Protein AF-A0A814NEB7-F1 (afdb_monomer)

pLDDT: mean 72.38, std 15.75, range [23.38, 94.75]

Solvent-accessible surface area (backbone atoms only — not comparable to full-atom values): 42017 Å² total; per-residue (Å²): 136,77,73,90,67,86,59,66,56,82,58,92,58,52,71,67,56,50,54,52,50,53,34,54,47,45,23,44,44,24,40,51,39,46,48,54,34,51,52,46,50,54,48,40,43,61,70,77,38,58,89,50,37,82,67,71,66,30,71,69,51,50,52,48,51,50,52,53,43,53,52,49,16,56,55,69,36,41,59,52,67,74,49,45,85,49,48,46,75,44,90,80,67,39,62,44,72,42,78,91,44,52,69,62,54,51,48,50,48,40,67,44,45,50,51,44,51,51,52,38,51,52,50,50,51,52,47,51,52,52,50,63,64,41,71,79,73,65,89,84,86,72,84,58,64,69,60,55,52,52,52,50,51,50,51,52,49,53,49,50,47,51,51,65,43,47,45,60,58,50,50,48,60,70,68,44,80,85,54,84,86,70,53,65,67,55,53,49,48,48,63,49,38,51,59,48,48,54,46,54,54,53,52,62,74,74,51,86,83,86,84,91,76,67,81,79,60,57,55,43,54,50,49,40,53,60,68,70,40,77,90,45,58,74,63,58,73,74,50,55,65,72,57,51,50,51,49,55,62,73,38,57,41,51,65,61,50,49,48,67,44,40,27,74,40,71,68,54,26,50,53,61,65,29,90,87,33,53,40,59,35,56,68,68,63,53,71,95,45,68,76,58,68,73,26,70,66,42,49,52,38,49,52,52,56,62,69,42,63,61,80,52,54,70,69,63,53,51,60,52,46,45,65,49,53,52,51,48,56,51,50,49,41,52,49,31,39,53,52,50,51,53,50,32,53,51,25,51,55,51,37,69,75,46,52,75,68,54,48,54,49,38,26,50,52,45,53,52,51,51,58,43,51,75,70,74,58,82,50,66,63,51,51,54,46,47,37,43,37,24,68,73,61,28,18,41,69,72,81,57,84,62,97,88,49,75,42,53,47,57,47,46,46,66,57,52,46,45,64,70,68,46,95,66,89,73,71,90,65,54,66,64,58,54,44,53,33,54,51,41,49,38,56,45,26,65,67,46,62,66,46,52,39,83,77,59,101,79,78,60,68,40,47,52,63,56,41,50,49,45,49,50,48,42,63,53,41,64,39,67,72,24,61,84,55,65,75,60,48,76,65,60,54,53,54,52,49,47,50,52,50,44,50,40,32,50,54,44,57,52,72,73,56,92,68,94,56,55,65,63,52,55,59,57,52,66,66,57,68,71,79,61,97,48,65,68,60,49,48,50,44,51,51,52,51,50,54,44,55,70,76,35,68,71,86,77,54,97,65,47,68,61,54,30,52,50,53,44,54,48,53,51,48,37,54,76,69,64,44,55,72,55,53,57,56,54,70,70,37,84,59,55,62,36,52,67,48,46,58,81,42,75,64,49,54,51,52,50,54,50,60,31,60,73,44,70,70,33,45,52,48,51,50,49,38,62,76,75,39,66,50,69,55,59,39,65,60,69,61,54,52,57,48,38,60,59,70,63,45,54,72,63,49,52,54,49,41,72,79,41,60,70,56,50,74,43,58,51,99,64,43,28,32,57,64,44,37,47,66,73,74,38,79,82,89,47,57,70,52,51,47,49,43,51,74,74,62,47,72,57,79,55,52,27,78,84,65,48,24,44,66,62,52,36,72,36,83,94,23,47,73,53,44,54,48,26,44,75,67,66,68,44,82,83,86,122

Foldseek 3Di:
DQDPDQDFDLAQDDLVNLLVVQLVSLLVLQLVLLVLLLVLVLVLCVQVVVVCCVPCVDPVNSVVSNVVSNVCSNPQSCVSVVVVVQWDDDGRPGIGGHLVPLVVVVSSCVNRPVVSLVSSVVSVVVRVVSCVVCVVPDDDDDDDVVVVVVVSVVSVLVSVLSCVLCVLVVVCSVVCSPPDPVPPVSVVVSVQSRLLSVQVVVVVVPDDDDDDDDPVVSSQVSLLVCQQDPVCLVVLVSDDLVVVLVSQLPHDFLLSNLQRQQQSDLSSLCSNLPLPRCSLCLNLVDDDDVCLCVDPLSVVLSVVSSPDHHRDDPVVNLVSCLSSLLVRLVVLLVVLLVVLVVQLVQLVVLQVPDDPVLQVVLQVVLLVLVLVCVVPPPDLVSLVVNLCSQRPNSHAQDADADPSGDQLLVCCQVPVLVCLPDLDNPDPDDLLSVLSSSSSNCSRPVCSLARFHCPDDPRDTPGNLSSLVSLLCSLVVLCVSCVVPPNRPSRSVVSNVSSSSSVSSNLSSLLPDDPPPLLVLLVSLVSLLPDDPDSSSVSSSLSSVLSSLVSHQLPPDPPNVSSLVSVLVSLLSCLLVLVLVSVVSSLPDPRDQQAVSQPPDLVSVLSSLVSLVPDPSSVVSLLVCVVPPPVVSHDDLLSSQLSCLQVVVQVSNLSSCVVPVCQQCDADPQRDGSLRSLLPPHDDPSLSVNLSSVVSPRDQCDATNVRDGNVNSCPPPRNVVVVVVCCVVVSDPPPD

Structure (mmCIF, N/CA/C/O backbone):
data_AF-A0A814NEB7-F1
#
_entry.id   AF-A0A814NEB7-F1
#
loop_
_atom_site.group_PDB
_atom_site.id
_atom_site.type_symbol
_atom_site.label_atom_id
_atom_site.label_alt_id
_atom_site.label_comp_id
_atom_site.label_asym_id
_atom_site.label_entity_id
_atom_site.label_seq_id
_atom_site.pdbx_PDB_ins_code
_atom_site.Cartn_x
_atom_site.Cartn_y
_atom_site.Cartn_z
_atom_site.occupancy
_atom_site.B_iso_or_equiv
_atom_site.auth_seq_id
_atom_site.auth_comp_id
_atom_site.auth_asym_id
_atom_site.auth_atom_id
_atom_site.pdbx_PDB_model_num
ATOM 1 N N . MET A 1 1 ? 10.446 -25.444 34.396 1.00 26.03 1 MET A N 1
ATOM 2 C CA . MET A 1 1 ? 9.365 -24.440 34.391 1.00 26.03 1 MET A CA 1
ATOM 3 C C . MET A 1 1 ? 8.106 -25.189 33.999 1.00 26.03 1 MET A C 1
ATOM 5 O O . MET A 1 1 ? 7.989 -25.552 32.838 1.00 26.03 1 MET A O 1
ATOM 9 N N . VAL A 1 2 ? 7.282 -25.597 34.970 1.00 23.38 2 VAL A N 1
ATOM 10 C CA . VAL A 1 2 ? 6.068 -26.368 34.662 1.00 23.38 2 VAL A CA 1
ATOM 11 C C . VAL A 1 2 ? 4.914 -25.396 34.491 1.00 23.38 2 VAL A C 1
ATOM 13 O O . VAL A 1 2 ? 4.724 -24.482 35.289 1.00 23.38 2 VAL A O 1
ATOM 16 N N . VAL A 1 3 ? 4.254 -25.556 33.357 1.00 31.41 3 VAL A N 1
ATOM 17 C CA . VAL A 1 3 ? 3.368 -24.603 32.712 1.00 31.41 3 VAL A CA 1
ATOM 18 C C . VAL A 1 3 ? 1.957 -24.778 33.275 1.00 31.41 3 VAL A C 1
ATOM 20 O O . VAL A 1 3 ? 1.428 -25.887 33.271 1.00 31.41 3 VAL A O 1
ATOM 23 N N . PHE A 1 4 ? 1.326 -23.686 33.711 1.00 30.06 4 PHE A N 1
ATOM 24 C CA . PHE A 1 4 ? -0.135 -23.603 33.763 1.00 30.06 4 PHE A CA 1
ATOM 25 C C . PHE A 1 4 ? -0.632 -23.579 32.312 1.00 30.06 4 PHE A C 1
ATOM 27 O O . PHE A 1 4 ? -0.751 -22.522 31.701 1.00 30.06 4 PHE A O 1
ATOM 34 N N . ILE A 1 5 ? -0.836 -24.750 31.716 1.00 36.28 5 ILE A N 1
ATOM 35 C CA . ILE A 1 5 ? -1.539 -24.854 30.438 1.00 36.28 5 ILE A CA 1
ATOM 36 C C . ILE A 1 5 ? -3.029 -24.912 30.800 1.00 36.28 5 ILE A C 1
ATOM 38 O O . ILE A 1 5 ? -3.433 -25.815 31.528 1.00 36.28 5 ILE A O 1
ATOM 42 N N . PRO A 1 6 ? -3.882 -23.989 30.341 1.00 36.53 6 PRO A N 1
ATOM 43 C CA . PRO A 1 6 ? -5.310 -24.257 30.313 1.00 36.53 6 PRO A CA 1
ATOM 44 C C . PRO A 1 6 ? -5.553 -25.334 29.260 1.00 36.53 6 PRO A C 1
ATOM 46 O O . PRO A 1 6 ? -5.221 -25.186 28.085 1.00 36.53 6 PRO A O 1
ATOM 49 N N . PHE A 1 7 ? -6.050 -26.475 29.711 1.00 47.69 7 PHE A N 1
ATOM 50 C CA . PHE A 1 7 ? -5.994 -27.702 28.939 1.00 47.69 7 PHE A CA 1
ATOM 51 C C . PHE A 1 7 ? -7.250 -27.908 28.095 1.00 47.69 7 PHE A C 1
ATOM 53 O O . PHE A 1 7 ? -8.307 -28.278 28.608 1.00 47.69 7 PHE A O 1
ATOM 60 N N . TYR A 1 8 ? -7.101 -27.711 26.786 1.00 40.84 8 TYR A N 1
ATOM 61 C CA . TYR A 1 8 ? -8.041 -28.215 25.788 1.00 40.84 8 TYR A CA 1
ATOM 62 C C . TYR A 1 8 ? -7.978 -29.757 25.760 1.00 40.84 8 TYR A C 1
ATOM 64 O O . TYR A 1 8 ? -6.878 -30.318 25.891 1.00 40.84 8 TYR A O 1
ATOM 72 N N . PRO A 1 9 ? -9.118 -30.461 25.637 1.00 40.41 9 PRO A N 1
ATOM 73 C CA . PRO A 1 9 ? -9.113 -31.909 25.476 1.00 40.41 9 PRO A CA 1
ATOM 74 C C . PRO A 1 9 ? -8.435 -32.285 24.149 1.00 40.41 9 PRO A C 1
ATOM 76 O O . PRO A 1 9 ? -8.800 -31.766 23.094 1.00 40.41 9 PRO A O 1
ATOM 79 N N . ILE A 1 10 ? -7.432 -33.163 24.205 1.00 40.69 10 ILE A N 1
ATOM 80 C CA . ILE A 1 10 ? -6.763 -33.716 23.023 1.00 40.69 10 ILE A CA 1
ATOM 81 C C . ILE A 1 10 ? -7.614 -34.914 22.582 1.00 40.69 10 ILE A C 1
ATOM 83 O O . ILE A 1 10 ? -7.423 -36.042 23.019 1.00 40.69 10 ILE A O 1
ATOM 87 N N . GLY A 1 11 ? -8.629 -34.654 21.757 1.00 50.06 11 GLY A N 1
ATOM 88 C CA . GLY A 1 11 ? -9.572 -35.676 21.291 1.00 50.06 11 GLY A CA 1
ATOM 89 C C . GLY A 1 11 ? -10.715 -35.972 22.273 1.00 50.06 11 GLY A C 1
ATOM 90 O O . GLY A 1 11 ? -11.085 -35.139 23.102 1.00 50.06 11 GLY A O 1
ATOM 91 N N . LYS A 1 12 ? -11.328 -37.162 22.164 1.00 47.47 12 LYS A N 1
ATOM 92 C CA . LYS A 1 12 ? -12.357 -37.656 23.104 1.00 47.47 12 LYS A CA 1
ATOM 93 C C . LYS A 1 12 ? -11.711 -38.041 24.445 1.00 47.47 12 LYS A C 1
ATOM 95 O O . LYS A 1 12 ? -11.727 -39.206 24.831 1.00 47.47 12 LYS A O 1
ATOM 100 N N . ASP A 1 13 ? -11.117 -37.080 25.143 1.00 55.19 13 ASP A N 1
ATOM 101 C CA . ASP A 1 13 ? -10.497 -37.327 26.445 1.00 55.19 13 ASP A CA 1
ATOM 102 C C . ASP A 1 13 ? -11.546 -37.835 27.434 1.00 55.19 13 ASP A C 1
ATOM 104 O O . ASP A 1 13 ? -12.589 -37.214 27.611 1.00 55.19 13 ASP A O 1
ATOM 108 N N . SER A 1 14 ? -11.300 -38.961 28.100 1.00 68.06 14 SER A N 1
ATOM 109 C CA . SER A 1 14 ? -12.210 -39.462 29.132 1.00 68.06 14 SER A CA 1
ATOM 110 C C . SER A 1 14 ? -12.190 -38.549 30.368 1.00 68.06 14 SER A C 1
ATOM 112 O O . SER A 1 14 ? -11.188 -37.895 30.668 1.00 68.06 14 SER A O 1
ATOM 114 N N . ARG A 1 15 ? -13.288 -38.518 31.137 1.00 73.38 15 ARG A N 1
ATOM 115 C CA . ARG A 1 15 ? -13.395 -37.756 32.402 1.00 73.38 15 ARG A CA 1
ATOM 116 C C . ARG A 1 15 ? -12.201 -38.008 33.339 1.00 73.38 15 ARG A C 1
ATOM 118 O O . ARG A 1 15 ? -11.705 -37.079 33.970 1.00 73.38 15 ARG A O 1
ATOM 125 N N . THR A 1 16 ? -11.700 -39.242 33.372 1.00 79.06 16 THR A N 1
ATOM 126 C CA . THR A 1 16 ? -10.530 -39.663 34.156 1.00 79.06 16 THR A CA 1
ATOM 127 C C . THR A 1 16 ? -9.254 -38.921 33.757 1.00 79.06 16 THR A C 1
ATOM 129 O O . THR A 1 16 ? -8.494 -38.503 34.628 1.00 79.06 16 THR A O 1
ATOM 132 N N . PHE A 1 17 ? -9.034 -38.698 32.458 1.00 77.88 17 PHE A N 1
ATOM 133 C CA . PHE A 1 17 ? -7.875 -37.955 31.962 1.00 77.88 17 PHE A CA 1
ATOM 134 C C . PHE A 1 17 ? -7.924 -36.480 32.371 1.00 77.88 17 PHE A C 1
ATOM 136 O O . PHE A 1 17 ? -6.912 -35.928 32.790 1.00 77.88 17 PHE A O 1
ATOM 143 N N . CYS A 1 18 ? -9.106 -35.859 32.331 1.00 76.31 18 CYS A N 1
ATOM 144 C CA . CYS A 1 18 ? -9.317 -34.484 32.799 1.00 76.31 18 CYS A CA 1
ATOM 145 C C . CYS A 1 18 ? -8.986 -34.332 34.297 1.00 76.31 18 CYS A C 1
ATOM 147 O O . CYS A 1 18 ? -8.238 -33.427 34.671 1.00 76.31 18 CYS A O 1
ATOM 149 N N .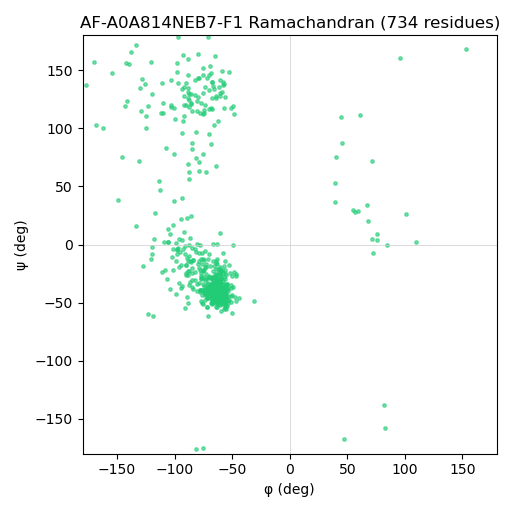 ILE A 1 19 ? -9.448 -35.261 35.141 1.00 81.50 19 ILE A N 1
ATOM 150 C CA . ILE A 1 19 ? -9.158 -35.262 36.585 1.00 81.50 19 ILE A CA 1
ATOM 151 C C . ILE A 1 19 ? -7.660 -35.466 36.852 1.00 81.50 19 ILE A C 1
ATOM 153 O O . ILE A 1 19 ? -7.052 -34.705 37.607 1.00 81.50 19 ILE A O 1
ATOM 157 N N . LEU A 1 20 ? -7.044 -36.461 36.205 1.00 81.94 20 LEU A N 1
ATOM 158 C CA . LEU A 1 20 ? -5.619 -36.753 36.365 1.00 81.94 20 LEU A CA 1
ATOM 159 C C . LEU A 1 20 ? -4.753 -35.562 35.937 1.00 81.94 20 LEU A C 1
ATOM 161 O O . LEU A 1 20 ? -3.790 -35.209 36.614 1.00 81.94 20 LEU A O 1
ATOM 165 N N . ARG A 1 21 ? -5.120 -34.908 34.835 1.00 72.50 21 ARG A N 1
ATOM 166 C CA . ARG A 1 21 ? -4.429 -33.729 34.309 1.00 72.50 21 ARG A CA 1
ATOM 167 C C . ARG A 1 21 ? -4.545 -32.532 35.251 1.00 72.50 21 ARG A C 1
ATOM 169 O O . ARG A 1 21 ? -3.536 -31.878 35.511 1.00 72.50 21 ARG A O 1
ATOM 176 N N . ALA A 1 22 ? -5.731 -32.277 35.808 1.00 77.31 22 ALA A N 1
ATOM 177 C CA . ALA A 1 22 ? -5.924 -31.243 36.825 1.00 77.31 22 ALA A CA 1
ATOM 178 C 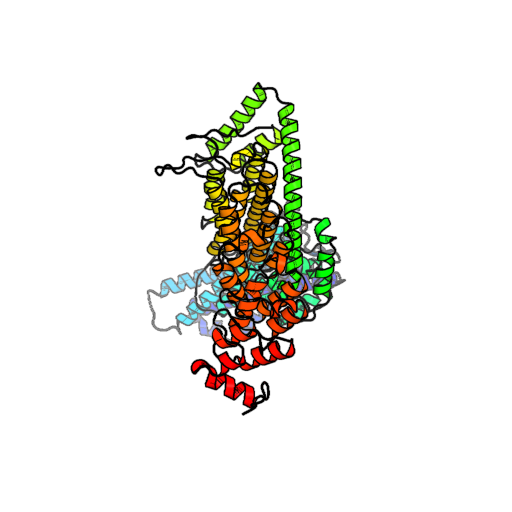C . ALA A 1 22 ? -5.042 -31.501 38.060 1.00 77.31 22 ALA A C 1
ATOM 180 O O . ALA A 1 22 ? -4.315 -30.607 38.495 1.00 77.31 22 ALA A O 1
ATOM 181 N N . TYR A 1 23 ? -5.020 -32.744 38.555 1.00 84.12 23 TYR A N 1
ATOM 182 C CA . TYR A 1 23 ? -4.170 -33.148 39.676 1.00 84.12 23 TYR A CA 1
ATOM 183 C C . TYR A 1 23 ? -2.675 -32.958 39.381 1.00 84.12 23 TYR A C 1
ATOM 185 O O . TYR A 1 23 ? -1.981 -32.285 40.138 1.00 84.12 23 TYR A O 1
ATOM 193 N N . LEU A 1 24 ? -2.169 -33.478 38.257 1.00 81.81 24 LEU A N 1
ATOM 194 C CA . LEU A 1 24 ? -0.748 -33.370 37.894 1.00 81.81 24 LEU A CA 1
ATOM 195 C C . LEU A 1 24 ? -0.284 -31.917 37.725 1.00 81.81 24 LEU A C 1
ATOM 197 O O . LEU A 1 24 ? 0.875 -31.593 37.989 1.00 81.81 24 LEU A O 1
ATOM 201 N N . THR A 1 25 ? -1.186 -31.031 37.318 1.00 76.12 25 THR A N 1
ATOM 202 C CA . THR A 1 25 ? -0.899 -29.600 37.148 1.00 76.12 25 THR A CA 1
ATOM 203 C C . THR A 1 25 ? -0.774 -28.893 38.486 1.00 76.12 25 THR A C 1
ATOM 205 O O . THR A 1 25 ? 0.164 -28.123 38.699 1.00 76.12 25 THR A O 1
ATOM 208 N N . ALA A 1 26 ? -1.678 -29.197 39.410 1.00 81.00 26 ALA A N 1
ATOM 209 C CA . ALA A 1 26 ? -1.626 -28.696 40.773 1.00 81.00 26 ALA A CA 1
ATOM 210 C C . ALA A 1 26 ? -0.398 -29.242 41.531 1.00 81.00 26 ALA A C 1
ATOM 212 O O . ALA A 1 26 ? 0.336 -28.483 42.166 1.00 81.00 26 ALA A O 1
ATOM 213 N N . VAL A 1 27 ? -0.058 -30.525 41.342 1.00 84.50 27 VAL A N 1
ATOM 214 C CA . VAL A 1 27 ? 1.203 -31.131 41.820 1.00 84.50 27 VAL A CA 1
ATOM 215 C C . VAL A 1 27 ? 2.408 -30.384 41.274 1.00 84.50 27 VAL A C 1
ATOM 217 O O . VAL A 1 27 ? 3.295 -29.988 42.027 1.00 84.50 27 VAL A O 1
ATOM 220 N N . SER A 1 28 ? 2.435 -30.137 39.970 1.00 81.38 28 SER A N 1
ATOM 221 C CA . SER A 1 28 ? 3.548 -29.441 39.334 1.00 81.38 28 SER A CA 1
ATOM 222 C C . SER A 1 28 ? 3.715 -28.010 39.839 1.00 81.38 28 SER A C 1
ATOM 224 O O . SER A 1 28 ? 4.837 -27.565 40.086 1.00 81.38 28 SER A O 1
ATOM 226 N N . THR A 1 29 ? 2.600 -27.305 40.027 1.00 79.12 29 THR A N 1
ATOM 227 C CA . THR A 1 29 ? 2.584 -25.945 40.572 1.00 79.12 29 THR A CA 1
ATOM 228 C C . THR A 1 29 ? 3.098 -25.940 42.005 1.00 79.12 29 THR A C 1
ATOM 230 O O . THR A 1 29 ? 4.007 -25.176 42.324 1.00 79.12 29 THR A O 1
ATOM 233 N N . THR A 1 30 ? 2.591 -26.845 42.840 1.00 84.31 30 THR A N 1
ATOM 234 C CA . THR A 1 30 ? 2.979 -26.970 44.248 1.00 84.31 30 THR A CA 1
ATOM 235 C C . THR A 1 30 ? 4.450 -27.351 44.397 1.00 84.31 30 THR A C 1
ATOM 237 O O . THR A 1 30 ? 5.164 -26.793 45.230 1.00 84.31 30 THR A O 1
ATOM 240 N N . LEU A 1 31 ? 4.952 -28.272 43.570 1.00 84.69 31 LEU A N 1
ATOM 241 C CA . LEU A 1 31 ? 6.368 -28.642 43.552 1.00 84.69 31 LEU A CA 1
ATOM 242 C C . LEU A 1 31 ? 7.252 -27.468 43.127 1.00 84.69 31 LEU A C 1
ATOM 244 O O . LEU A 1 31 ? 8.327 -27.276 43.700 1.00 84.69 31 LEU A O 1
ATOM 248 N N . LEU A 1 32 ? 6.811 -26.666 42.157 1.00 83.44 32 LEU A N 1
ATOM 249 C CA . LEU A 1 32 ? 7.544 -25.488 41.702 1.00 83.44 32 LEU A CA 1
ATOM 250 C C . LEU A 1 32 ? 7.601 -24.403 42.789 1.00 83.44 32 LEU A C 1
ATOM 252 O O . LEU A 1 32 ? 8.693 -23.936 43.122 1.00 83.44 32 LEU A O 1
ATOM 256 N N . THR A 1 33 ? 6.463 -24.036 43.384 1.00 83.88 33 THR A N 1
ATOM 257 C CA . THR A 1 33 ? 6.404 -23.019 44.450 1.00 83.88 33 THR A CA 1
ATOM 258 C C . THR A 1 33 ? 7.175 -23.456 45.686 1.00 83.88 33 THR A C 1
ATOM 260 O O . THR A 1 33 ? 7.962 -22.683 46.239 1.00 83.88 33 THR A O 1
ATOM 263 N N . SER A 1 34 ? 7.052 -24.727 46.064 1.00 85.50 34 SER A N 1
ATOM 264 C CA . SER A 1 34 ? 7.787 -25.294 47.193 1.00 85.50 34 SER A CA 1
ATOM 265 C C . SER A 1 34 ? 9.294 -25.395 46.919 1.00 85.50 34 SER A C 1
ATOM 267 O O . SER A 1 34 ? 10.088 -25.255 47.847 1.00 85.50 34 SER A O 1
ATOM 269 N N . SER A 1 35 ? 9.718 -25.548 45.656 1.00 87.19 35 SER A N 1
ATOM 270 C CA . SER A 1 35 ? 11.142 -25.490 45.280 1.00 87.19 35 SER A CA 1
ATOM 271 C C . SER A 1 35 ? 11.714 -24.090 45.486 1.00 87.19 35 SER A C 1
ATOM 273 O O . SER A 1 35 ? 12.821 -23.945 46.005 1.00 87.19 35 SER A O 1
ATOM 275 N N . PHE A 1 36 ? 10.967 -23.044 45.117 1.00 84.44 36 PHE A N 1
ATOM 276 C CA . PHE A 1 36 ? 11.382 -21.664 45.380 1.00 84.44 36 PHE A CA 1
ATOM 277 C C . PHE A 1 36 ? 11.432 -21.361 46.876 1.00 84.44 36 PHE A C 1
ATOM 279 O O . PHE A 1 36 ? 12.375 -20.719 47.341 1.00 84.44 36 PHE A O 1
ATOM 286 N N . LEU A 1 37 ? 10.478 -21.886 47.647 1.00 88.62 37 LEU A N 1
ATOM 287 C CA . LEU A 1 37 ? 10.496 -21.784 49.102 1.00 88.62 37 LEU A CA 1
ATOM 288 C C . LEU A 1 37 ? 11.723 -22.483 49.704 1.00 88.62 37 LEU A C 1
ATOM 290 O O . LEU A 1 37 ? 12.404 -21.906 50.551 1.00 88.62 37 LEU A O 1
ATOM 294 N N . LEU A 1 38 ? 12.064 -23.682 49.227 1.00 88.62 38 LEU A N 1
ATOM 295 C CA . LEU A 1 38 ? 13.255 -24.404 49.668 1.00 88.62 38 LEU A CA 1
ATOM 296 C C . LEU A 1 38 ? 14.546 -23.638 49.335 1.00 88.62 38 LEU A C 1
ATOM 298 O O . LEU A 1 38 ? 15.463 -23.569 50.158 1.00 88.62 38 LEU A O 1
ATOM 302 N N . GLN A 1 39 ? 14.614 -23.019 48.153 1.00 86.56 39 GLN A N 1
ATOM 303 C CA . GLN A 1 39 ? 15.730 -22.152 47.772 1.00 86.56 39 GLN A CA 1
ATOM 304 C C . GLN A 1 39 ? 15.824 -20.922 48.685 1.00 86.56 39 GLN A C 1
ATOM 306 O O . GLN A 1 39 ? 16.921 -20.589 49.141 1.00 86.56 39 GLN A O 1
ATOM 311 N N . ALA A 1 40 ? 14.698 -20.280 49.008 1.00 86.19 40 ALA A N 1
ATOM 312 C CA . ALA A 1 40 ? 14.650 -19.153 49.936 1.00 86.19 40 ALA A CA 1
ATOM 313 C C . ALA A 1 40 ? 15.105 -19.564 51.350 1.00 86.19 40 ALA A C 1
ATOM 315 O O . ALA A 1 40 ? 15.954 -18.896 51.941 1.00 86.19 40 ALA A O 1
ATOM 316 N N . LEU A 1 41 ? 14.634 -20.706 51.863 1.00 89.00 41 LEU A N 1
ATOM 317 C CA . LEU A 1 41 ? 15.043 -21.261 53.160 1.00 89.00 41 LEU A CA 1
ATOM 318 C C . LEU A 1 41 ? 16.537 -21.600 53.205 1.00 89.00 41 LEU A C 1
ATOM 320 O O . LEU A 1 41 ? 17.231 -21.236 54.152 1.00 89.00 41 LEU A O 1
ATOM 324 N N . SER A 1 42 ? 17.066 -22.231 52.155 1.00 86.19 42 SER A N 1
ATOM 325 C CA . SER A 1 42 ? 18.504 -22.499 52.037 1.00 86.19 42 SER A CA 1
ATOM 326 C C . SER A 1 42 ? 19.324 -21.203 52.125 1.00 86.19 42 SER A C 1
ATOM 328 O O . SER A 1 42 ? 20.338 -21.137 52.828 1.00 86.19 42 SER A O 1
ATOM 330 N N . ARG A 1 43 ? 18.852 -20.129 51.478 1.00 81.75 43 ARG A N 1
ATOM 331 C CA . ARG A 1 43 ? 19.485 -18.802 51.537 1.00 81.75 43 ARG A CA 1
ATOM 332 C C . ARG A 1 43 ? 19.349 -18.142 52.903 1.00 81.75 43 ARG A C 1
ATOM 334 O O . ARG A 1 43 ? 20.303 -17.502 53.348 1.00 81.75 43 ARG A O 1
ATOM 341 N N . LEU A 1 44 ? 18.225 -18.326 53.586 1.00 85.75 44 LEU A N 1
ATOM 342 C CA . LEU A 1 44 ? 18.031 -17.864 54.957 1.00 85.75 44 LEU A CA 1
ATOM 343 C C . LEU A 1 44 ? 19.048 -18.518 55.902 1.00 85.75 44 LEU A C 1
ATOM 345 O O . LEU A 1 44 ? 19.727 -17.819 56.654 1.00 85.75 44 LEU A O 1
ATOM 349 N N . PHE A 1 45 ? 19.230 -19.841 55.809 1.00 84.75 45 PHE A N 1
ATOM 350 C CA . PHE A 1 45 ? 20.224 -20.563 56.611 1.00 84.75 45 PHE A CA 1
ATOM 351 C C . PHE A 1 45 ? 21.649 -20.079 56.335 1.00 84.75 45 PHE A C 1
ATOM 353 O O . PHE A 1 45 ? 22.434 -19.908 57.267 1.00 84.75 45 PHE A O 1
ATOM 360 N N . HIS A 1 46 ? 21.973 -19.786 55.074 1.00 78.00 46 HIS A N 1
ATOM 361 C CA . HIS A 1 46 ? 23.278 -19.241 54.702 1.00 78.00 46 HIS A CA 1
ATOM 362 C C . HIS A 1 46 ? 23.535 -17.830 55.243 1.00 78.00 46 HIS A C 1
ATOM 364 O O . HIS A 1 46 ? 24.640 -17.539 55.708 1.00 78.00 46 HIS A O 1
ATOM 370 N N . THR A 1 47 ? 22.549 -16.941 55.148 1.00 76.31 47 THR A N 1
ATOM 371 C CA . THR A 1 47 ? 22.746 -15.508 55.403 1.00 76.31 47 THR A CA 1
ATOM 372 C C . THR A 1 47 ? 22.536 -15.142 56.871 1.00 76.31 47 THR A C 1
ATOM 374 O O . THR A 1 47 ? 23.386 -14.443 57.436 1.00 76.31 47 THR A O 1
ATOM 377 N N . VAL A 1 48 ? 21.466 -15.652 57.493 1.00 82.19 48 VAL A N 1
ATOM 378 C CA . VAL A 1 48 ? 21.002 -15.272 58.839 1.00 82.19 48 VAL A CA 1
ATOM 379 C C . VAL A 1 48 ? 21.555 -16.180 59.938 1.00 82.19 48 VAL A C 1
ATOM 381 O O . VAL A 1 48 ? 21.898 -15.672 61.004 1.00 82.19 48 VAL A O 1
ATOM 384 N N . PHE A 1 49 ? 21.728 -17.483 59.676 1.00 80.62 49 PHE A N 1
ATOM 385 C CA . PHE A 1 49 ? 22.157 -18.478 60.677 1.00 80.62 49 PHE A CA 1
ATOM 386 C C . PHE A 1 49 ? 23.555 -19.079 60.410 1.00 80.62 49 PHE A C 1
ATOM 388 O O . PHE A 1 49 ? 23.719 -20.302 60.393 1.00 80.62 49 PHE A O 1
ATOM 395 N N . PRO A 1 50 ? 24.618 -18.263 60.254 1.00 68.00 50 PRO A N 1
ATOM 396 C CA . PRO A 1 50 ? 25.941 -18.764 59.879 1.00 68.00 50 PRO A CA 1
ATOM 397 C C . PRO A 1 50 ? 26.565 -19.699 60.920 1.00 68.00 50 PRO A C 1
ATOM 399 O O . PRO A 1 50 ? 27.294 -20.613 60.546 1.00 68.00 50 PRO A O 1
ATOM 402 N N . MET A 1 51 ? 26.255 -19.514 62.208 1.00 70.75 51 MET A N 1
ATOM 403 C CA . MET A 1 51 ? 26.763 -20.371 63.289 1.00 70.75 51 MET A CA 1
ATOM 404 C C . MET A 1 51 ? 26.204 -21.799 63.219 1.00 70.75 51 MET A C 1
ATOM 406 O O . MET A 1 51 ? 26.873 -22.745 63.615 1.00 70.75 51 MET A O 1
ATOM 410 N N . HIS A 1 52 ? 25.001 -21.976 62.665 1.00 72.31 52 HIS A N 1
ATOM 411 C CA . HIS A 1 52 ? 24.337 -23.281 62.550 1.00 72.31 52 HIS A CA 1
ATOM 412 C C . HIS A 1 52 ? 24.568 -23.931 61.173 1.00 72.31 52 HIS A C 1
ATOM 414 O O . HIS A 1 52 ? 24.048 -25.011 60.881 1.00 72.31 52 HIS A O 1
ATOM 420 N N . ARG A 1 53 ? 25.400 -23.303 60.328 1.00 65.75 53 ARG A N 1
ATOM 421 C CA . ARG A 1 53 ? 25.716 -23.736 58.960 1.00 65.75 53 ARG A CA 1
ATOM 422 C C . ARG A 1 53 ? 26.253 -25.168 58.892 1.00 65.75 53 ARG A C 1
ATOM 424 O O . ARG A 1 53 ? 25.941 -25.874 57.942 1.00 65.75 53 ARG A O 1
ATOM 431 N N . ARG A 1 54 ? 27.028 -25.619 59.887 1.00 66.12 54 ARG A N 1
ATOM 432 C CA . ARG A 1 54 ? 27.573 -26.992 59.911 1.00 66.12 54 ARG A CA 1
ATOM 433 C C . ARG A 1 54 ? 26.495 -28.076 60.027 1.00 66.12 54 ARG A C 1
ATOM 435 O O . ARG A 1 54 ? 26.715 -29.163 59.510 1.00 66.12 54 ARG A O 1
ATOM 442 N N . CYS A 1 55 ? 25.347 -27.782 60.640 1.00 67.12 55 CYS A N 1
ATOM 443 C CA . CYS A 1 55 ? 24.265 -28.755 60.822 1.00 67.12 55 CYS A CA 1
ATOM 444 C C . CYS A 1 55 ? 23.155 -28.596 59.768 1.00 67.12 55 CYS A C 1
ATOM 446 O O . CYS A 1 55 ? 22.702 -29.588 59.198 1.00 67.12 55 CYS A O 1
ATOM 448 N N . LEU A 1 56 ? 22.761 -27.354 59.457 1.00 71.62 56 LEU A N 1
ATOM 449 C CA . LEU A 1 56 ? 21.609 -27.042 58.593 1.00 71.62 56 LEU A CA 1
ATOM 450 C C . LEU A 1 56 ? 21.911 -27.052 57.086 1.00 71.62 56 LEU A C 1
ATOM 452 O O . LEU A 1 56 ? 20.991 -27.024 56.277 1.00 71.62 56 LEU A O 1
ATOM 456 N N . LEU A 1 57 ? 23.182 -27.072 56.680 1.00 73.44 57 LEU A N 1
ATOM 457 C CA . LEU A 1 57 ? 23.595 -27.063 55.267 1.00 73.44 57 LEU A CA 1
ATOM 458 C C . LEU A 1 57 ? 24.349 -28.333 54.865 1.00 73.44 57 LEU A C 1
ATOM 460 O O . LEU A 1 57 ? 25.162 -28.333 53.942 1.00 73.44 57 LEU A O 1
ATOM 464 N N . THR A 1 58 ? 24.072 -29.436 55.559 1.00 81.88 58 THR A N 1
ATOM 465 C CA . THR A 1 58 ? 24.563 -30.752 55.149 1.00 81.88 58 THR A CA 1
ATOM 466 C C . THR A 1 58 ? 23.759 -31.270 53.956 1.00 81.88 58 THR A C 1
ATOM 468 O O . THR A 1 58 ? 22.547 -31.066 53.869 1.00 81.88 58 THR A O 1
ATOM 471 N N . TRP A 1 59 ? 24.417 -32.002 53.052 1.00 78.56 59 TRP A N 1
ATOM 472 C CA . TRP A 1 59 ? 23.745 -32.658 51.924 1.00 78.56 59 TRP A CA 1
ATOM 473 C C . TRP A 1 59 ? 22.591 -33.558 52.387 1.00 78.56 59 TRP A C 1
ATOM 475 O O . TRP A 1 59 ? 21.527 -33.546 51.778 1.00 78.56 59 TRP A O 1
ATOM 485 N N . LYS A 1 60 ? 22.764 -34.264 53.515 1.00 85.06 60 LYS A N 1
ATOM 486 C CA . LYS A 1 60 ? 21.729 -35.119 54.121 1.00 85.06 60 LYS A CA 1
ATOM 487 C C . LYS A 1 60 ? 20.469 -34.333 54.493 1.00 85.06 60 LYS A C 1
ATOM 489 O O . LYS A 1 60 ? 19.367 -34.772 54.183 1.00 85.06 60 LYS A O 1
ATOM 494 N N . PHE A 1 61 ? 20.625 -33.160 55.108 1.00 84.50 61 PHE A N 1
ATOM 495 C CA . PHE A 1 61 ? 19.494 -32.307 55.470 1.00 84.50 61 PHE A CA 1
ATOM 496 C C . PHE A 1 61 ? 18.809 -31.702 54.238 1.00 84.50 61 PHE A C 1
ATOM 498 O O . PHE A 1 61 ? 17.586 -31.618 54.194 1.00 84.50 61 PHE A O 1
ATOM 505 N N . HIS A 1 62 ? 19.572 -31.344 53.201 1.00 82.75 62 HIS A N 1
ATOM 506 C CA . HIS A 1 62 ? 18.986 -30.840 51.959 1.00 82.75 62 HIS A CA 1
ATOM 507 C C . HIS A 1 62 ? 18.165 -31.916 51.231 1.00 82.75 62 HIS A C 1
ATOM 509 O O . HIS A 1 62 ? 17.042 -31.641 50.820 1.00 82.75 62 HIS A O 1
ATOM 515 N N . TYR A 1 63 ? 18.664 -33.156 51.150 1.00 86.44 63 TYR A N 1
ATOM 516 C CA . TYR A 1 63 ? 17.892 -34.284 50.614 1.00 86.44 63 TYR A CA 1
ATOM 517 C C . TYR A 1 63 ? 16.634 -34.575 51.434 1.00 86.44 63 TYR A C 1
ATOM 519 O O . TYR A 1 63 ? 15.584 -34.838 50.854 1.00 86.44 63 TYR A O 1
ATOM 527 N N . PHE A 1 64 ? 16.717 -34.480 52.763 1.00 90.00 64 PHE A N 1
ATOM 528 C CA . PHE A 1 64 ? 15.547 -34.612 53.629 1.00 90.00 64 PHE A CA 1
ATOM 529 C C . PHE A 1 64 ? 14.491 -33.539 53.326 1.00 90.00 64 PHE A C 1
ATOM 531 O O . PHE A 1 64 ? 13.322 -33.868 53.145 1.00 90.00 64 PHE A O 1
ATOM 538 N N . LEU A 1 65 ? 14.892 -32.271 53.195 1.00 86.19 65 LEU A N 1
ATOM 539 C CA . LEU A 1 65 ? 13.966 -31.192 52.848 1.00 86.19 65 LEU A CA 1
ATOM 540 C C . LEU A 1 65 ? 13.353 -31.363 51.455 1.00 86.19 65 LEU A C 1
ATOM 542 O O . LEU A 1 65 ? 12.165 -31.105 51.293 1.00 86.19 65 LEU A O 1
ATOM 546 N N . ILE A 1 66 ? 14.128 -31.830 50.471 1.00 88.56 66 ILE A N 1
ATOM 547 C CA . ILE A 1 66 ? 13.602 -32.178 49.146 1.00 88.56 66 ILE A CA 1
ATOM 548 C C . ILE A 1 66 ? 12.563 -33.296 49.290 1.00 88.56 66 ILE A C 1
ATOM 550 O O . ILE A 1 66 ? 11.455 -33.158 48.789 1.00 88.56 66 ILE A O 1
ATOM 554 N N . ALA A 1 67 ? 12.853 -34.371 50.024 1.00 90.06 67 ALA A N 1
ATOM 555 C CA . ALA A 1 67 ? 11.895 -35.460 50.224 1.00 90.06 67 ALA A CA 1
ATOM 556 C C . ALA A 1 67 ? 10.581 -34.972 50.867 1.00 90.06 67 ALA A C 1
ATOM 558 O O . ALA A 1 67 ? 9.500 -35.298 50.378 1.00 90.06 67 ALA A O 1
ATOM 559 N N . VAL A 1 68 ? 10.662 -34.126 51.902 1.00 90.19 68 VAL A N 1
ATOM 560 C CA . VAL A 1 68 ? 9.485 -33.491 52.526 1.00 90.19 68 VAL A CA 1
ATOM 561 C C . VAL A 1 68 ? 8.733 -32.613 51.523 1.00 90.19 68 VAL A C 1
ATOM 563 O O . VAL A 1 68 ? 7.507 -32.670 51.453 1.00 90.19 68 VAL A O 1
ATOM 566 N N . GLN A 1 69 ? 9.452 -31.837 50.712 1.00 91.88 69 GLN A N 1
ATOM 567 C CA . GLN A 1 69 ? 8.874 -30.991 49.671 1.00 91.88 69 GLN A CA 1
ATOM 568 C C . GLN A 1 69 ? 8.083 -31.810 48.645 1.00 91.88 69 GLN A C 1
ATOM 570 O O . GLN A 1 69 ? 6.973 -31.429 48.285 1.00 91.88 69 GLN A O 1
ATOM 575 N N . TRP A 1 70 ? 8.631 -32.936 48.185 1.00 90.94 70 TRP A N 1
ATOM 576 C CA . TRP A 1 70 ? 7.953 -33.817 47.236 1.00 90.94 70 TRP A CA 1
ATOM 577 C C . TRP A 1 70 ? 6.708 -34.457 47.848 1.00 90.94 70 TRP A C 1
ATOM 579 O O . TRP A 1 70 ? 5.652 -34.447 47.219 1.00 90.94 70 TRP A O 1
ATOM 589 N N . MET A 1 71 ? 6.798 -34.928 49.095 1.00 92.75 71 MET A N 1
ATOM 590 C CA . MET A 1 71 ? 5.642 -35.453 49.828 1.00 92.75 71 MET A CA 1
ATOM 591 C C . MET A 1 71 ? 4.524 -34.410 49.932 1.00 92.75 71 MET A C 1
ATOM 593 O O . MET A 1 71 ? 3.382 -34.695 49.580 1.00 92.75 71 MET A O 1
ATOM 597 N N . MET A 1 72 ? 4.850 -33.178 50.332 1.00 88.44 72 MET A N 1
ATOM 598 C CA . MET A 1 72 ? 3.881 -32.077 50.387 1.00 88.44 72 MET A CA 1
ATOM 599 C C . MET A 1 72 ? 3.338 -31.716 48.999 1.00 88.44 72 MET A C 1
ATOM 601 O O . MET A 1 72 ? 2.144 -31.457 48.862 1.00 88.44 72 MET A O 1
ATOM 605 N N . GLY A 1 73 ? 4.180 -31.749 47.964 1.00 87.88 73 GLY A N 1
ATOM 606 C CA . GLY A 1 73 ? 3.798 -31.469 46.580 1.00 87.88 73 GLY A CA 1
ATOM 607 C C . GLY A 1 73 ? 2.778 -32.450 46.006 1.00 87.88 73 GLY A C 1
ATOM 608 O O . GLY A 1 73 ? 1.931 -32.041 45.221 1.00 87.88 73 GLY A O 1
ATOM 609 N N . PHE A 1 74 ? 2.814 -33.717 46.428 1.00 90.19 74 PHE A N 1
ATOM 610 C CA . PHE A 1 74 ? 1.823 -34.721 46.030 1.00 90.19 74 PHE A CA 1
ATOM 611 C C . PHE A 1 74 ? 0.586 -34.756 46.933 1.00 90.19 74 PHE A C 1
ATOM 613 O O . PHE A 1 74 ? -0.517 -35.015 46.443 1.00 90.19 74 PHE A O 1
ATOM 620 N N . LEU A 1 75 ? 0.757 -34.509 48.237 1.00 92.50 75 LEU A N 1
ATOM 621 C CA . LEU A 1 75 ? -0.326 -34.580 49.221 1.00 92.50 75 LEU A CA 1
ATOM 622 C C . LEU A 1 75 ? -1.239 -33.354 49.189 1.00 92.50 75 LEU A C 1
ATOM 624 O O . LEU A 1 75 ? -2.446 -33.506 49.312 1.00 92.50 75 LEU A O 1
ATOM 628 N N . THR A 1 76 ? -0.701 -32.148 49.001 1.00 88.38 76 THR A N 1
ATOM 629 C CA . THR A 1 76 ? -1.511 -30.911 49.019 1.00 88.38 76 THR A CA 1
ATOM 630 C C . THR A 1 76 ? -2.607 -30.917 47.938 1.00 88.38 76 THR A C 1
ATOM 632 O O . THR A 1 76 ? -3.773 -30.672 48.262 1.00 88.38 76 THR A O 1
ATOM 635 N N . PRO A 1 77 ? -2.316 -31.316 46.684 1.00 88.19 77 PRO A N 1
ATOM 636 C CA . PRO A 1 77 ? -3.320 -31.349 45.623 1.00 88.19 77 PRO A CA 1
ATOM 637 C C . PRO A 1 77 ? -4.223 -32.586 45.653 1.00 88.19 77 PRO A C 1
ATOM 639 O O . PRO A 1 77 ? -5.091 -32.727 44.793 1.00 88.19 77 PRO A O 1
ATOM 642 N N . ILE A 1 78 ? -4.050 -33.510 46.610 1.00 91.06 78 ILE A N 1
ATOM 643 C CA . ILE A 1 78 ? -4.827 -34.763 46.659 1.00 91.06 78 ILE A CA 1
ATOM 644 C C . ILE A 1 78 ? -6.330 -34.506 46.789 1.00 91.06 78 ILE A C 1
ATOM 646 O O . ILE A 1 78 ? -7.149 -35.305 46.339 1.00 91.06 78 ILE A O 1
ATOM 650 N N . THR A 1 79 ? -6.699 -33.347 47.339 1.00 85.81 79 THR A N 1
ATOM 651 C CA . THR A 1 79 ? -8.088 -32.894 47.439 1.00 85.81 79 THR A CA 1
ATOM 652 C C . THR A 1 79 ? -8.779 -32.803 46.075 1.00 85.81 79 THR A C 1
ATOM 654 O O . THR A 1 79 ? -9.995 -32.940 46.020 1.00 85.81 79 THR A O 1
ATOM 657 N N . ILE A 1 80 ? -8.035 -32.626 44.976 1.00 84.56 80 ILE A N 1
ATOM 658 C CA . ILE A 1 80 ? -8.556 -32.637 43.598 1.00 84.56 80 ILE A CA 1
ATOM 659 C C . ILE A 1 80 ? -9.013 -34.045 43.192 1.00 84.56 80 ILE A C 1
ATOM 661 O O . ILE A 1 80 ? -10.034 -34.188 42.524 1.00 84.56 80 ILE A O 1
ATOM 665 N N . LEU A 1 81 ? -8.286 -35.085 43.614 1.00 86.75 81 LEU A N 1
ATOM 666 C CA . LEU A 1 81 ? -8.660 -36.481 43.359 1.00 86.75 81 LEU A CA 1
ATOM 667 C C . LEU A 1 81 ? -9.831 -36.915 44.247 1.00 86.75 81 LEU A C 1
ATOM 669 O O . LEU A 1 81 ? -10.732 -37.613 43.788 1.00 86.75 81 LEU A O 1
ATOM 673 N N . ILE A 1 82 ? -9.836 -36.479 45.510 1.00 87.25 82 ILE A N 1
ATOM 674 C CA . ILE A 1 82 ? -10.906 -36.800 46.464 1.00 87.25 82 ILE A CA 1
ATOM 675 C C . ILE A 1 82 ? -12.214 -36.121 46.033 1.00 87.25 82 ILE A C 1
ATOM 677 O O . ILE A 1 82 ? -13.228 -36.795 45.876 1.00 87.25 82 ILE A O 1
ATOM 681 N N . ASN A 1 83 ? -12.176 -34.820 45.731 1.00 83.75 83 ASN A N 1
ATOM 682 C CA . ASN A 1 83 ? -13.346 -34.023 45.348 1.00 83.75 83 ASN A CA 1
ATOM 683 C C . ASN A 1 83 ? -13.540 -33.948 43.824 1.00 83.75 83 ASN A C 1
ATOM 685 O O . ASN A 1 83 ? -13.879 -32.900 43.273 1.00 83.75 83 ASN A O 1
ATOM 689 N N . HIS A 1 84 ? -13.308 -35.056 43.125 1.00 77.56 84 HIS A N 1
ATOM 690 C CA . HIS A 1 84 ? -13.368 -35.129 41.663 1.00 77.56 84 HIS A CA 1
ATOM 691 C C . HIS A 1 84 ? -14.763 -34.831 41.076 1.00 77.56 84 HIS A C 1
ATOM 693 O O . HIS A 1 84 ? -14.887 -34.542 39.883 1.00 77.56 84 HIS A O 1
ATOM 699 N N . GLU A 1 85 ? -15.818 -34.876 41.893 1.00 75.31 85 GLU A N 1
ATOM 700 C CA . GLU A 1 85 ? -17.178 -34.466 41.518 1.00 75.31 85 GLU A CA 1
ATOM 701 C C . GLU A 1 85 ? -17.281 -32.966 41.207 1.00 75.31 85 GLU A C 1
ATOM 703 O O . GLU A 1 85 ? -18.093 -32.572 40.374 1.00 75.31 85 GLU A O 1
ATOM 708 N N . ASN A 1 86 ? -16.388 -32.149 41.775 1.00 67.75 86 ASN A N 1
ATOM 709 C CA . ASN A 1 86 ? -16.358 -30.699 41.573 1.00 67.75 86 ASN A CA 1
ATOM 710 C C . ASN A 1 86 ? -15.776 -30.295 40.205 1.00 67.75 86 ASN A C 1
ATOM 712 O O . ASN A 1 86 ? -15.772 -29.113 39.854 1.00 67.75 86 ASN A O 1
ATOM 716 N N . ILE A 1 87 ? -15.242 -31.251 39.437 1.00 70.44 87 ILE A N 1
ATOM 717 C CA . ILE A 1 87 ? -14.638 -31.008 38.125 1.00 70.44 87 ILE A CA 1
ATOM 718 C C . ILE A 1 87 ? -15.710 -31.186 37.048 1.00 70.44 87 ILE A C 1
ATOM 720 O O . ILE A 1 87 ? -16.162 -32.296 36.754 1.00 70.44 87 ILE A O 1
ATOM 724 N N . ILE A 1 88 ? -16.092 -30.070 36.429 1.00 65.44 88 ILE A N 1
ATOM 725 C CA . ILE A 1 88 ? -17.012 -30.031 35.298 1.00 65.44 88 ILE A CA 1
ATOM 726 C C . ILE A 1 88 ? -16.229 -30.387 34.037 1.00 65.44 88 ILE A C 1
ATOM 728 O O . ILE A 1 88 ? -15.351 -29.651 33.578 1.00 65.44 88 ILE A O 1
ATOM 732 N N . TYR A 1 89 ? -16.594 -31.522 33.451 1.00 58.81 89 TYR A N 1
ATOM 733 C CA . TYR A 1 89 ? -16.097 -31.963 32.159 1.00 58.81 89 TYR A CA 1
ATOM 734 C C . TYR A 1 89 ? -17.144 -31.668 31.078 1.00 58.81 89 TYR A C 1
ATOM 736 O O . TYR A 1 89 ? -18.248 -32.215 31.116 1.00 58.81 89 TYR A O 1
ATOM 744 N N . ARG A 1 90 ? -16.801 -30.816 30.103 1.00 58.34 90 ARG A N 1
ATOM 745 C CA . ARG A 1 90 ? -17.561 -30.680 28.851 1.00 58.34 90 ARG A CA 1
ATOM 746 C C . ARG A 1 90 ? -16.743 -31.240 27.700 1.00 58.34 90 ARG A C 1
ATOM 748 O O . ARG A 1 90 ? -15.712 -30.674 27.332 1.00 58.34 90 ARG A O 1
ATOM 755 N N . THR A 1 91 ? -17.236 -32.337 27.134 1.00 48.62 91 THR A N 1
ATOM 756 C CA . THR A 1 91 ? -16.645 -33.048 25.998 1.00 48.62 91 THR A CA 1
ATOM 757 C C . THR A 1 91 ? -16.321 -32.072 24.870 1.00 48.62 91 THR A C 1
ATOM 759 O O . THR A 1 91 ? -17.217 -31.400 24.368 1.00 48.62 91 THR A O 1
ATOM 762 N N . GLY A 1 92 ? -15.045 -31.974 24.493 1.00 49.28 92 GLY A N 1
ATOM 763 C CA . GLY A 1 92 ? -14.588 -31.127 23.386 1.00 49.28 92 GLY A CA 1
ATOM 764 C C . GLY A 1 92 ? -14.521 -29.617 23.653 1.00 49.28 92 GLY A C 1
ATOM 765 O O . GLY A 1 92 ? -14.204 -28.890 22.723 1.00 49.28 92 GLY A O 1
ATOM 766 N N . ILE A 1 93 ? -14.802 -29.127 24.873 1.00 54.00 93 ILE A N 1
ATOM 767 C CA . ILE A 1 93 ? -14.830 -27.675 25.151 1.00 54.00 93 ILE A CA 1
ATOM 768 C C . ILE A 1 93 ? -13.796 -27.275 26.213 1.00 54.00 93 ILE A C 1
ATOM 770 O O . ILE A 1 93 ? -12.896 -26.497 25.918 1.00 54.00 93 ILE A O 1
ATOM 774 N N . PHE A 1 94 ? -13.893 -27.787 27.444 1.00 61.44 94 PHE A N 1
ATOM 775 C CA . PHE A 1 94 ? -12.886 -27.561 28.494 1.00 61.44 94 PHE A CA 1
ATOM 776 C C . PHE A 1 94 ? -13.115 -28.462 29.716 1.00 61.44 94 PHE A C 1
ATOM 778 O O . PHE A 1 94 ? -14.228 -28.921 29.991 1.00 61.44 94 PHE A O 1
ATOM 785 N N . CYS A 1 95 ? -12.036 -28.670 30.469 1.00 63.94 95 CYS A N 1
ATOM 786 C CA . CYS A 1 95 ? -12.010 -29.276 31.798 1.00 63.94 95 CYS A CA 1
ATOM 787 C C . CYS A 1 95 ? -11.836 -28.147 32.828 1.00 63.94 95 CYS A C 1
ATOM 789 O O . CYS A 1 95 ? -10.840 -27.425 32.770 1.00 63.94 95 CYS A O 1
ATOM 791 N N . THR A 1 96 ? -12.798 -27.939 33.733 1.00 67.94 96 THR A N 1
ATOM 792 C CA . THR A 1 96 ? -12.719 -26.855 34.730 1.00 67.94 96 THR A CA 1
ATOM 793 C C . THR A 1 96 ? -13.279 -27.268 36.085 1.00 67.94 96 THR A C 1
ATOM 795 O O . THR A 1 96 ? -14.104 -28.173 36.172 1.00 67.94 96 THR A O 1
ATOM 798 N N . ILE A 1 97 ? -12.846 -26.597 37.150 1.00 66.06 97 ILE A N 1
ATOM 799 C CA . ILE A 1 97 ? -13.465 -26.726 38.471 1.00 66.06 97 ILE A CA 1
ATOM 800 C C . ILE A 1 97 ? -14.725 -25.859 38.462 1.00 66.06 97 ILE A C 1
ATOM 802 O O . ILE A 1 97 ? -14.675 -24.683 38.098 1.00 66.06 97 ILE A O 1
ATOM 806 N N . GLY A 1 98 ? -15.864 -26.442 38.829 1.00 65.38 98 GLY A N 1
ATOM 807 C CA . GLY A 1 98 ? -17.119 -25.710 38.918 1.00 65.38 98 GLY A CA 1
ATOM 808 C C . GLY A 1 98 ? -17.013 -24.552 39.907 1.00 65.38 98 GLY A C 1
ATOM 809 O O . GLY A 1 98 ? -16.579 -24.736 41.044 1.00 65.38 98 GLY A O 1
ATOM 810 N N . LEU A 1 99 ? -17.450 -23.362 39.486 1.00 63.38 99 LEU A N 1
ATOM 811 C CA . LEU A 1 99 ? -17.500 -22.171 40.345 1.00 63.38 99 LEU A CA 1
ATOM 812 C C . LEU A 1 99 ? -18.464 -22.337 41.530 1.00 63.38 99 LEU A C 1
ATOM 814 O O . LEU A 1 99 ? -18.404 -21.562 42.474 1.00 63.38 99 LEU A O 1
ATOM 818 N N . ASP A 1 100 ? -19.309 -23.366 41.524 1.00 64.00 100 ASP A N 1
ATOM 819 C CA . ASP A 1 100 ? -20.210 -23.686 42.634 1.00 64.00 100 ASP A CA 1
ATOM 820 C C . ASP A 1 100 ? -19.447 -24.229 43.867 1.00 64.00 100 ASP A C 1
ATOM 822 O O . ASP A 1 100 ? -19.978 -24.255 44.975 1.00 64.00 100 ASP A O 1
ATOM 826 N N . HIS A 1 101 ? -18.163 -24.584 43.709 1.00 70.44 101 HIS A N 1
ATOM 827 C CA . HIS A 1 101 ? -17.293 -25.108 44.768 1.00 70.44 101 HIS A CA 1
ATOM 828 C C . HIS A 1 101 ? -16.157 -24.140 45.144 1.00 70.44 101 HIS A C 1
ATOM 830 O O . HIS A 1 101 ? -14.999 -24.541 45.291 1.00 70.44 101 HIS A O 1
ATOM 836 N N . MET A 1 102 ? -16.484 -22.856 45.344 1.00 68.88 102 MET A N 1
ATOM 837 C CA . MET A 1 102 ? -15.510 -21.789 45.644 1.00 68.88 102 MET A CA 1
ATOM 838 C C . MET A 1 102 ? -14.560 -22.112 46.804 1.00 68.88 102 MET A C 1
ATOM 840 O O . MET A 1 102 ? -13.393 -21.742 46.751 1.00 68.88 102 MET A O 1
ATOM 844 N N . PHE A 1 103 ? -15.006 -22.833 47.839 1.00 78.88 103 PHE A N 1
ATOM 845 C CA . PHE A 1 103 ? -14.147 -23.206 48.971 1.00 78.88 103 PHE A CA 1
ATOM 846 C C . PHE A 1 103 ? -12.972 -24.104 48.571 1.00 78.88 103 PHE A C 1
ATOM 848 O O . PHE A 1 103 ? -11.863 -23.921 49.072 1.00 78.88 103 PHE A O 1
ATOM 855 N N . HIS A 1 104 ? -13.194 -25.048 47.653 1.00 76.88 104 HIS A N 1
ATOM 856 C CA . HIS A 1 104 ? -12.139 -25.928 47.148 1.00 76.88 104 HIS A CA 1
ATOM 857 C C . HIS A 1 104 ? -11.136 -25.142 46.299 1.00 76.88 104 HIS A C 1
ATOM 859 O O . HIS A 1 104 ? -9.928 -25.309 46.446 1.00 76.88 104 HIS A O 1
ATOM 865 N N . LEU A 1 105 ? -11.638 -24.198 45.503 1.00 75.00 105 LEU A N 1
ATOM 866 C CA . LEU A 1 105 ? -10.816 -23.291 44.711 1.00 75.00 105 LEU A CA 1
ATOM 867 C C . LEU A 1 105 ? -9.975 -22.351 45.599 1.00 75.00 105 LEU A C 1
ATOM 869 O O . LEU A 1 105 ? -8.777 -22.196 45.369 1.00 75.00 105 LEU A O 1
ATOM 873 N N . TYR A 1 106 ? -10.564 -21.778 46.655 1.00 81.50 106 TYR A N 1
ATOM 874 C CA . TYR A 1 106 ? -9.844 -20.958 47.635 1.00 81.50 106 TYR A CA 1
ATOM 875 C C . TYR A 1 106 ? -8.781 -21.749 48.386 1.00 81.50 106 TYR A C 1
ATOM 877 O O . TYR A 1 106 ? -7.684 -21.232 48.583 1.00 81.50 106 TYR A O 1
ATOM 885 N N . TYR A 1 107 ? -9.083 -22.988 48.779 1.00 85.81 107 TYR A N 1
ATOM 886 C CA . TYR A 1 107 ? -8.110 -23.876 49.406 1.00 85.81 107 TYR A CA 1
ATOM 887 C C . TYR A 1 107 ? -6.881 -24.051 48.509 1.00 85.81 107 TYR A C 1
ATOM 889 O O . TYR A 1 107 ? -5.782 -23.721 48.944 1.00 85.81 107 TYR A O 1
ATOM 897 N N . ILE A 1 108 ? -7.080 -24.447 47.244 1.00 81.69 108 ILE A N 1
ATOM 898 C CA . ILE A 1 108 ? -6.000 -24.644 46.262 1.00 81.69 108 ILE A CA 1
ATOM 899 C C . ILE A 1 108 ? -5.166 -23.365 46.107 1.00 81.69 108 ILE A C 1
ATOM 901 O O . ILE A 1 108 ? -3.944 -23.399 46.247 1.00 81.69 108 ILE A O 1
ATOM 905 N N . TYR A 1 109 ? -5.801 -22.208 45.892 1.00 81.81 109 TYR A N 1
ATOM 906 C CA . TYR A 1 109 ? -5.067 -20.946 45.743 1.00 81.81 109 TYR A CA 1
ATOM 907 C C . TYR A 1 109 ? -4.299 -20.542 47.006 1.00 81.81 109 TYR A C 1
ATOM 909 O O . TYR A 1 109 ? -3.175 -20.037 46.915 1.00 81.81 109 TYR A O 1
ATOM 917 N N . LEU A 1 110 ? -4.875 -20.753 48.189 1.00 85.06 110 LEU A N 1
ATOM 918 C CA . LEU A 1 110 ? -4.216 -20.420 49.447 1.00 85.06 110 LEU A CA 1
ATOM 919 C C . LEU A 1 110 ? -3.006 -21.319 49.698 1.00 85.06 110 LEU A C 1
ATOM 921 O O . LEU A 1 110 ? -1.926 -20.807 49.999 1.00 85.06 110 LEU A O 1
ATOM 925 N N . THR A 1 111 ? -3.167 -22.635 49.559 1.00 84.50 111 THR A N 1
ATOM 926 C CA . THR A 1 111 ? -2.126 -23.607 49.910 1.00 84.50 111 THR A CA 1
ATOM 927 C C . THR A 1 111 ? -1.032 -23.713 48.858 1.00 84.50 111 THR A C 1
ATOM 929 O O . THR A 1 111 ? 0.137 -23.821 49.220 1.00 84.50 111 THR A O 1
ATOM 932 N N . GLU A 1 112 ? -1.375 -23.660 47.570 1.00 82.19 112 GLU A N 1
ATOM 933 C CA . GLU A 1 112 ? -0.411 -23.896 46.486 1.00 82.19 112 GLU A CA 1
ATOM 934 C C . GLU A 1 112 ? 0.324 -22.623 46.051 1.00 82.19 112 GLU A C 1
ATOM 936 O O . GLU A 1 112 ? 1.456 -22.698 45.561 1.00 82.19 112 GLU A O 1
ATOM 941 N N . TYR A 1 113 ? -0.295 -21.452 46.250 1.00 81.31 113 TYR A N 1
ATOM 942 C CA . TYR A 1 113 ? 0.208 -20.179 45.736 1.00 81.31 113 TYR A CA 1
ATOM 943 C C . TYR A 1 113 ? 0.425 -19.130 46.834 1.00 81.31 113 TYR A C 1
ATOM 945 O O . TYR A 1 113 ? 1.554 -18.679 47.031 1.00 81.31 113 TYR A O 1
ATOM 953 N N . PHE A 1 114 ? -0.615 -18.742 47.578 1.00 84.50 114 PHE A N 1
ATOM 954 C CA . PHE A 1 114 ? -0.539 -17.576 48.469 1.00 84.50 114 PHE A CA 1
ATOM 955 C C . PHE A 1 114 ? 0.410 -17.785 49.656 1.00 84.50 114 PHE A C 1
ATOM 957 O O . PHE A 1 114 ? 1.298 -16.963 49.887 1.00 84.50 114 PHE A O 1
ATOM 964 N N . ILE A 1 115 ? 0.258 -18.893 50.389 1.00 89.62 115 ILE A N 1
ATOM 965 C CA . ILE A 1 115 ? 1.081 -19.196 51.568 1.00 89.62 115 ILE A CA 1
ATOM 966 C C . ILE A 1 115 ? 2.568 -19.339 51.188 1.00 89.62 115 ILE A C 1
ATOM 968 O O . ILE A 1 115 ? 3.388 -18.644 51.798 1.00 89.62 115 ILE A O 1
ATOM 972 N N . PRO A 1 116 ? 2.961 -20.145 50.177 1.00 88.06 116 PRO A N 1
ATOM 973 C CA . PRO A 1 116 ? 4.365 -20.262 49.781 1.00 88.06 116 PRO A CA 1
ATOM 974 C C . PRO A 1 116 ? 4.989 -18.925 49.370 1.00 88.06 116 PRO A C 1
ATOM 976 O O . PRO A 1 116 ? 6.096 -18.609 49.807 1.00 88.06 116 PRO A O 1
ATOM 979 N N . ILE A 1 117 ? 4.279 -18.114 48.579 1.00 85.94 117 ILE A N 1
ATOM 980 C CA . ILE A 1 117 ? 4.773 -16.807 48.124 1.00 85.94 117 ILE A CA 1
ATOM 981 C C . ILE A 1 117 ? 4.948 -15.844 49.298 1.00 85.94 117 ILE A C 1
ATOM 983 O O . ILE A 1 117 ? 5.985 -15.189 49.397 1.00 85.94 117 ILE A O 1
ATOM 987 N N . LEU A 1 118 ? 3.978 -15.781 50.213 1.00 89.44 118 LEU A N 1
ATOM 988 C CA . LEU A 1 118 ? 4.060 -14.928 51.398 1.00 89.44 118 LEU A CA 1
ATOM 989 C C . LEU A 1 118 ? 5.280 -15.288 52.257 1.00 89.44 118 LEU A C 1
ATOM 991 O O . LEU A 1 118 ? 6.034 -14.403 52.661 1.00 89.44 118 LEU A O 1
ATOM 995 N N . ILE A 1 119 ? 5.517 -16.584 52.489 1.00 92.12 119 ILE A N 1
ATOM 996 C CA . ILE A 1 119 ? 6.681 -17.051 53.253 1.00 92.12 119 ILE A CA 1
ATOM 997 C C . ILE A 1 119 ? 7.981 -16.677 52.532 1.00 92.12 119 ILE A C 1
ATOM 999 O O . ILE A 1 119 ? 8.913 -16.186 53.169 1.00 92.12 119 ILE A O 1
ATOM 1003 N N . ILE A 1 120 ? 8.046 -16.849 51.208 1.00 88.81 120 ILE A N 1
ATOM 1004 C CA . ILE A 1 120 ? 9.204 -16.443 50.400 1.00 88.81 120 ILE A CA 1
ATOM 1005 C C . ILE A 1 120 ? 9.480 -14.939 50.558 1.00 88.81 120 ILE A C 1
ATOM 1007 O O . ILE A 1 120 ? 10.628 -14.554 50.797 1.00 88.81 120 ILE A O 1
ATOM 1011 N N . PHE A 1 121 ? 8.452 -14.089 50.478 1.00 87.44 121 PHE A N 1
ATOM 1012 C CA . PHE A 1 121 ? 8.596 -12.644 50.679 1.00 87.44 121 PHE A CA 1
ATOM 1013 C C . PHE A 1 121 ? 9.126 -12.309 52.073 1.00 87.44 121 PHE A C 1
ATOM 1015 O O . PHE A 1 121 ? 10.090 -11.551 52.186 1.00 87.44 121 PHE A O 1
ATOM 1022 N N . ILE A 1 122 ? 8.556 -12.906 53.123 1.00 91.94 122 ILE A N 1
ATOM 1023 C CA . ILE A 1 122 ? 9.008 -12.702 54.507 1.00 91.94 122 ILE A CA 1
ATOM 1024 C C . ILE A 1 122 ? 10.481 -13.102 54.652 1.00 91.94 122 ILE A C 1
ATOM 1026 O O . ILE A 1 122 ? 11.278 -12.333 55.192 1.00 91.94 122 ILE A O 1
ATOM 1030 N N . ILE A 1 123 ? 10.871 -14.266 54.121 1.00 91.31 123 ILE A N 1
ATOM 1031 C CA . ILE A 1 123 ? 12.260 -14.735 54.146 1.00 91.31 123 ILE A CA 1
ATOM 1032 C C . ILE A 1 123 ? 13.187 -13.718 53.476 1.00 91.31 123 ILE A C 1
ATOM 1034 O O . ILE A 1 123 ? 14.209 -13.351 54.056 1.00 91.31 123 ILE A O 1
ATOM 1038 N N . TYR A 1 124 ? 12.845 -13.226 52.285 1.00 86.69 124 TYR A N 1
ATOM 1039 C CA . TYR A 1 124 ? 13.697 -12.271 51.580 1.00 86.69 124 TYR A CA 1
ATOM 1040 C C . TYR A 1 124 ? 13.764 -10.901 52.255 1.00 86.69 124 TYR A C 1
ATOM 1042 O O . TYR A 1 124 ? 14.842 -10.310 52.274 1.00 86.69 124 TYR A O 1
ATOM 1050 N N . ILE A 1 125 ? 12.679 -10.429 52.874 1.00 87.69 125 ILE A N 1
ATOM 1051 C CA . ILE A 1 125 ? 12.696 -9.215 53.703 1.00 87.69 125 ILE A CA 1
ATOM 1052 C C . ILE A 1 125 ? 13.677 -9.387 54.870 1.00 87.69 125 ILE A C 1
ATOM 1054 O O . ILE A 1 125 ? 14.516 -8.515 55.093 1.00 87.69 125 ILE A O 1
ATOM 1058 N N . ILE A 1 126 ? 13.641 -10.532 55.565 1.00 90.25 126 ILE A N 1
ATOM 1059 C CA . ILE A 1 126 ? 14.578 -10.839 56.657 1.00 90.25 126 ILE A CA 1
ATOM 1060 C C . ILE A 1 126 ? 16.024 -10.872 56.141 1.00 90.25 126 ILE A C 1
ATOM 1062 O O . ILE A 1 126 ? 16.916 -10.306 56.777 1.00 90.25 126 ILE A O 1
ATOM 1066 N N . ILE A 1 127 ? 16.270 -11.501 54.986 1.00 85.38 127 ILE A N 1
ATOM 1067 C CA . ILE A 1 127 ? 17.602 -11.557 54.365 1.00 85.38 127 ILE A CA 1
ATOM 1068 C C . ILE A 1 127 ? 18.102 -10.146 54.037 1.00 85.38 127 ILE A C 1
ATOM 1070 O O . ILE A 1 127 ? 19.221 -9.809 54.415 1.00 85.38 127 ILE A O 1
ATOM 1074 N N . ILE A 1 128 ? 17.290 -9.313 53.378 1.00 84.56 128 ILE A N 1
ATOM 1075 C CA . ILE A 1 128 ? 17.654 -7.936 53.004 1.00 84.56 128 ILE A CA 1
ATOM 1076 C C . ILE A 1 128 ? 17.936 -7.098 54.253 1.00 84.56 128 ILE A C 1
ATOM 1078 O O . ILE A 1 128 ? 18.973 -6.441 54.328 1.00 84.56 128 ILE A O 1
ATOM 1082 N N . TYR A 1 129 ? 17.061 -7.170 55.260 1.00 86.06 129 TYR A N 1
ATOM 1083 C CA . TYR A 1 129 ? 17.246 -6.468 56.529 1.00 86.06 129 TYR A CA 1
ATOM 1084 C C . TYR A 1 129 ? 18.565 -6.868 57.203 1.00 86.06 129 TYR A C 1
ATOM 1086 O O . TYR A 1 129 ? 19.353 -6.011 57.604 1.00 86.06 129 TYR A O 1
ATOM 1094 N N . ARG A 1 130 ? 18.858 -8.174 57.265 1.00 81.62 130 ARG A N 1
ATOM 1095 C CA . ARG A 1 130 ? 20.103 -8.690 57.847 1.00 81.62 130 ARG A CA 1
ATOM 1096 C C . ARG A 1 130 ? 21.329 -8.261 57.039 1.00 81.62 130 ARG A C 1
ATOM 1098 O O . ARG A 1 130 ? 22.330 -7.877 57.633 1.00 81.62 130 ARG A O 1
ATOM 1105 N N . VAL A 1 131 ? 21.276 -8.312 55.710 1.00 76.94 131 VAL A N 1
ATOM 1106 C CA . VAL A 1 131 ? 22.394 -7.895 54.847 1.00 76.94 131 VAL A CA 1
ATOM 1107 C C . VAL A 1 131 ? 22.697 -6.407 55.030 1.00 76.94 131 VAL A C 1
ATOM 1109 O O . VAL A 1 131 ? 23.860 -6.063 55.231 1.00 76.94 131 VAL A O 1
ATOM 1112 N N . ASN A 1 132 ? 21.674 -5.550 55.063 1.00 77.12 132 ASN A N 1
ATOM 1113 C CA . ASN A 1 132 ? 21.838 -4.106 55.263 1.00 77.12 132 ASN A CA 1
ATOM 1114 C C . ASN A 1 132 ? 22.341 -3.756 56.673 1.00 77.12 132 ASN A C 1
ATOM 1116 O O . ASN A 1 132 ? 23.133 -2.833 56.834 1.00 77.12 132 ASN A O 1
ATOM 1120 N N . TYR A 1 133 ? 21.926 -4.504 57.700 1.00 78.75 133 TYR A N 1
ATOM 1121 C CA . TYR A 1 133 ? 22.405 -4.298 59.070 1.00 78.75 133 TYR A CA 1
ATOM 1122 C C . TYR A 1 133 ? 23.900 -4.641 59.227 1.00 78.75 133 TYR A C 1
ATOM 1124 O O . TYR A 1 133 ? 24.632 -3.939 59.920 1.00 78.75 133 TYR A O 1
ATOM 1132 N N . TYR A 1 134 ? 24.379 -5.706 58.570 1.00 68.44 134 TYR A N 1
ATOM 1133 C CA . TYR A 1 134 ? 25.777 -6.154 58.675 1.00 68.44 134 TYR A CA 1
ATOM 1134 C C . TYR A 1 134 ? 26.726 -5.535 57.639 1.00 68.44 134 TYR A C 1
ATOM 1136 O O . TYR A 1 134 ? 27.938 -5.545 57.876 1.00 68.44 134 TYR A O 1
ATOM 1144 N N . SER A 1 135 ? 26.229 -4.960 56.532 1.00 60.50 135 SER A N 1
ATOM 1145 C CA . SER A 1 135 ? 27.079 -4.266 55.548 1.00 60.50 135 SER A CA 1
ATOM 1146 C C . SER A 1 135 ? 27.824 -3.070 56.144 1.00 60.50 135 SER A C 1
ATOM 1148 O O . SER A 1 135 ? 28.865 -2.688 55.619 1.00 60.50 135 SER A O 1
ATOM 1150 N N . SER A 1 136 ? 27.331 -2.528 57.259 1.00 53.66 136 SER A N 1
ATOM 1151 C CA . SER A 1 136 ? 27.942 -1.411 57.984 1.00 53.66 136 SER A CA 1
ATOM 1152 C C . SER A 1 136 ? 29.000 -1.831 59.018 1.00 53.66 136 SER A C 1
ATOM 1154 O O . SER A 1 136 ? 29.683 -0.958 59.541 1.00 53.66 136 SER A O 1
ATOM 1156 N N . ALA A 1 137 ? 29.157 -3.129 59.336 1.00 50.75 137 ALA A N 1
ATOM 1157 C CA . ALA A 1 137 ? 29.951 -3.565 60.498 1.00 50.75 137 ALA A CA 1
ATOM 1158 C C . ALA A 1 137 ? 31.054 -4.616 60.239 1.00 50.75 137 ALA A C 1
ATOM 1160 O O . ALA A 1 137 ? 31.932 -4.757 61.083 1.00 50.75 137 ALA A O 1
ATOM 1161 N N . SER A 1 138 ? 31.066 -5.385 59.139 1.00 50.25 138 SER A N 1
ATOM 1162 C CA . SER A 1 138 ? 32.193 -6.309 58.849 1.00 50.25 138 SER A CA 1
ATOM 1163 C C . SER A 1 138 ? 32.175 -6.884 57.423 1.00 50.25 138 SER A C 1
ATOM 1165 O O . SER A 1 138 ? 31.450 -7.826 57.115 1.00 50.25 138 SER A O 1
ATOM 1167 N N . GLN A 1 139 ? 33.031 -6.359 56.542 1.00 49.91 139 GLN A N 1
ATOM 1168 C CA . GLN A 1 139 ? 33.151 -6.788 55.137 1.00 49.91 139 GLN A CA 1
ATOM 1169 C C . GLN A 1 139 ? 34.107 -7.975 54.889 1.00 49.91 139 GLN A C 1
ATOM 1171 O O . GLN A 1 139 ? 34.351 -8.328 53.739 1.00 49.91 139 GLN A O 1
ATOM 1176 N N . GLN A 1 140 ? 34.670 -8.619 55.916 1.00 47.28 140 GLN A N 1
ATOM 1177 C CA . GLN A 1 140 ? 35.957 -9.299 55.708 1.00 47.28 140 GLN A CA 1
ATOM 1178 C C . GLN A 1 140 ? 35.949 -10.815 55.433 1.00 47.28 140 GLN A C 1
ATOM 1180 O O . GLN A 1 140 ? 37.011 -11.343 55.131 1.00 47.28 140 GLN A O 1
ATOM 1185 N N . HIS A 1 141 ? 34.822 -11.546 55.447 1.00 49.47 141 HIS A N 1
ATOM 1186 C CA . HIS A 1 141 ? 34.899 -13.020 55.298 1.00 49.47 141 HIS A CA 1
ATOM 1187 C C . HIS A 1 141 ? 33.726 -13.754 54.608 1.00 49.47 141 HIS A C 1
ATOM 1189 O O . HIS A 1 141 ? 33.392 -14.878 54.989 1.00 49.47 141 HIS A O 1
ATOM 1195 N N . ARG A 1 142 ? 33.106 -13.209 53.548 1.00 51.19 142 ARG A N 1
ATOM 1196 C CA . ARG A 1 142 ? 32.139 -13.996 52.743 1.00 51.19 142 ARG A CA 1
ATOM 1197 C C . ARG A 1 142 ? 32.450 -14.038 51.247 1.00 51.19 142 ARG A C 1
ATOM 1199 O O . ARG A 1 142 ? 32.830 -13.052 50.628 1.00 51.19 142 ARG A O 1
ATOM 1206 N N . SER A 1 143 ? 32.285 -15.240 50.696 1.00 55.34 143 SER A N 1
ATOM 1207 C CA . SER A 1 143 ? 32.525 -15.626 49.309 1.00 55.34 143 SER A CA 1
ATOM 1208 C C . SER A 1 143 ? 31.717 -14.782 48.322 1.00 55.34 143 SER A C 1
ATOM 1210 O O . SER A 1 143 ? 30.495 -14.854 48.308 1.00 55.34 143 SER A O 1
ATOM 1212 N N . ASN A 1 144 ? 32.431 -14.048 47.468 1.00 61.53 144 ASN A N 1
ATOM 1213 C CA . ASN A 1 144 ? 31.982 -13.413 46.226 1.00 61.53 144 ASN A CA 1
ATOM 1214 C C . ASN A 1 144 ? 30.571 -12.761 46.274 1.00 61.53 144 ASN A C 1
ATOM 1216 O O . ASN A 1 144 ? 29.619 -13.308 45.702 1.00 61.53 144 ASN A O 1
ATOM 1220 N N . PRO A 1 145 ? 30.422 -11.580 46.911 1.00 64.62 145 PRO A N 1
ATOM 1221 C CA . PRO A 1 145 ? 29.134 -10.891 47.084 1.00 64.62 145 PRO A CA 1
ATOM 1222 C C . PRO A 1 145 ? 28.411 -10.606 45.758 1.00 64.62 145 PRO A C 1
ATOM 1224 O O . PRO A 1 145 ? 27.183 -10.609 45.704 1.00 64.62 145 PRO A O 1
ATOM 1227 N N . ALA A 1 146 ? 29.157 -10.458 44.658 1.00 63.50 146 ALA A N 1
ATOM 1228 C CA . ALA A 1 146 ? 28.601 -10.286 43.318 1.00 63.50 146 ALA A CA 1
ATOM 1229 C C . ALA A 1 146 ? 27.797 -11.512 42.841 1.00 63.50 146 ALA A C 1
ATOM 1231 O O . ALA A 1 146 ? 26.752 -11.369 42.201 1.00 63.50 146 ALA A O 1
ATOM 1232 N N . ARG A 1 147 ? 28.243 -12.731 43.180 1.00 66.75 147 ARG A N 1
ATOM 1233 C CA . ARG A 1 147 ? 27.535 -13.972 42.829 1.00 66.75 147 ARG A CA 1
ATOM 1234 C C . ARG A 1 147 ? 26.242 -14.114 43.629 1.00 66.75 147 ARG A C 1
ATOM 1236 O O . ARG A 1 147 ? 25.226 -14.520 43.068 1.00 66.75 147 ARG A O 1
ATOM 1243 N N . GLU A 1 148 ? 26.266 -13.777 44.916 1.00 66.75 148 GLU A N 1
ATOM 1244 C CA . GLU A 1 148 ? 25.081 -13.841 45.779 1.00 66.75 148 GLU A CA 1
ATOM 1245 C C . GLU A 1 148 ? 24.043 -12.778 45.403 1.00 66.75 148 GLU A C 1
ATOM 1247 O O . GLU A 1 148 ? 22.862 -13.106 45.300 1.00 66.75 148 GLU A O 1
ATOM 1252 N N . ALA A 1 149 ? 24.474 -11.554 45.078 1.00 66.94 149 ALA A N 1
ATOM 1253 C CA . ALA A 1 149 ? 23.599 -10.496 44.575 1.00 66.94 149 ALA A CA 1
ATOM 1254 C C . ALA A 1 149 ? 22.956 -10.861 43.225 1.00 66.94 149 ALA A C 1
ATOM 1256 O O . ALA A 1 149 ? 21.759 -10.652 43.029 1.00 66.94 149 ALA A O 1
ATOM 1257 N N . LYS A 1 150 ? 23.719 -11.473 42.306 1.00 71.25 150 LYS A N 1
ATOM 1258 C CA . LYS A 1 150 ? 23.193 -11.956 41.018 1.00 71.25 150 LYS A CA 1
ATOM 1259 C C . LYS A 1 150 ? 22.147 -13.057 41.206 1.00 71.25 150 LYS A C 1
ATOM 1261 O O . LYS A 1 150 ? 21.107 -13.037 40.554 1.00 71.25 150 LYS A O 1
ATOM 1266 N N . LEU A 1 151 ? 22.395 -13.999 42.115 1.00 64.50 151 LEU A N 1
ATOM 1267 C CA . LEU A 1 151 ? 21.449 -15.074 42.423 1.00 64.50 151 LEU A CA 1
ATOM 1268 C C . LEU A 1 151 ? 20.185 -14.545 43.115 1.00 64.50 151 LEU A C 1
ATOM 1270 O O . LEU A 1 151 ? 19.090 -14.964 42.755 1.00 64.50 151 LEU A O 1
ATOM 1274 N N . LEU A 1 152 ? 20.319 -13.591 44.041 1.00 71.19 152 LEU A N 1
ATOM 1275 C CA . LEU A 1 152 ? 19.188 -12.915 44.683 1.00 71.19 152 LEU A CA 1
ATOM 1276 C C . LEU A 1 152 ? 18.327 -12.166 43.657 1.00 71.19 152 LEU A C 1
ATOM 1278 O O . LEU A 1 152 ? 17.110 -12.327 43.647 1.00 71.19 152 LEU A O 1
ATOM 1282 N N . LYS A 1 153 ? 18.963 -11.408 42.753 1.00 76.69 153 LYS A N 1
ATOM 1283 C CA . LYS A 1 153 ? 18.287 -10.712 41.652 1.00 76.69 153 LYS A CA 1
ATOM 1284 C C . LYS A 1 153 ? 17.499 -11.685 40.776 1.00 76.69 153 LYS A C 1
ATOM 1286 O O . LYS A 1 153 ? 16.340 -11.423 40.479 1.00 76.69 153 LYS A O 1
ATOM 1291 N N . ASN A 1 154 ? 18.097 -12.815 40.399 1.00 72.06 154 ASN A N 1
ATOM 1292 C CA . ASN A 1 154 ? 17.424 -13.813 39.570 1.00 72.06 154 ASN A CA 1
ATOM 1293 C C . ASN A 1 154 ? 16.205 -14.416 40.280 1.00 72.06 154 ASN A C 1
ATOM 1295 O O . ASN A 1 154 ? 15.148 -14.526 39.669 1.00 72.06 154 ASN A O 1
ATOM 1299 N N . ILE A 1 155 ? 16.316 -14.753 41.568 1.00 72.12 155 ILE A N 1
ATOM 1300 C CA . ILE A 1 155 ? 15.190 -15.332 42.313 1.00 72.12 155 ILE A CA 1
ATOM 1301 C C . ILE A 1 155 ? 14.065 -14.304 42.508 1.00 72.12 155 ILE A C 1
ATOM 1303 O O . ILE A 1 155 ? 12.902 -14.645 42.322 1.00 72.12 155 ILE A O 1
ATOM 1307 N N . LEU A 1 156 ? 14.386 -13.035 42.784 1.00 74.50 156 LEU A N 1
ATOM 1308 C CA . LEU A 1 156 ? 13.385 -11.961 42.854 1.00 74.50 156 LEU A CA 1
ATOM 1309 C C . LEU A 1 156 ? 12.679 -11.729 41.512 1.00 74.50 156 LEU A C 1
ATOM 1311 O O . LEU A 1 156 ? 11.477 -11.480 41.498 1.00 74.50 156 LEU A O 1
ATOM 1315 N N . ILE A 1 157 ? 13.393 -11.857 40.388 1.00 74.06 157 ILE A N 1
ATOM 1316 C CA . ILE A 1 157 ? 12.788 -11.805 39.050 1.00 74.06 157 ILE A CA 1
ATOM 1317 C C . ILE A 1 157 ? 11.829 -12.984 38.851 1.00 74.06 157 ILE A C 1
ATOM 1319 O O . ILE A 1 157 ? 10.702 -12.764 38.418 1.00 74.06 157 ILE A O 1
ATOM 1323 N N . PHE A 1 158 ? 12.228 -14.208 39.210 1.00 68.75 158 PHE A N 1
ATOM 1324 C CA . PHE A 1 158 ? 11.353 -15.383 39.115 1.00 68.75 158 PHE A CA 1
ATOM 1325 C C . PHE A 1 158 ? 10.103 -15.256 39.986 1.00 68.75 158 PHE A C 1
ATOM 1327 O O . PHE A 1 158 ? 9.006 -15.557 39.523 1.00 68.75 158 PHE A O 1
ATOM 1334 N N . ILE A 1 159 ? 10.246 -14.755 41.216 1.00 72.56 159 ILE A N 1
ATOM 1335 C CA . ILE A 1 159 ? 9.110 -14.472 42.098 1.00 72.56 159 ILE A CA 1
ATOM 1336 C C . ILE A 1 159 ? 8.227 -13.395 41.474 1.00 72.56 159 ILE A C 1
ATOM 1338 O O . ILE A 1 159 ? 7.020 -13.581 41.414 1.00 72.56 159 ILE A O 1
ATOM 1342 N N . GLY A 1 160 ? 8.797 -12.304 40.956 1.00 76.69 160 GLY A N 1
ATOM 1343 C CA . GLY A 1 160 ? 8.042 -11.240 40.291 1.00 76.69 160 GLY A CA 1
ATOM 1344 C C . GLY A 1 160 ? 7.234 -11.757 39.101 1.00 76.69 160 GLY A C 1
ATOM 1345 O O . GLY A 1 160 ? 6.039 -11.491 39.014 1.00 76.69 160 GLY A O 1
ATOM 1346 N N . ILE A 1 161 ? 7.854 -12.572 38.247 1.00 72.06 161 ILE A N 1
ATOM 1347 C CA . ILE A 1 161 ? 7.193 -13.240 37.120 1.00 72.06 161 ILE A CA 1
ATOM 1348 C C . ILE A 1 161 ? 6.040 -14.119 37.610 1.00 72.06 161 ILE A C 1
ATOM 1350 O O . ILE A 1 161 ? 4.928 -14.023 37.094 1.00 72.06 161 ILE A O 1
ATOM 1354 N N . PHE A 1 162 ? 6.285 -14.946 38.625 1.00 68.94 162 PHE A N 1
ATOM 1355 C CA . PHE A 1 162 ? 5.273 -15.843 39.170 1.00 68.94 162 PHE A CA 1
ATOM 1356 C C . PHE A 1 162 ? 4.109 -15.067 39.801 1.00 68.94 162 PHE A C 1
ATOM 1358 O O . PHE A 1 162 ? 2.950 -15.394 39.562 1.00 68.94 162 PHE A O 1
ATOM 1365 N N . THR A 1 163 ? 4.420 -13.984 40.521 1.00 73.94 163 THR A N 1
ATOM 1366 C CA . THR A 1 163 ? 3.437 -13.126 41.192 1.00 73.94 163 THR A CA 1
ATOM 1367 C C . THR A 1 163 ? 2.561 -12.397 40.175 1.00 73.94 163 THR A C 1
ATOM 1369 O O . THR A 1 163 ? 1.341 -12.410 40.302 1.00 73.94 163 THR A O 1
ATOM 1372 N N . VAL A 1 164 ? 3.168 -11.801 39.141 1.00 74.19 164 VAL A N 1
ATOM 1373 C CA . VAL A 1 164 ? 2.467 -11.076 38.066 1.00 74.19 164 VAL A CA 1
ATOM 1374 C C . VAL A 1 164 ? 1.673 -12.029 37.169 1.00 74.19 164 VAL A C 1
ATOM 1376 O O . VAL A 1 164 ? 0.588 -11.671 36.725 1.00 74.19 164 VAL A O 1
ATOM 1379 N N . GLY A 1 165 ? 2.171 -13.245 36.929 1.00 67.12 165 GLY A N 1
ATOM 1380 C CA . GLY A 1 165 ? 1.470 -14.262 36.143 1.00 67.12 165 GLY A CA 1
ATOM 1381 C C . GLY A 1 165 ? 0.254 -14.860 36.858 1.00 67.12 165 GLY A C 1
ATOM 1382 O O . GLY A 1 165 ? -0.763 -15.110 36.213 1.00 67.12 165 GLY A O 1
ATOM 1383 N N . GLY A 1 166 ? 0.326 -15.062 38.180 1.00 69.19 166 GLY A N 1
ATOM 1384 C CA . GLY A 1 166 ? -0.769 -15.647 38.964 1.00 69.19 166 GLY A CA 1
ATOM 1385 C C . GLY A 1 166 ? -1.801 -14.643 39.493 1.00 69.19 166 GLY A C 1
ATOM 1386 O O . GLY A 1 166 ? -2.950 -15.025 39.724 1.00 69.19 166 GLY A O 1
ATOM 1387 N N . LEU A 1 167 ? -1.442 -13.358 39.641 1.00 73.19 167 LEU A N 1
ATOM 1388 C CA . LEU A 1 167 ? -2.352 -12.309 40.132 1.00 73.19 167 LEU A CA 1
ATOM 1389 C C . LEU A 1 167 ? -3.654 -12.199 39.313 1.00 73.19 167 LEU A C 1
ATOM 1391 O O . LEU A 1 167 ? -4.717 -12.143 39.930 1.00 73.19 167 LEU A O 1
ATOM 1395 N N . PRO A 1 168 ? -3.632 -12.206 37.962 1.00 71.19 168 PRO A N 1
ATOM 1396 C CA . PRO A 1 168 ? -4.847 -12.100 37.160 1.00 71.19 168 PRO A CA 1
ATOM 1397 C C . PRO A 1 168 ? -5.826 -13.249 37.397 1.00 71.19 168 PRO A C 1
ATOM 1399 O O . PRO A 1 168 ? -7.027 -13.011 37.464 1.00 71.19 168 PRO A O 1
ATOM 1402 N N . SER A 1 169 ? -5.329 -14.473 37.594 1.00 67.56 169 SER A N 1
ATOM 1403 C CA . SER A 1 169 ? -6.158 -15.652 37.886 1.00 67.56 169 SER A CA 1
ATOM 1404 C C . SER A 1 169 ? -6.828 -15.568 39.259 1.00 67.56 169 SER A C 1
ATOM 1406 O O . SER A 1 169 ? -7.980 -15.973 39.424 1.00 67.56 169 SER A O 1
ATOM 1408 N N . ILE A 1 170 ? -6.132 -14.997 40.245 1.00 69.12 170 ILE A N 1
ATOM 1409 C CA . ILE A 1 170 ? -6.672 -14.767 41.592 1.00 69.12 170 ILE A CA 1
ATOM 1410 C C . ILE A 1 170 ? -7.701 -13.641 41.565 1.00 69.12 170 ILE A C 1
ATOM 1412 O O . ILE A 1 170 ? -8.793 -13.795 42.104 1.00 69.12 170 ILE A O 1
ATOM 1416 N N . ILE A 1 171 ? -7.383 -12.528 40.899 1.00 71.69 171 ILE A N 1
ATOM 1417 C CA . ILE A 1 171 ? -8.301 -11.400 40.714 1.00 71.69 171 ILE A CA 1
ATOM 1418 C C . ILE A 1 171 ? -9.560 -11.866 39.980 1.00 71.69 171 ILE A C 1
ATOM 1420 O O . ILE A 1 171 ? -10.663 -11.545 40.411 1.00 71.69 171 ILE A O 1
ATOM 1424 N N . TYR A 1 172 ? -9.410 -12.676 38.930 1.00 67.38 172 TYR A N 1
ATOM 1425 C CA . TYR A 1 172 ? -10.521 -13.309 38.228 1.00 67.38 172 TYR A CA 1
ATOM 1426 C C . TYR A 1 172 ? -11.396 -14.117 39.189 1.00 67.38 172 TYR A C 1
ATOM 1428 O O . TYR A 1 172 ? -12.595 -13.875 39.279 1.00 67.38 172 TYR A O 1
ATOM 1436 N N . THR A 1 173 ? -10.796 -15.015 39.968 1.00 65.06 173 THR A N 1
ATOM 1437 C CA . THR A 1 173 ? -11.530 -15.867 40.912 1.00 65.06 173 THR A CA 1
ATOM 1438 C C . THR A 1 173 ? -12.249 -15.056 41.997 1.00 65.06 173 THR A C 1
ATOM 1440 O O . THR A 1 173 ? -13.406 -15.328 42.309 1.00 65.06 173 THR A O 1
ATOM 1443 N N . CYS A 1 174 ? -11.605 -14.019 42.540 1.00 67.12 174 CYS A N 1
ATOM 1444 C CA . CYS A 1 174 ? -12.179 -13.166 43.581 1.00 67.12 174 CYS A CA 1
ATOM 1445 C C . CYS A 1 174 ? -13.276 -12.223 43.060 1.00 67.12 174 CYS A C 1
ATOM 1447 O O . CYS A 1 174 ? -14.252 -11.987 43.768 1.00 67.12 174 CYS A O 1
ATOM 1449 N N . LEU A 1 175 ? -13.140 -11.683 41.843 1.00 67.81 175 LEU A N 1
ATOM 1450 C CA . LEU A 1 175 ? -14.106 -10.736 41.268 1.00 67.81 175 LEU A CA 1
ATOM 1451 C C . LEU A 1 175 ? -15.298 -11.424 40.580 1.00 67.81 175 LEU A C 1
ATOM 1453 O O . LEU A 1 175 ? -16.364 -10.817 40.470 1.00 67.81 175 LEU A O 1
ATOM 1457 N N . MET A 1 176 ? -15.146 -12.669 40.115 1.00 59.25 176 MET A N 1
ATOM 1458 C CA . MET A 1 176 ? -16.164 -13.385 39.324 1.00 59.25 176 MET A CA 1
ATOM 1459 C C . MET A 1 176 ? -17.150 -14.215 40.144 1.00 59.25 176 MET A C 1
ATOM 1461 O O . MET A 1 176 ? -18.071 -14.780 39.554 1.00 59.25 176 MET A O 1
ATOM 1465 N N . ALA A 1 177 ? -17.018 -14.254 41.474 1.00 55.47 177 ALA A N 1
ATOM 1466 C CA . ALA A 1 177 ? -17.971 -14.931 42.357 1.00 55.47 177 ALA A CA 1
ATOM 1467 C C . ALA A 1 177 ? -19.464 -14.585 42.082 1.00 55.47 177 ALA A C 1
ATOM 1469 O O . ALA A 1 177 ? -20.306 -15.427 42.387 1.00 55.47 177 ALA A O 1
ATOM 1470 N N . PRO A 1 178 ? -19.830 -13.431 41.462 1.00 53.53 178 PRO A N 1
ATOM 1471 C CA . PRO A 1 178 ? -21.222 -13.157 41.093 1.00 53.53 178 PRO A CA 1
ATOM 1472 C C . PRO A 1 178 ? -21.573 -12.929 39.596 1.00 53.53 178 PRO A C 1
ATOM 1474 O O . PRO A 1 178 ? -22.756 -12.725 39.328 1.00 53.53 178 PRO A O 1
ATOM 1477 N N . LYS A 1 179 ? -20.668 -12.922 38.590 1.00 52.16 179 LYS A N 1
ATOM 1478 C CA . LYS A 1 179 ? -21.055 -12.564 37.184 1.00 52.16 179 LYS A CA 1
ATOM 1479 C C . LYS A 1 179 ? -20.379 -13.393 36.068 1.00 52.16 179 LYS A C 1
ATOM 1481 O O . LYS A 1 179 ? -19.167 -13.377 35.922 1.00 52.16 179 LYS A O 1
ATOM 1486 N N . ARG A 1 180 ? -21.190 -14.032 35.200 1.00 52.53 180 ARG A N 1
ATOM 1487 C CA . ARG A 1 180 ? -20.783 -15.001 34.142 1.00 52.53 180 ARG A CA 1
ATOM 1488 C C . ARG A 1 180 ? -20.211 -14.427 32.825 1.00 52.53 180 ARG A C 1
ATOM 1490 O O . ARG A 1 180 ? -19.616 -15.180 32.064 1.00 52.53 180 ARG A O 1
ATOM 1497 N N . ILE A 1 181 ? -20.388 -13.141 32.505 1.00 46.09 181 ILE A N 1
ATOM 1498 C CA . ILE A 1 181 ? -20.177 -12.624 31.126 1.00 46.09 181 ILE A CA 1
ATOM 1499 C C . ILE A 1 181 ? -18.734 -12.147 30.847 1.00 46.09 181 ILE A C 1
ATOM 1501 O O . ILE A 1 181 ? -18.305 -12.094 29.699 1.00 46.09 181 ILE A O 1
ATOM 1505 N N . LEU A 1 182 ? -17.925 -11.887 31.878 1.00 46.62 182 LEU A N 1
ATOM 1506 C CA . LEU A 1 182 ? -16.557 -11.361 31.740 1.00 46.62 182 LEU A CA 1
ATOM 1507 C C . LEU A 1 182 ? -15.476 -12.481 31.736 1.00 46.62 182 LEU A C 1
ATOM 1509 O O . LEU A 1 182 ? -14.308 -12.243 32.028 1.00 46.62 182 LEU A O 1
ATOM 1513 N N . SER A 1 183 ? -15.875 -13.716 31.403 1.00 52.69 183 SER A N 1
ATOM 1514 C CA . SER A 1 183 ? -15.082 -14.951 31.543 1.00 52.69 183 SER A CA 1
ATOM 1515 C C . SER A 1 183 ? -13.949 -15.112 30.515 1.00 52.69 183 SER A C 1
ATOM 1517 O O . SER A 1 183 ? -12.835 -15.499 30.863 1.00 52.69 183 SER A O 1
ATOM 1519 N N . ILE A 1 184 ? -14.206 -14.774 29.250 1.00 50.47 184 ILE A N 1
ATOM 1520 C CA . ILE A 1 184 ? -13.310 -15.116 28.131 1.00 50.47 184 ILE A CA 1
ATOM 1521 C C . ILE A 1 184 ? -12.076 -14.201 28.081 1.00 50.47 184 ILE A C 1
ATOM 1523 O O . ILE A 1 184 ? -10.963 -14.669 27.864 1.00 50.47 184 ILE A O 1
ATOM 1527 N N . HIS A 1 185 ? -12.241 -12.905 28.351 1.00 46.28 185 HIS A N 1
ATOM 1528 C CA . HIS A 1 185 ? -11.154 -11.923 28.254 1.00 46.28 185 HIS A CA 1
ATOM 1529 C C . HIS A 1 185 ? -10.073 -12.127 29.325 1.00 46.28 185 HIS A C 1
ATOM 1531 O O . HIS A 1 185 ? -8.886 -12.019 29.031 1.00 46.28 185 HIS A O 1
ATOM 1537 N N . PHE A 1 186 ? -10.467 -12.473 30.554 1.00 52.19 186 PHE A N 1
ATOM 1538 C CA . PHE A 1 186 ? -9.519 -12.777 31.631 1.00 52.19 186 PHE A CA 1
ATOM 1539 C C . PHE A 1 186 ? -8.852 -14.142 31.451 1.00 52.19 186 PHE A C 1
ATOM 1541 O O . PHE A 1 186 ? -7.660 -14.266 31.712 1.00 52.19 186 PHE A O 1
ATOM 1548 N N . PHE A 1 187 ? -9.583 -15.135 30.938 1.00 51.06 187 PHE A N 1
ATOM 1549 C CA . PHE A 1 187 ? -9.016 -16.429 30.560 1.00 51.06 187 PHE A CA 1
ATOM 1550 C C . PHE A 1 187 ? -7.917 -16.281 29.494 1.00 51.06 187 PHE A C 1
ATOM 1552 O O . PHE A 1 187 ? -6.834 -16.845 29.644 1.00 51.06 187 PHE A O 1
ATOM 1559 N N . ILE A 1 188 ? -8.154 -15.450 28.472 1.00 50.62 188 ILE A N 1
ATOM 1560 C CA . ILE A 1 188 ? -7.157 -15.099 27.450 1.00 50.62 188 ILE A CA 1
ATOM 1561 C C . ILE A 1 188 ? -5.972 -14.345 28.072 1.00 50.62 188 ILE A C 1
ATOM 1563 O O . ILE A 1 188 ? -4.825 -14.634 27.742 1.00 50.62 188 ILE A O 1
ATOM 1567 N N . LEU A 1 189 ? -6.213 -13.429 29.015 1.00 51.31 189 LEU A N 1
ATOM 1568 C CA . LEU A 1 189 ? -5.148 -12.688 29.700 1.00 51.31 189 LEU A CA 1
ATOM 1569 C C . LEU A 1 189 ? -4.202 -13.619 30.481 1.00 51.31 189 LEU A C 1
ATOM 1571 O O . LEU A 1 189 ? -2.987 -13.435 30.440 1.00 51.31 189 LEU A O 1
ATOM 1575 N N . THR A 1 190 ? -4.747 -14.640 31.148 1.00 53.59 190 THR A N 1
ATOM 1576 C CA . THR A 1 190 ? -3.969 -15.682 31.838 1.00 53.59 190 THR A CA 1
ATOM 1577 C C . THR A 1 190 ? -3.204 -16.570 30.852 1.00 53.59 190 THR A C 1
ATOM 1579 O O . THR A 1 190 ? -2.062 -16.946 31.108 1.00 53.59 190 THR A O 1
ATOM 1582 N N . LEU A 1 191 ? -3.806 -16.871 29.700 1.00 52.47 191 LEU A N 1
ATOM 1583 C CA . LEU A 1 191 ? -3.175 -17.620 28.609 1.00 52.47 191 LEU A CA 1
ATOM 1584 C C . LEU A 1 191 ? -1.991 -16.880 27.989 1.00 52.47 191 LEU A C 1
ATOM 1586 O O . LEU A 1 191 ? -1.022 -17.516 27.593 1.00 52.47 191 LEU A O 1
ATOM 1590 N N . VAL A 1 192 ? -2.066 -15.550 27.912 1.00 49.31 192 VAL A N 1
ATOM 1591 C CA . VAL A 1 192 ? -1.047 -14.689 27.296 1.00 49.31 192 VAL A CA 1
ATOM 1592 C C . VAL A 1 192 ? 0.055 -14.301 28.286 1.00 49.31 192 VAL A C 1
ATOM 1594 O O . VAL A 1 192 ? 1.215 -14.175 27.892 1.00 49.31 192 VAL A O 1
ATOM 1597 N N . SER A 1 193 ? -0.257 -14.152 29.577 1.00 52.38 193 SER A N 1
ATOM 1598 C CA . SER A 1 193 ? 0.722 -13.729 30.589 1.00 52.38 193 SER A CA 1
ATOM 1599 C C . SER A 1 193 ? 1.841 -14.756 30.810 1.00 52.38 193 SER A C 1
ATOM 1601 O O . SER A 1 193 ? 2.984 -14.373 31.067 1.00 52.38 193 SER A O 1
ATOM 1603 N N . ILE A 1 194 ? 1.547 -16.050 30.656 1.00 50.75 194 ILE A N 1
ATOM 1604 C CA . ILE A 1 194 ? 2.492 -17.150 30.902 1.00 50.75 194 ILE A CA 1
ATOM 1605 C C . ILE A 1 194 ? 3.536 -17.290 29.772 1.00 50.75 194 ILE A C 1
ATOM 1607 O O . ILE A 1 194 ? 4.730 -17.273 30.078 1.00 50.75 194 ILE A O 1
ATOM 1611 N N . PRO A 1 195 ? 3.167 -17.360 28.477 1.00 48.75 195 PRO A N 1
ATOM 1612 C CA . PRO A 1 195 ? 4.125 -17.313 27.372 1.00 48.75 195 PRO A CA 1
ATOM 1613 C C . PRO A 1 195 ? 4.944 -16.022 27.361 1.00 48.75 195 PRO A C 1
ATOM 1615 O O . PRO A 1 195 ? 6.144 -16.059 27.097 1.00 48.75 195 PRO A O 1
ATOM 1618 N N . LEU A 1 196 ? 4.324 -14.885 27.701 1.00 49.84 196 LEU A N 1
ATOM 1619 C CA . LEU A 1 196 ? 5.004 -13.592 27.779 1.00 49.84 196 LEU A CA 1
ATOM 1620 C C . LEU A 1 196 ? 6.087 -13.586 28.868 1.00 49.84 196 LEU A C 1
ATOM 1622 O O . LEU A 1 196 ? 7.202 -13.124 28.635 1.00 49.84 196 LEU A O 1
ATOM 1626 N N . ALA A 1 197 ? 5.792 -14.153 30.036 1.00 49.12 197 ALA A N 1
ATOM 1627 C CA . ALA A 1 197 ? 6.752 -14.335 31.119 1.00 49.12 197 ALA A CA 1
ATOM 1628 C C . ALA A 1 197 ? 7.960 -15.200 30.712 1.00 49.12 197 ALA A C 1
ATOM 1630 O O . ALA A 1 197 ? 9.105 -14.830 30.980 1.00 49.12 197 ALA A O 1
ATOM 1631 N N . VAL A 1 198 ? 7.710 -16.320 30.025 1.00 48.62 198 VAL A N 1
ATOM 1632 C CA . VAL A 1 198 ? 8.752 -17.223 29.499 1.00 48.62 198 VAL A CA 1
ATOM 1633 C C . VAL A 1 198 ? 9.599 -16.519 28.430 1.00 48.62 198 VAL A C 1
ATOM 1635 O O . VAL A 1 198 ? 10.825 -16.644 28.416 1.00 48.62 198 VAL A O 1
ATOM 1638 N N . ALA A 1 199 ? 8.964 -15.737 27.554 1.00 49.59 199 ALA A N 1
ATOM 1639 C CA . ALA A 1 199 ? 9.643 -14.965 26.518 1.00 49.59 199 ALA A CA 1
ATOM 1640 C C . ALA A 1 199 ? 10.548 -13.875 27.115 1.00 49.59 199 ALA A C 1
ATOM 1642 O O . ALA A 1 199 ? 11.691 -13.730 26.688 1.00 49.59 199 ALA A O 1
ATOM 1643 N N . ILE A 1 200 ? 10.090 -13.160 28.149 1.00 49.59 200 ILE A N 1
ATOM 1644 C CA . ILE A 1 200 ? 10.888 -12.145 28.858 1.00 49.59 200 ILE A CA 1
ATOM 1645 C C . ILE A 1 200 ? 12.122 -12.772 29.529 1.00 49.59 200 ILE A C 1
ATOM 1647 O O . ILE A 1 200 ? 13.205 -12.179 29.504 1.00 49.59 200 ILE A O 1
ATOM 1651 N N . GLU A 1 201 ? 11.991 -13.972 30.102 1.00 45.59 201 GLU A N 1
ATOM 1652 C CA . GLU A 1 201 ? 13.113 -14.715 30.690 1.00 45.59 201 GLU A CA 1
ATOM 1653 C C . GLU A 1 201 ? 14.156 -15.099 29.626 1.00 45.59 201 GLU A C 1
ATOM 1655 O O . GLU A 1 201 ? 15.355 -14.862 29.804 1.00 45.59 201 GLU A O 1
ATOM 1660 N N . LYS A 1 202 ? 13.699 -15.633 28.487 1.00 45.88 202 LYS A N 1
ATOM 1661 C CA . LYS A 1 202 ? 14.556 -16.056 27.368 1.00 45.88 202 LYS A CA 1
ATOM 1662 C C . LYS A 1 202 ? 15.246 -14.873 26.677 1.00 45.88 202 LYS A C 1
ATOM 1664 O O . LYS A 1 202 ? 16.433 -14.968 26.373 1.00 45.88 202 LYS A O 1
ATOM 1669 N N . LEU A 1 203 ? 14.555 -13.743 26.509 1.00 46.81 203 LEU A N 1
ATOM 1670 C CA . LEU A 1 203 ? 15.110 -12.518 25.918 1.00 46.81 203 LEU A CA 1
ATOM 1671 C C . LEU A 1 203 ? 16.208 -11.895 26.796 1.00 46.81 203 LEU A C 1
ATOM 1673 O O . LEU A 1 203 ? 17.243 -11.473 26.283 1.00 46.81 203 LEU A O 1
ATOM 1677 N N . LYS A 1 204 ? 16.045 -11.905 28.127 1.00 43.78 204 LYS A N 1
ATOM 1678 C CA . LYS A 1 204 ? 17.081 -11.416 29.059 1.00 43.78 204 LYS A CA 1
ATOM 1679 C C . LYS A 1 204 ? 18.258 -12.380 29.237 1.00 43.78 204 LYS A C 1
ATOM 1681 O O . LYS A 1 204 ? 19.334 -11.940 29.636 1.00 43.78 204 LYS A O 1
ATOM 1686 N N . GLY A 1 205 ? 18.073 -13.669 28.947 1.00 37.72 205 GLY A N 1
ATOM 1687 C CA . GLY A 1 205 ? 19.156 -14.656 28.915 1.00 37.72 205 GLY A CA 1
ATOM 1688 C C . GLY A 1 205 ? 20.050 -14.562 27.672 1.00 37.72 205 GLY A C 1
ATOM 1689 O O . GLY A 1 205 ? 21.197 -15.000 27.733 1.00 37.72 205 GLY A O 1
ATOM 1690 N N . GLY A 1 206 ? 19.541 -13.984 26.575 1.00 35.91 206 GLY A N 1
ATOM 1691 C CA . GLY A 1 206 ? 20.212 -13.943 25.270 1.00 35.91 206 GLY A CA 1
ATOM 1692 C C . GLY A 1 206 ? 20.905 -12.629 24.899 1.00 35.91 206 GLY A C 1
ATOM 1693 O O . GLY A 1 206 ? 21.825 -12.664 24.092 1.00 35.91 206 GLY A O 1
ATOM 1694 N N . HIS A 1 207 ? 20.537 -11.483 25.482 1.00 31.20 207 HIS A N 1
ATOM 1695 C CA . HIS A 1 207 ? 21.158 -10.202 25.128 1.00 31.20 207 HIS A CA 1
ATOM 1696 C C . HIS A 1 207 ? 21.339 -9.271 26.334 1.00 31.20 207 HIS A C 1
ATOM 1698 O O . HIS A 1 207 ? 20.389 -8.845 26.992 1.00 31.20 207 HIS A O 1
ATOM 1704 N N . LEU A 1 208 ? 22.602 -8.928 26.601 1.00 30.56 208 LEU A N 1
ATOM 1705 C CA . LEU A 1 208 ? 22.987 -7.724 27.333 1.00 30.56 208 LEU A CA 1
ATOM 1706 C C . LEU A 1 208 ? 22.567 -6.490 26.513 1.00 30.56 208 LEU A C 1
ATOM 1708 O O . LEU A 1 208 ? 22.933 -6.392 25.350 1.00 30.56 208 LEU A O 1
ATOM 1712 N N . TYR A 1 209 ? 21.834 -5.591 27.183 1.00 33.84 209 TYR A N 1
ATOM 1713 C CA . TYR A 1 209 ? 21.553 -4.174 26.891 1.00 33.84 209 TYR A CA 1
ATOM 1714 C C . TYR A 1 209 ? 21.178 -3.773 25.450 1.00 33.84 209 TYR A C 1
ATOM 1716 O O . TYR A 1 209 ? 22.048 -3.637 24.607 1.00 33.84 209 TYR A O 1
ATOM 1724 N N . GLU A 1 210 ? 19.914 -3.388 25.223 1.00 27.52 210 GLU A N 1
ATOM 1725 C CA . GLU A 1 210 ? 19.536 -1.974 25.021 1.00 27.52 210 GLU A CA 1
ATOM 1726 C C . GLU A 1 210 ? 18.015 -1.768 24.840 1.00 27.52 210 GLU A C 1
ATOM 1728 O O . GLU A 1 210 ? 17.345 -2.499 24.121 1.00 27.52 210 GLU A O 1
ATOM 1733 N N . LYS A 1 211 ? 17.536 -0.707 25.508 1.00 31.61 211 LYS A N 1
ATOM 1734 C CA . LYS A 1 211 ? 16.322 0.114 25.317 1.00 31.61 211 LYS A CA 1
ATOM 1735 C C . LYS A 1 211 ? 14.928 -0.531 25.422 1.00 31.61 211 LYS A C 1
ATOM 1737 O O . LYS A 1 211 ? 14.450 -1.280 24.580 1.00 31.61 211 LYS A O 1
ATOM 1742 N N . GLU A 1 212 ? 14.253 -0.109 26.490 1.00 31.53 212 GLU A N 1
ATOM 1743 C CA . GLU A 1 212 ? 12.867 -0.393 26.847 1.00 31.53 212 GLU A CA 1
ATOM 1744 C C . GLU A 1 212 ? 11.877 0.386 25.960 1.00 31.53 212 GLU A C 1
ATOM 1746 O O . GLU A 1 212 ? 12.027 1.586 25.734 1.00 31.53 212 GLU A O 1
ATOM 1751 N N . GLY A 1 213 ? 10.838 -0.315 25.501 1.00 28.08 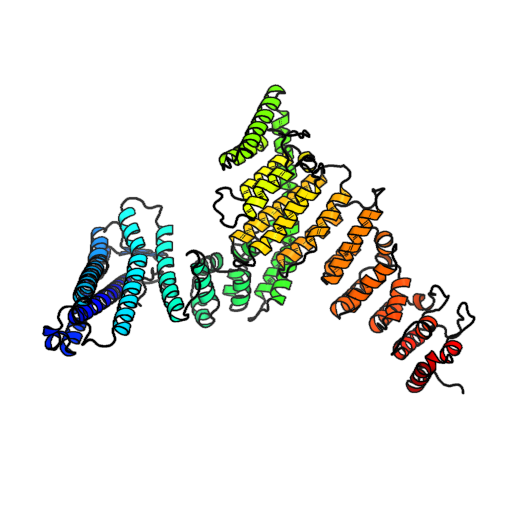213 GLY A N 1
ATOM 1752 C CA . GLY A 1 213 ? 9.634 0.215 24.859 1.00 28.08 213 GLY A CA 1
ATOM 1753 C C . GLY A 1 213 ? 8.391 -0.527 25.387 1.00 28.08 213 GLY A C 1
ATOM 1754 O O . GLY A 1 213 ? 8.540 -1.560 26.045 1.00 28.08 213 GLY A O 1
ATOM 1755 N N . PRO A 1 214 ? 7.168 -0.011 25.162 1.00 31.97 214 PRO A N 1
ATOM 1756 C CA . PRO A 1 214 ? 5.981 -0.407 25.919 1.00 31.97 214 PRO A CA 1
ATOM 1757 C C . PRO A 1 214 ? 5.515 -1.853 25.663 1.00 31.97 214 PRO A C 1
ATOM 1759 O O . PRO A 1 214 ? 5.605 -2.395 24.561 1.00 31.97 214 PRO A O 1
ATOM 1762 N N . PHE A 1 215 ? 4.952 -2.441 26.722 1.00 28.44 215 PHE A N 1
ATOM 1763 C CA . PHE A 1 215 ? 4.599 -3.855 26.940 1.00 28.44 215 PHE A CA 1
ATOM 1764 C C . PHE A 1 215 ? 3.723 -4.535 25.860 1.00 28.44 215 PHE A C 1
ATOM 1766 O O . PHE A 1 215 ? 3.704 -5.759 25.788 1.00 28.44 215 PHE A O 1
ATOM 1773 N N . ALA A 1 216 ? 3.029 -3.783 24.996 1.00 27.88 216 ALA A N 1
ATOM 1774 C CA . ALA A 1 216 ? 2.195 -4.326 23.910 1.00 27.88 216 ALA A CA 1
ATOM 1775 C C . ALA A 1 216 ? 2.979 -4.659 22.620 1.00 27.88 216 ALA A C 1
ATOM 1777 O O . ALA A 1 216 ? 2.465 -5.328 21.729 1.00 27.88 216 ALA A O 1
ATOM 1778 N N . ILE A 1 217 ? 4.228 -4.194 22.508 1.00 32.41 217 ILE A N 1
ATOM 1779 C CA . ILE A 1 217 ? 5.082 -4.397 21.324 1.00 32.41 217 ILE A CA 1
ATOM 1780 C C . ILE A 1 217 ? 5.909 -5.690 21.461 1.00 32.41 217 ILE A C 1
ATOM 1782 O O . ILE A 1 217 ? 6.237 -6.336 20.467 1.00 32.41 217 ILE A O 1
ATOM 1786 N N . GLN A 1 218 ? 6.184 -6.128 22.694 1.00 37.12 218 GLN A N 1
ATOM 1787 C CA . GLN A 1 218 ? 6.954 -7.349 22.971 1.00 37.12 218 GLN A CA 1
ATOM 1788 C C . GLN A 1 218 ? 6.139 -8.643 22.782 1.00 37.12 218 GLN A C 1
ATOM 1790 O O . GLN A 1 218 ? 6.713 -9.670 22.422 1.00 37.12 218 GLN A O 1
ATOM 1795 N N . THR A 1 219 ? 4.811 -8.601 22.942 1.00 36.78 219 THR A N 1
ATOM 1796 C CA . THR A 1 219 ? 3.906 -9.743 22.699 1.00 36.78 219 THR A CA 1
ATOM 1797 C C . THR A 1 219 ? 3.897 -10.173 21.231 1.00 36.78 219 THR A C 1
ATOM 1799 O O . THR A 1 219 ? 4.013 -11.362 20.942 1.00 36.78 219 THR A O 1
ATOM 1802 N N . ASN A 1 220 ? 3.853 -9.218 20.294 1.00 36.62 220 ASN A N 1
ATOM 1803 C CA . ASN A 1 220 ? 3.872 -9.516 18.858 1.00 36.62 220 ASN A CA 1
ATOM 1804 C C . ASN A 1 220 ? 5.233 -10.058 18.399 1.00 36.62 220 ASN A C 1
ATOM 1806 O O . ASN A 1 220 ? 5.278 -10.967 17.573 1.00 36.62 220 ASN A O 1
ATOM 1810 N N . GLY A 1 221 ? 6.339 -9.560 18.963 1.00 40.97 221 GLY A N 1
ATOM 1811 C CA . GLY A 1 221 ? 7.686 -10.056 18.658 1.00 40.97 221 GLY A CA 1
ATOM 1812 C C . GLY A 1 221 ? 7.916 -11.499 19.119 1.00 40.97 221 GLY A C 1
ATOM 1813 O O . GLY A 1 221 ? 8.484 -12.294 18.377 1.00 40.97 221 GLY A O 1
ATOM 1814 N N . ALA A 1 222 ? 7.416 -11.868 20.303 1.00 40.28 222 ALA A N 1
ATOM 1815 C CA . ALA A 1 222 ? 7.536 -13.229 20.829 1.00 40.28 222 ALA A CA 1
ATOM 1816 C C . ALA A 1 222 ? 6.699 -14.250 20.035 1.00 40.28 222 ALA A C 1
ATOM 1818 O O . ALA A 1 222 ? 7.183 -15.340 19.741 1.00 40.28 222 ALA A O 1
ATOM 1819 N N . ILE A 1 223 ? 5.476 -13.882 19.637 1.00 43.69 223 ILE A N 1
ATOM 1820 C CA . ILE A 1 223 ? 4.619 -14.720 18.784 1.00 43.69 223 ILE A CA 1
ATOM 1821 C C . ILE A 1 223 ? 5.251 -14.881 17.393 1.00 43.69 223 ILE A C 1
ATOM 1823 O O . ILE A 1 223 ? 5.356 -15.995 16.897 1.00 43.69 223 ILE A O 1
ATOM 1827 N N . THR A 1 224 ? 5.776 -13.801 16.807 1.00 42.22 224 THR A N 1
ATOM 1828 C CA . THR A 1 224 ? 6.481 -13.847 15.511 1.00 42.22 224 THR A CA 1
ATOM 1829 C C . THR A 1 224 ? 7.760 -14.695 15.575 1.00 42.22 224 THR A C 1
ATOM 1831 O O . THR A 1 224 ? 8.082 -15.391 14.618 1.00 42.22 224 THR A O 1
ATOM 1834 N N . PHE A 1 225 ? 8.468 -14.711 16.710 1.00 46.78 225 PHE A N 1
ATOM 1835 C CA . PHE A 1 225 ? 9.647 -15.562 16.914 1.00 46.78 225 PHE A CA 1
ATOM 1836 C C . PHE A 1 225 ? 9.292 -17.053 17.027 1.00 46.78 225 PHE A C 1
ATOM 1838 O O . PHE A 1 225 ? 9.968 -17.886 16.432 1.00 46.78 225 PHE A O 1
ATOM 1845 N N . ILE A 1 226 ? 8.214 -17.399 17.742 1.00 48.53 226 ILE A N 1
ATOM 1846 C CA . ILE A 1 226 ? 7.698 -18.781 17.786 1.00 48.53 226 ILE A CA 1
ATOM 1847 C C . ILE A 1 226 ? 7.259 -19.218 16.384 1.00 48.53 226 ILE A C 1
ATOM 1849 O O . ILE A 1 226 ? 7.515 -20.347 15.983 1.00 48.53 226 ILE A O 1
ATOM 1853 N N . LEU A 1 227 ? 6.658 -18.301 15.623 1.00 49.06 227 LEU A N 1
ATOM 1854 C CA . LEU A 1 227 ? 6.124 -18.585 14.298 1.00 49.06 227 LEU A CA 1
ATOM 1855 C C . LEU A 1 227 ? 7.176 -18.644 13.182 1.00 49.06 227 LEU A C 1
ATOM 1857 O O . LEU A 1 227 ? 6.906 -19.211 12.135 1.00 49.06 227 LEU A O 1
ATOM 1861 N N . THR A 1 228 ? 8.358 -18.064 13.348 1.00 48.28 228 THR A N 1
ATOM 1862 C CA . THR A 1 228 ? 9.406 -18.092 12.305 1.00 48.28 228 THR A CA 1
ATOM 1863 C C . THR A 1 228 ? 10.384 -19.254 12.473 1.00 48.28 228 THR A C 1
ATOM 1865 O O . THR A 1 228 ? 11.266 -19.448 11.635 1.00 48.28 228 THR A O 1
ATOM 1868 N N . ASN A 1 229 ? 10.241 -20.044 13.539 1.00 54.91 229 ASN A N 1
ATOM 1869 C CA . ASN A 1 229 ? 11.178 -21.101 13.880 1.00 54.91 229 ASN A CA 1
ATOM 1870 C C . ASN A 1 229 ? 10.643 -22.475 13.431 1.00 54.91 229 ASN A C 1
ATOM 1872 O O . ASN A 1 229 ? 9.714 -23.014 14.030 1.00 54.91 229 ASN A O 1
ATOM 1876 N N . LYS A 1 230 ? 11.259 -23.041 12.381 1.00 53.31 230 LYS A N 1
ATOM 1877 C CA . LYS A 1 230 ? 10.839 -24.289 11.701 1.00 53.31 230 LYS A CA 1
ATOM 1878 C C . LYS A 1 230 ? 10.736 -25.519 12.613 1.00 53.31 230 LYS A C 1
ATOM 1880 O O . LYS A 1 230 ? 10.081 -26.496 12.270 1.00 53.31 230 LYS A O 1
ATOM 1885 N N . GLU A 1 231 ? 11.360 -25.494 13.791 1.00 49.72 231 GLU A N 1
ATOM 1886 C CA . GLU A 1 231 ? 11.261 -26.583 14.774 1.00 49.72 231 GLU A CA 1
ATOM 1887 C C . GLU A 1 231 ? 9.834 -26.776 15.330 1.00 49.72 231 GLU A C 1
ATOM 1889 O O . GLU A 1 231 ? 9.541 -27.835 15.884 1.00 49.72 231 GLU A O 1
ATOM 1894 N N . TYR A 1 232 ? 8.933 -25.800 15.154 1.00 54.22 232 TYR A N 1
ATOM 1895 C CA . TYR A 1 232 ? 7.543 -25.865 15.623 1.00 54.22 232 TYR A CA 1
ATOM 1896 C C . TYR A 1 232 ? 6.522 -26.271 14.547 1.00 54.22 232 TYR A C 1
ATOM 1898 O O . TYR A 1 232 ? 5.341 -26.377 14.871 1.00 54.22 232 TYR A O 1
ATOM 1906 N N . ASP A 1 233 ? 6.937 -26.556 13.306 1.00 55.34 233 ASP A N 1
ATOM 1907 C CA . ASP A 1 233 ? 6.017 -26.878 12.197 1.00 55.34 233 ASP A CA 1
ATOM 1908 C C . ASP A 1 233 ? 5.117 -28.089 12.515 1.00 55.34 233 ASP A C 1
ATOM 1910 O O . ASP A 1 233 ? 3.918 -28.070 12.245 1.00 55.34 233 ASP A O 1
ATOM 1914 N N . THR A 1 234 ? 5.660 -29.098 13.207 1.00 54.28 234 THR A N 1
ATOM 1915 C CA . THR A 1 234 ? 4.908 -30.287 13.660 1.00 54.28 234 THR A CA 1
ATOM 1916 C C . THR A 1 234 ? 3.842 -29.969 14.712 1.00 54.28 234 THR A C 1
ATOM 1918 O O . THR A 1 234 ? 2.816 -30.635 14.773 1.00 54.28 234 THR A O 1
ATOM 1921 N N . MET A 1 235 ? 4.035 -28.917 15.513 1.00 55.72 235 MET A N 1
ATOM 1922 C CA . MET A 1 235 ? 3.078 -28.496 16.539 1.00 55.72 235 MET A CA 1
ATOM 1923 C C . MET A 1 235 ? 1.851 -27.805 15.926 1.00 55.72 235 MET A C 1
ATOM 1925 O O . MET A 1 235 ? 0.767 -27.863 16.505 1.00 55.72 235 MET A O 1
ATOM 1929 N N . PHE A 1 236 ? 2.002 -27.162 14.763 1.00 60.12 236 PHE A N 1
ATOM 1930 C CA . PHE A 1 236 ? 0.894 -26.514 14.055 1.00 60.12 236 PHE A CA 1
ATOM 1931 C C . PHE A 1 236 ? -0.004 -27.512 13.323 1.00 60.12 236 PHE A C 1
ATOM 1933 O O . PHE A 1 236 ? -1.204 -27.265 13.212 1.00 60.12 236 PHE A O 1
ATOM 1940 N N . GLU A 1 237 ? 0.535 -28.649 12.876 1.00 61.53 237 GLU A N 1
ATOM 1941 C CA . GLU A 1 237 ? -0.260 -29.696 12.220 1.00 61.53 237 GLU A CA 1
ATOM 1942 C C . GLU A 1 237 ? -1.301 -30.329 13.156 1.00 61.53 237 GLU A C 1
ATOM 1944 O O . GLU A 1 237 ? -2.366 -30.738 12.693 1.00 61.53 237 GLU A O 1
ATOM 1949 N N . ASP A 1 238 ? -1.052 -30.323 14.467 1.00 60.81 238 ASP A N 1
ATOM 1950 C CA . ASP A 1 238 ? -1.928 -30.934 15.474 1.00 60.81 238 ASP A CA 1
ATOM 1951 C C . ASP A 1 238 ? -2.987 -29.974 16.057 1.00 60.81 238 ASP A C 1
ATOM 1953 O O . ASP A 1 238 ? -3.885 -30.399 16.791 1.00 60.81 238 ASP A O 1
ATOM 1957 N N . LEU A 1 239 ? -2.919 -28.672 15.753 1.00 61.50 239 LEU A N 1
ATOM 1958 C CA . LEU A 1 239 ? -3.863 -27.680 16.283 1.00 61.50 239 LEU A CA 1
ATOM 1959 C C . LEU A 1 239 ? -5.195 -27.687 15.511 1.00 61.50 239 LEU A C 1
ATOM 1961 O O . LEU A 1 239 ? -5.173 -27.831 14.291 1.00 61.50 239 LEU A O 1
ATOM 1965 N N . PRO A 1 240 ? -6.359 -27.491 16.166 1.00 69.31 240 PRO A N 1
ATOM 1966 C CA . PRO A 1 240 ? -7.641 -27.270 15.490 1.00 69.31 240 PRO A CA 1
ATOM 1967 C C . PRO A 1 240 ? -7.614 -26.044 14.575 1.00 69.31 240 PRO A C 1
ATOM 1969 O O . PRO A 1 240 ? -6.926 -25.062 14.876 1.00 69.31 240 PRO A O 1
ATOM 1972 N N . ASP A 1 241 ? -8.401 -26.083 13.497 1.00 67.75 241 ASP A N 1
ATOM 1973 C CA . ASP A 1 241 ? -8.452 -25.005 12.504 1.00 67.75 241 ASP A CA 1
ATOM 1974 C C . ASP A 1 241 ? -8.804 -23.675 13.176 1.00 67.75 241 ASP A C 1
ATOM 1976 O O . ASP A 1 241 ? -8.103 -22.696 12.973 1.00 67.75 241 ASP A O 1
ATOM 1980 N N . GLU A 1 242 ? -9.778 -23.641 14.085 1.00 63.72 242 GLU A N 1
ATOM 1981 C CA . GLU A 1 242 ? -10.221 -22.422 14.771 1.00 63.72 242 GLU A CA 1
ATOM 1982 C C . GLU A 1 242 ? -9.108 -21.773 15.605 1.00 63.72 242 GLU A C 1
ATOM 1984 O O . GLU A 1 242 ? -9.024 -20.548 15.705 1.00 63.72 242 GLU A O 1
ATOM 1989 N N . ILE A 1 243 ? -8.227 -22.584 16.196 1.00 59.22 243 ILE A N 1
ATOM 1990 C CA . ILE A 1 243 ? -7.097 -22.090 16.988 1.00 59.22 243 ILE A CA 1
ATOM 1991 C C . ILE A 1 243 ? -6.004 -21.568 16.062 1.00 59.22 243 ILE A C 1
ATOM 1993 O O . ILE A 1 243 ? -5.483 -20.482 16.308 1.00 59.22 243 ILE A O 1
ATOM 1997 N N . LEU A 1 244 ? -5.696 -22.290 14.982 1.00 67.19 244 LEU A N 1
ATOM 1998 C CA . LEU A 1 244 ? -4.792 -21.804 13.937 1.00 67.19 244 LEU A CA 1
ATOM 1999 C C . LEU A 1 244 ? -5.300 -20.490 13.346 1.00 67.19 244 LEU A C 1
ATOM 2001 O O . LEU A 1 244 ? -4.523 -19.554 13.193 1.00 67.19 244 LEU A O 1
ATOM 2005 N N . MET A 1 245 ? -6.608 -20.386 13.101 1.00 64.38 245 MET A N 1
ATOM 2006 C CA . MET A 1 245 ? -7.238 -19.181 12.581 1.00 64.38 245 MET A CA 1
ATOM 2007 C C . MET A 1 245 ? -7.029 -17.991 13.519 1.00 64.38 245 MET A C 1
ATOM 2009 O O . MET A 1 245 ? -6.630 -16.917 13.075 1.00 64.38 245 MET A O 1
ATOM 2013 N N . ILE A 1 246 ? -7.254 -18.184 14.822 1.00 61.19 246 ILE A N 1
ATOM 2014 C CA . ILE A 1 246 ? -7.039 -17.154 15.845 1.00 61.19 246 ILE A CA 1
ATOM 2015 C C . ILE A 1 246 ? -5.549 -16.808 15.944 1.00 61.19 246 ILE A C 1
ATOM 2017 O O . ILE A 1 246 ? -5.194 -15.631 15.949 1.00 61.19 246 ILE A O 1
ATOM 2021 N N . ILE A 1 247 ? -4.657 -17.802 15.979 1.00 63.81 247 ILE A N 1
ATOM 2022 C CA . ILE A 1 247 ? -3.207 -17.571 16.025 1.00 63.81 247 ILE A CA 1
ATOM 2023 C C . ILE A 1 247 ? -2.791 -16.717 14.834 1.00 63.81 247 ILE A C 1
ATOM 2025 O O . ILE A 1 247 ? -2.178 -15.675 15.034 1.00 63.81 247 ILE A O 1
ATOM 2029 N N . PHE A 1 248 ? -3.173 -17.098 13.620 1.00 67.75 248 PHE A N 1
ATOM 2030 C CA . PHE A 1 248 ? -2.895 -16.365 12.389 1.00 67.75 248 PHE A CA 1
ATOM 2031 C C . PHE A 1 248 ? -3.534 -14.973 12.348 1.00 67.75 248 PHE A C 1
ATOM 2033 O O . PHE A 1 248 ? -2.914 -14.028 11.872 1.00 67.75 248 PHE A O 1
ATOM 2040 N N . GLN A 1 249 ? -4.732 -14.804 12.906 1.00 61.59 249 GLN A N 1
ATOM 2041 C CA . GLN A 1 249 ? -5.402 -13.506 13.000 1.00 61.59 249 GLN A CA 1
ATOM 2042 C C . GLN A 1 249 ? -4.684 -12.525 13.940 1.00 61.59 249 GLN A C 1
ATOM 2044 O O . GLN A 1 249 ? -4.710 -11.317 13.698 1.00 61.59 249 GLN A O 1
ATOM 2049 N N . TYR A 1 250 ? -4.078 -13.026 15.018 1.00 57.88 250 TYR A N 1
ATOM 2050 C CA . TYR A 1 250 ? -3.423 -12.211 16.047 1.00 57.88 250 TYR A CA 1
ATOM 2051 C C . TYR A 1 250 ? -1.895 -12.245 15.981 1.00 57.88 250 TYR A C 1
ATOM 2053 O O . TYR A 1 250 ? -1.230 -11.627 16.816 1.00 57.88 250 TYR A O 1
ATOM 2061 N N . SER A 1 251 ? -1.326 -12.949 15.009 1.00 55.22 251 SER A N 1
ATOM 2062 C CA . SER A 1 251 ? 0.113 -13.014 14.823 1.00 55.22 251 SER A CA 1
ATOM 2063 C C . SER A 1 251 ? 0.577 -12.027 13.769 1.00 55.22 251 SER A C 1
ATOM 2065 O O . SER A 1 251 ? -0.059 -11.862 12.739 1.00 55.22 251 SER A O 1
ATOM 2067 N N . GLY A 1 252 ? 1.711 -11.390 14.067 1.00 57.69 252 GLY A N 1
ATOM 2068 C CA . GLY A 1 252 ? 2.644 -10.805 13.109 1.00 57.69 252 GLY A CA 1
ATOM 2069 C C . GLY A 1 252 ? 2.102 -9.934 11.971 1.00 57.69 252 GLY A C 1
ATOM 2070 O O . GLY A 1 252 ? 0.980 -9.441 11.945 1.00 57.69 252 GLY A O 1
ATOM 2071 N N . ASP A 1 253 ? 3.003 -9.694 11.031 1.00 62.84 253 ASP A N 1
ATOM 2072 C CA . ASP A 1 253 ? 2.721 -9.080 9.744 1.00 62.84 253 ASP A CA 1
ATOM 2073 C C . ASP A 1 253 ? 2.191 -10.169 8.782 1.00 62.84 253 ASP A C 1
ATOM 2075 O O . ASP A 1 253 ? 2.844 -11.213 8.660 1.00 62.84 253 ASP A O 1
ATOM 2079 N N . PRO A 1 254 ? 1.043 -9.969 8.096 1.00 67.56 254 PRO A N 1
ATOM 2080 C CA . PRO A 1 254 ? 0.450 -10.979 7.215 1.00 67.56 254 PRO A CA 1
ATOM 2081 C C . PRO A 1 254 ? 1.422 -11.491 6.155 1.00 67.56 254 PRO A C 1
ATOM 2083 O O . PRO A 1 254 ? 1.400 -12.671 5.817 1.00 67.56 254 PRO A O 1
ATOM 2086 N N . TYR A 1 255 ? 2.313 -10.622 5.671 1.00 69.56 255 TYR A N 1
ATOM 2087 C CA . TYR A 1 255 ? 3.320 -10.989 4.687 1.00 69.56 255 TYR A CA 1
ATOM 2088 C C . TYR A 1 255 ? 4.278 -12.047 5.230 1.00 69.56 255 TYR A C 1
ATOM 2090 O O . TYR A 1 255 ? 4.500 -13.073 4.595 1.00 69.56 255 TYR A O 1
ATOM 2098 N N . THR A 1 256 ? 4.786 -11.822 6.442 1.00 70.38 256 THR A N 1
ATOM 2099 C CA . THR A 1 256 ? 5.686 -12.749 7.135 1.00 70.38 256 THR A CA 1
ATOM 2100 C C . THR A 1 256 ? 5.017 -14.102 7.383 1.00 70.38 256 THR A C 1
ATOM 2102 O O . THR A 1 256 ? 5.651 -15.144 7.224 1.00 70.38 256 THR A O 1
ATOM 2105 N N . ILE A 1 257 ? 3.728 -14.114 7.730 1.00 72.75 257 ILE A N 1
ATOM 2106 C CA . ILE A 1 257 ? 2.976 -15.361 7.926 1.00 72.75 257 ILE A CA 1
ATOM 2107 C C . ILE A 1 257 ? 2.816 -16.101 6.603 1.00 72.75 257 ILE A C 1
ATOM 2109 O O . ILE A 1 257 ? 3.120 -17.287 6.523 1.00 72.75 257 ILE A O 1
ATOM 2113 N N . LEU A 1 258 ? 2.409 -15.399 5.548 1.00 75.12 258 LEU A N 1
ATOM 2114 C CA . LEU A 1 258 ? 2.220 -15.992 4.230 1.00 75.12 258 LEU A CA 1
ATOM 2115 C C . LEU A 1 258 ? 3.544 -16.554 3.691 1.00 75.12 258 LEU A C 1
ATOM 2117 O O . LEU A 1 258 ? 3.569 -17.711 3.293 1.00 75.12 258 LEU A O 1
ATOM 2121 N N . THR A 1 259 ? 4.665 -15.829 3.774 1.00 73.44 259 THR A N 1
ATOM 2122 C CA . THR A 1 259 ? 5.981 -16.354 3.346 1.00 73.44 259 THR A CA 1
ATOM 2123 C C . THR A 1 259 ? 6.456 -17.555 4.157 1.00 73.44 259 THR A C 1
ATOM 2125 O O . THR A 1 259 ? 7.169 -18.403 3.627 1.00 73.44 259 THR A O 1
ATOM 2128 N N . THR A 1 260 ? 6.112 -17.609 5.446 1.00 72.44 260 THR A N 1
ATOM 2129 C CA . THR A 1 260 ? 6.614 -18.651 6.353 1.00 72.44 260 THR A CA 1
ATOM 2130 C C . THR A 1 260 ? 5.788 -19.929 6.255 1.00 72.44 260 THR A C 1
ATOM 2132 O O . THR A 1 260 ? 6.352 -21.018 6.292 1.00 72.44 260 THR A O 1
ATOM 2135 N N . TYR A 1 261 ? 4.467 -19.799 6.106 1.00 74.31 261 TYR A N 1
ATOM 2136 C CA . TYR A 1 261 ? 3.532 -20.915 6.245 1.00 74.31 261 TYR A CA 1
ATOM 2137 C C . TYR A 1 261 ? 2.905 -21.399 4.936 1.00 74.31 261 TYR A C 1
ATOM 2139 O O . TYR A 1 261 ? 2.464 -22.550 4.875 1.00 74.31 261 TYR A O 1
ATOM 2147 N N . LEU A 1 262 ? 2.865 -20.575 3.880 1.00 74.81 262 LEU A N 1
ATOM 2148 C CA . LEU A 1 262 ? 2.379 -21.049 2.584 1.00 74.81 262 LEU A CA 1
ATOM 2149 C C . LEU A 1 262 ? 3.323 -22.108 2.006 1.00 74.81 262 LEU A C 1
ATOM 2151 O O . LEU A 1 262 ? 4.542 -21.945 1.949 1.00 74.81 262 LEU A O 1
ATOM 2155 N N . GLY A 1 263 ? 2.726 -23.194 1.530 1.00 71.25 263 GLY A N 1
ATOM 2156 C CA . GLY A 1 263 ? 3.429 -24.324 0.936 1.00 71.25 263 GLY A CA 1
ATOM 2157 C C . GLY A 1 263 ? 3.945 -25.347 1.948 1.00 71.25 263 GLY A C 1
ATOM 2158 O O . GLY A 1 263 ? 4.510 -26.347 1.513 1.00 71.25 263 GLY A O 1
ATOM 2159 N N . LEU A 1 264 ? 3.740 -25.149 3.261 1.00 72.62 264 LEU A N 1
ATOM 2160 C CA . LEU A 1 264 ? 4.083 -26.156 4.277 1.00 72.62 264 LEU A CA 1
ATOM 2161 C C . LEU A 1 264 ? 3.171 -27.386 4.186 1.00 72.62 264 LEU A C 1
ATOM 2163 O O . LEU A 1 264 ? 3.654 -28.512 4.121 1.00 72.62 264 LEU A O 1
ATOM 2167 N N . ASN A 1 265 ? 1.852 -27.176 4.148 1.00 75.25 265 ASN A N 1
ATOM 2168 C CA . ASN A 1 265 ? 0.854 -28.240 4.031 1.00 75.25 265 ASN A CA 1
ATOM 2169 C C . ASN A 1 265 ? -0.436 -27.687 3.394 1.00 75.25 265 ASN A C 1
ATOM 2171 O O . ASN A 1 265 ? -0.816 -26.539 3.631 1.00 75.25 265 ASN A O 1
ATOM 2175 N N . GLN A 1 266 ? -1.149 -28.512 2.621 1.00 76.19 266 GLN A N 1
ATOM 2176 C CA . GLN A 1 266 ? -2.437 -28.164 2.009 1.00 76.19 266 GLN A CA 1
ATOM 2177 C C . GLN A 1 266 ? -3.493 -27.702 3.024 1.00 76.19 266 GLN A C 1
ATOM 2179 O O . GLN A 1 266 ? -4.289 -26.822 2.697 1.00 76.19 266 GLN A O 1
ATOM 2184 N N . ARG A 1 267 ? -3.509 -28.256 4.245 1.00 80.19 267 ARG A N 1
ATOM 2185 C CA . ARG A 1 267 ? -4.431 -27.815 5.306 1.00 80.19 267 ARG A CA 1
ATOM 2186 C C . ARG A 1 267 ? -4.153 -26.371 5.720 1.00 80.19 267 ARG A C 1
ATOM 2188 O O . ARG A 1 267 ? -5.068 -25.556 5.725 1.00 80.19 267 ARG A O 1
ATOM 2195 N N . ILE A 1 268 ? -2.889 -26.045 5.994 1.00 75.25 268 ILE A N 1
ATOM 2196 C CA . ILE A 1 268 ? -2.465 -24.690 6.366 1.00 75.25 268 ILE A CA 1
ATOM 2197 C C . ILE A 1 268 ? -2.726 -23.722 5.210 1.00 75.25 268 ILE A C 1
ATOM 2199 O O . ILE A 1 268 ? -3.306 -22.667 5.438 1.00 75.25 268 ILE A O 1
ATOM 2203 N N . ASN A 1 269 ? -2.417 -24.102 3.965 1.00 76.94 269 ASN A N 1
ATOM 2204 C CA . ASN A 1 269 ? -2.740 -23.280 2.796 1.00 76.94 269 ASN A CA 1
ATOM 2205 C C . ASN A 1 269 ? -4.242 -22.967 2.727 1.00 76.94 269 ASN A C 1
ATOM 2207 O O . ASN A 1 269 ? -4.611 -21.814 2.532 1.00 76.94 269 ASN A O 1
ATOM 2211 N N . ARG A 1 270 ? -5.116 -23.962 2.936 1.00 77.94 270 ARG A N 1
ATOM 2212 C CA . ARG A 1 270 ? -6.574 -23.747 2.950 1.00 77.94 270 ARG A CA 1
ATOM 2213 C C . ARG A 1 270 ? -7.012 -22.791 4.053 1.00 77.94 270 ARG A C 1
ATOM 2215 O O . ARG A 1 270 ? -7.834 -21.934 3.773 1.00 77.94 270 ARG A O 1
ATOM 2222 N N . ILE A 1 271 ? -6.445 -22.905 5.254 1.00 75.00 271 ILE A N 1
ATOM 2223 C CA . ILE A 1 271 ? -6.748 -21.999 6.370 1.00 75.00 271 ILE A CA 1
ATOM 2224 C C . ILE A 1 271 ? -6.287 -20.577 6.037 1.00 75.00 271 ILE A C 1
ATOM 2226 O O . ILE A 1 271 ? -7.075 -19.645 6.135 1.00 75.00 271 ILE A O 1
ATOM 2230 N N . LEU A 1 272 ? -5.036 -20.404 5.594 1.00 73.19 272 LEU A N 1
ATOM 2231 C CA . LEU A 1 272 ? -4.453 -19.097 5.263 1.00 73.19 272 LEU A CA 1
ATOM 2232 C C . LEU A 1 272 ? -5.196 -18.374 4.127 1.00 73.19 272 LEU A C 1
ATOM 2234 O O . LEU A 1 272 ? -5.206 -17.143 4.092 1.00 73.19 272 LEU A O 1
ATOM 2238 N N . ILE A 1 273 ? -5.786 -19.138 3.203 1.00 71.75 273 ILE A N 1
ATOM 2239 C CA . ILE A 1 273 ? -6.501 -18.647 2.015 1.00 71.75 273 ILE A CA 1
ATOM 2240 C C . ILE A 1 273 ? -8.025 -18.597 2.251 1.00 71.75 273 ILE A C 1
ATOM 2242 O O . ILE A 1 273 ? -8.771 -18.128 1.392 1.00 71.75 273 ILE A O 1
ATOM 2246 N N . ASP A 1 274 ? -8.513 -19.045 3.412 1.00 69.69 274 ASP A N 1
ATOM 2247 C CA . ASP A 1 274 ? -9.942 -19.048 3.718 1.00 69.69 274 ASP A CA 1
ATOM 2248 C C . ASP A 1 274 ? -10.497 -17.613 3.672 1.00 69.69 274 ASP A C 1
ATOM 2250 O O . ASP A 1 274 ? -9.960 -16.687 4.281 1.00 69.69 274 ASP A O 1
ATOM 2254 N N . LYS A 1 275 ? -11.606 -17.430 2.950 1.00 61.47 275 LYS A N 1
ATOM 2255 C CA . LYS A 1 275 ? -12.319 -16.151 2.807 1.00 61.47 275 LYS A CA 1
ATOM 2256 C C . LYS A 1 275 ? -12.821 -15.579 4.139 1.00 61.47 275 LYS A C 1
ATOM 2258 O O . LYS A 1 275 ? -13.069 -14.379 4.242 1.00 61.47 275 LYS A O 1
ATOM 2263 N N . HIS A 1 276 ? -13.001 -16.433 5.143 1.00 55.62 276 HIS A N 1
ATOM 2264 C CA . HIS A 1 276 ? -13.357 -16.074 6.512 1.00 55.62 276 HIS A CA 1
ATOM 2265 C C . HIS A 1 276 ? -12.126 -15.795 7.374 1.00 55.62 276 HIS A C 1
ATOM 2267 O O . HIS A 1 276 ? -12.260 -15.217 8.456 1.00 55.62 276 HIS A O 1
ATOM 2273 N N . LEU A 1 277 ? -10.930 -16.176 6.912 1.00 53.72 277 LEU A N 1
ATOM 2274 C CA . LEU A 1 277 ? -9.701 -15.850 7.598 1.00 53.72 277 LEU A CA 1
ATOM 2275 C C . LEU A 1 277 ? -9.285 -14.425 7.285 1.00 53.72 277 LEU A C 1
ATOM 2277 O O . LEU A 1 277 ? -9.008 -14.041 6.150 1.00 53.72 277 LEU A O 1
ATOM 2281 N N . HIS A 1 278 ? -9.134 -13.655 8.352 1.00 55.66 278 HIS A N 1
ATOM 2282 C CA . HIS A 1 278 ? -8.740 -12.270 8.269 1.00 55.66 278 HIS A CA 1
ATOM 2283 C C . HIS A 1 278 ? -7.336 -12.032 7.685 1.00 55.66 278 HIS A C 1
ATOM 2285 O O . HIS A 1 278 ? -6.938 -10.890 7.605 1.00 55.66 278 HIS A O 1
ATOM 2291 N N . LEU A 1 279 ? -6.538 -13.023 7.279 1.00 60.62 279 LEU A N 1
ATOM 2292 C CA . LEU A 1 279 ? -5.152 -12.772 6.851 1.00 60.62 279 LEU A CA 1
ATOM 2293 C C . LEU A 1 279 ? -5.042 -12.057 5.502 1.00 60.62 279 LEU A C 1
ATOM 2295 O O . LEU A 1 279 ? -4.424 -10.998 5.432 1.00 60.62 279 LEU A O 1
ATOM 2299 N N . LEU A 1 280 ? -5.674 -12.584 4.450 1.00 58.53 280 LEU A N 1
ATOM 2300 C CA . LEU A 1 280 ? -5.767 -11.898 3.154 1.00 58.53 280 LEU A CA 1
ATOM 2301 C C . LEU A 1 280 ? -6.629 -10.638 3.267 1.00 58.53 280 LEU A C 1
ATOM 2303 O O . LEU A 1 280 ? -6.288 -9.596 2.707 1.00 58.53 280 LEU A O 1
ATOM 2307 N N . THR A 1 281 ? -7.710 -10.703 4.054 1.00 56.03 281 THR A N 1
ATOM 2308 C CA . THR A 1 281 ? -8.590 -9.549 4.271 1.00 56.03 281 THR A CA 1
ATOM 2309 C C . THR A 1 281 ? -7.902 -8.442 5.063 1.00 56.03 281 THR A C 1
ATOM 2311 O O . THR A 1 281 ? -8.201 -7.287 4.827 1.00 56.03 281 THR A O 1
ATOM 2314 N N . ASN A 1 282 ? -7.015 -8.757 6.015 1.00 54.94 282 ASN A N 1
ATOM 2315 C CA . ASN A 1 282 ? -6.228 -7.794 6.797 1.00 54.94 282 ASN A CA 1
ATOM 2316 C C . ASN A 1 282 ? -5.005 -7.346 6.016 1.00 54.94 282 ASN A C 1
ATOM 2318 O O . ASN A 1 282 ? -4.579 -6.220 6.197 1.00 54.94 282 ASN A O 1
ATOM 2322 N N . PHE A 1 283 ? -4.428 -8.179 5.151 1.00 55.78 283 PHE A N 1
ATOM 2323 C CA . PHE A 1 283 ? -3.377 -7.721 4.248 1.00 55.78 283 PHE A CA 1
ATOM 2324 C C . PHE A 1 283 ? -3.902 -6.617 3.318 1.00 55.78 283 PHE A C 1
ATOM 2326 O O . PHE A 1 283 ? -3.215 -5.629 3.072 1.00 55.78 283 PHE A O 1
ATOM 2333 N N . LEU A 1 284 ? -5.152 -6.752 2.865 1.00 55.44 284 LEU A N 1
ATOM 2334 C CA . LEU A 1 284 ? -5.821 -5.791 1.986 1.00 55.44 284 LEU A CA 1
ATOM 2335 C C . LEU A 1 284 ? -6.751 -4.808 2.724 1.00 55.44 284 LEU A C 1
ATOM 2337 O O . LEU A 1 284 ? -7.304 -3.918 2.088 1.00 55.44 284 LEU A O 1
ATOM 2341 N N . TYR A 1 285 ? -6.941 -4.976 4.040 1.00 55.62 285 TYR A N 1
ATOM 2342 C CA . TYR A 1 285 ? -7.975 -4.336 4.882 1.00 55.62 285 TYR A CA 1
ATOM 2343 C C . TYR A 1 285 ? -9.356 -4.206 4.218 1.00 55.62 285 TYR A C 1
ATOM 2345 O O . TYR A 1 285 ? -10.102 -3.251 4.448 1.00 55.62 285 TYR A O 1
ATOM 2353 N N . THR A 1 286 ? -9.738 -5.202 3.426 1.00 51.06 286 THR A N 1
ATOM 2354 C CA . THR A 1 286 ? -11.056 -5.280 2.808 1.00 51.06 286 THR A CA 1
ATOM 2355 C C . THR A 1 286 ? -12.093 -5.553 3.898 1.00 51.06 286 THR A C 1
ATOM 2357 O O . THR A 1 286 ? -12.092 -6.623 4.515 1.00 51.06 286 THR A O 1
ATOM 2360 N N . LYS A 1 287 ? -13.031 -4.626 4.136 1.00 54.28 287 LYS A N 1
ATOM 2361 C CA . LYS A 1 287 ? -14.296 -5.003 4.790 1.00 54.28 287 LYS A CA 1
ATOM 2362 C C . LYS A 1 287 ? -14.928 -6.096 3.925 1.00 54.28 287 LYS A C 1
ATOM 2364 O O . LYS A 1 287 ? -14.861 -5.978 2.704 1.00 54.28 287 LYS A O 1
ATOM 2369 N N . TYR A 1 288 ? -15.484 -7.149 4.534 1.00 52.78 288 TYR A N 1
ATOM 2370 C CA . TYR A 1 288 ? -16.060 -8.270 3.783 1.00 52.78 288 TYR A CA 1
ATOM 2371 C C . TYR A 1 288 ? -16.990 -7.739 2.685 1.00 52.78 288 TYR A C 1
ATOM 2373 O O . TYR A 1 288 ? -18.014 -7.125 2.985 1.00 52.78 288 TYR A O 1
ATOM 2381 N N . ASN A 1 289 ? -16.579 -7.926 1.433 1.00 60.91 289 ASN A N 1
ATOM 2382 C CA . ASN A 1 289 ? -17.323 -7.540 0.248 1.00 60.91 289 ASN A CA 1
ATOM 2383 C C . ASN A 1 289 ? -17.477 -8.795 -0.608 1.00 60.91 289 ASN A C 1
ATOM 2385 O O . ASN A 1 289 ? -16.476 -9.282 -1.135 1.00 60.91 289 ASN A O 1
ATOM 2389 N N . SER A 1 290 ? -18.701 -9.318 -0.713 1.00 59.97 290 SER A N 1
ATOM 2390 C CA . SER A 1 290 ? -19.006 -10.522 -1.501 1.00 59.97 290 SER A CA 1
ATOM 2391 C C . SER A 1 290 ? -18.445 -10.416 -2.913 1.00 59.97 290 SER A C 1
ATOM 2393 O O . SER A 1 290 ? -17.740 -11.313 -3.358 1.00 59.97 290 SER A O 1
ATOM 2395 N N . ASP A 1 291 ? -18.606 -9.254 -3.544 1.00 68.00 291 ASP A N 1
ATOM 2396 C CA . ASP A 1 291 ? -18.222 -9.024 -4.938 1.00 68.00 291 ASP A CA 1
ATOM 2397 C C . ASP A 1 291 ? -16.707 -9.152 -5.158 1.00 68.00 291 ASP A C 1
ATOM 2399 O O . ASP A 1 291 ? -16.245 -9.483 -6.248 1.00 68.00 291 ASP A O 1
ATOM 2403 N N . TYR A 1 292 ? -15.912 -8.909 -4.109 1.00 69.81 292 TYR A N 1
ATOM 2404 C CA . TYR A 1 292 ? -14.468 -9.095 -4.154 1.00 69.81 292 TYR A CA 1
ATOM 2405 C C . TYR A 1 292 ? -14.078 -10.575 -4.055 1.00 69.81 292 TYR A C 1
ATOM 2407 O O . TYR A 1 292 ? -13.298 -11.059 -4.876 1.00 69.81 292 TYR A O 1
ATOM 2415 N N . TYR A 1 293 ? -14.635 -11.297 -3.078 1.00 67.88 293 TYR A N 1
ATOM 2416 C CA . TYR A 1 293 ? -14.323 -12.713 -2.835 1.00 67.88 293 TYR A CA 1
ATOM 2417 C C . TYR A 1 293 ? -14.879 -13.645 -3.910 1.00 67.88 293 TYR A C 1
ATOM 2419 O O . TYR A 1 293 ? -14.278 -14.682 -4.189 1.00 67.88 293 TYR A O 1
ATOM 2427 N N . ASP A 1 294 ? -15.987 -13.258 -4.536 1.00 75.12 294 ASP A N 1
ATOM 2428 C CA . ASP A 1 294 ? -16.623 -14.017 -5.610 1.00 75.12 294 ASP A CA 1
ATOM 2429 C C . ASP A 1 294 ? -16.005 -13.707 -6.988 1.00 75.12 294 ASP A C 1
ATOM 2431 O O . ASP A 1 294 ? -16.364 -14.335 -7.984 1.00 75.12 294 ASP A O 1
ATOM 2435 N N . SER A 1 295 ? -15.045 -12.775 -7.063 1.00 80.19 295 SER A N 1
ATOM 2436 C CA . SER A 1 295 ? -14.386 -12.406 -8.318 1.00 80.19 295 SER A CA 1
ATOM 2437 C C . SER A 1 295 ? -13.464 -13.505 -8.855 1.00 80.19 295 SER A C 1
ATOM 2439 O O . SER A 1 295 ? -12.748 -14.178 -8.110 1.00 80.19 295 SER A O 1
ATOM 2441 N N . GLU A 1 296 ? -13.397 -13.620 -10.184 1.00 84.31 296 GLU A N 1
ATOM 2442 C CA . GLU A 1 296 ? -12.472 -14.532 -10.871 1.00 84.31 296 GLU A CA 1
ATOM 2443 C C . GLU A 1 296 ? -11.009 -14.247 -10.490 1.00 84.31 296 GLU A C 1
ATOM 2445 O O . GLU A 1 296 ? -10.203 -15.161 -10.339 1.00 84.31 296 GLU A O 1
ATOM 2450 N N . ILE A 1 297 ? -10.668 -12.977 -10.246 1.00 82.38 297 ILE A N 1
ATOM 2451 C CA . ILE A 1 297 ? -9.327 -12.553 -9.827 1.00 82.38 297 ILE A CA 1
ATOM 2452 C C . ILE A 1 297 ? -8.976 -13.141 -8.456 1.00 82.38 297 ILE A C 1
ATOM 2454 O O . ILE A 1 297 ? -7.876 -13.670 -8.281 1.00 82.38 297 ILE A O 1
ATOM 2458 N N . PHE A 1 298 ? -9.909 -13.091 -7.497 1.00 80.25 298 PHE A N 1
ATOM 2459 C CA . PHE A 1 298 ? -9.723 -13.695 -6.178 1.00 80.25 298 PHE A CA 1
ATOM 2460 C C . PHE A 1 298 ? -9.617 -15.216 -6.256 1.00 80.25 298 PHE A C 1
ATOM 2462 O O . PHE A 1 298 ? -8.728 -15.800 -5.632 1.00 80.25 298 PHE A O 1
ATOM 2469 N N . GLN A 1 299 ? -10.461 -15.860 -7.062 1.00 82.75 299 GLN A N 1
ATOM 2470 C CA . GLN A 1 299 ? -10.414 -17.309 -7.262 1.00 82.75 299 GLN A CA 1
ATOM 2471 C C . GLN A 1 299 ? -9.095 -17.751 -7.906 1.00 82.75 299 GLN A C 1
ATOM 2473 O O . GLN A 1 299 ? -8.456 -18.675 -7.406 1.00 82.75 299 GLN A O 1
ATOM 2478 N N . ASN A 1 300 ? -8.634 -17.047 -8.941 1.00 84.62 300 ASN A N 1
ATOM 2479 C CA . ASN A 1 300 ? -7.373 -17.333 -9.623 1.00 84.62 300 ASN A CA 1
ATOM 2480 C C . ASN A 1 300 ? -6.170 -17.155 -8.693 1.00 84.62 300 ASN A C 1
ATOM 2482 O O . ASN A 1 300 ? -5.296 -18.019 -8.647 1.00 84.62 300 ASN A O 1
ATOM 2486 N N . ALA A 1 301 ? -6.123 -16.074 -7.912 1.00 81.69 301 ALA A N 1
ATOM 2487 C CA . ALA A 1 301 ? -5.044 -15.868 -6.951 1.00 81.69 301 ALA A CA 1
ATOM 2488 C C . ALA A 1 301 ? -5.078 -16.911 -5.821 1.00 81.69 301 ALA A C 1
ATOM 2490 O O . ALA A 1 301 ? -4.039 -17.457 -5.458 1.00 81.69 301 ALA A O 1
ATOM 2491 N N . SER A 1 302 ? -6.266 -17.254 -5.318 1.00 78.81 302 SER A N 1
ATOM 2492 C CA . SER A 1 302 ? -6.444 -18.300 -4.303 1.00 78.81 302 SER A CA 1
ATOM 2493 C C . SER A 1 302 ? -5.985 -19.667 -4.811 1.00 78.81 302 SER A C 1
ATOM 2495 O O . SER A 1 302 ? -5.263 -20.375 -4.113 1.00 78.81 302 SER A O 1
ATOM 2497 N N . GLN A 1 303 ? -6.338 -20.026 -6.049 1.00 82.50 303 GLN A N 1
ATOM 2498 C CA . GLN A 1 303 ? -5.866 -21.250 -6.697 1.00 82.50 303 GLN A CA 1
ATOM 2499 C C . GLN A 1 303 ? -4.347 -21.243 -6.874 1.00 82.50 303 GLN A C 1
ATOM 2501 O O . GLN A 1 303 ? -3.698 -22.241 -6.567 1.00 82.50 303 GLN A O 1
ATOM 2506 N N . GLN A 1 304 ? -3.764 -20.121 -7.308 1.00 83.19 304 GLN A N 1
ATOM 2507 C CA . GLN A 1 304 ? -2.312 -19.992 -7.424 1.00 83.19 304 GLN A CA 1
ATOM 2508 C C . GLN A 1 304 ? -1.626 -20.203 -6.075 1.00 83.19 304 GLN A C 1
ATOM 2510 O O . GLN A 1 304 ? -0.697 -20.999 -6.015 1.00 83.19 304 GLN A O 1
ATOM 2515 N N . LEU A 1 305 ? -2.114 -19.575 -4.997 1.00 78.88 305 LEU A N 1
ATOM 2516 C CA . LEU A 1 305 ? -1.577 -19.742 -3.640 1.00 78.88 305 LEU A CA 1
ATOM 2517 C C . LEU A 1 305 ? -1.716 -21.184 -3.126 1.00 78.88 305 LEU A C 1
ATOM 2519 O O . LEU A 1 305 ? -0.791 -21.697 -2.498 1.00 78.88 305 LEU A O 1
ATOM 2523 N N . LEU A 1 306 ? -2.833 -21.861 -3.419 1.00 78.44 306 LEU A N 1
ATOM 2524 C CA . LEU A 1 306 ? -3.060 -23.263 -3.042 1.00 78.44 306 LEU A CA 1
ATOM 2525 C C . LEU A 1 306 ? -2.098 -24.232 -3.747 1.00 78.44 306 LEU A C 1
ATOM 2527 O O . LEU A 1 306 ? -1.762 -25.268 -3.176 1.00 78.44 306 LEU A O 1
ATOM 2531 N N . MET A 1 307 ? -1.661 -23.892 -4.963 1.00 78.94 307 MET A N 1
ATOM 2532 C CA . MET A 1 307 ? -0.768 -24.702 -5.802 1.00 78.94 307 MET A CA 1
ATOM 2533 C C . MET A 1 307 ? 0.725 -24.442 -5.533 1.00 78.94 307 MET A C 1
ATOM 2535 O O . MET A 1 307 ? 1.580 -25.054 -6.177 1.00 78.94 307 MET A O 1
ATOM 2539 N N . LEU A 1 308 ? 1.070 -23.531 -4.614 1.00 75.75 308 LEU A N 1
ATOM 2540 C CA . LEU A 1 308 ? 2.464 -23.260 -4.264 1.00 75.75 308 LEU A CA 1
ATOM 2541 C C . LEU A 1 308 ? 3.047 -24.371 -3.379 1.00 75.75 308 LEU A C 1
ATOM 2543 O O . LEU A 1 308 ? 2.485 -24.724 -2.343 1.00 75.75 308 LEU A O 1
ATOM 2547 N N . ASN A 1 309 ? 4.227 -24.858 -3.769 1.00 64.75 309 ASN A N 1
ATOM 2548 C CA . ASN A 1 309 ? 5.070 -25.737 -2.957 1.00 64.75 309 ASN A CA 1
ATOM 2549 C C . ASN A 1 309 ? 6.017 -24.907 -2.067 1.00 64.75 309 ASN A C 1
ATOM 2551 O O . ASN A 1 309 ? 6.261 -23.732 -2.351 1.00 64.75 309 ASN A O 1
ATOM 2555 N N . SER A 1 310 ? 6.536 -25.514 -0.994 1.00 64.62 310 SER A N 1
ATOM 2556 C CA . SER A 1 310 ? 7.319 -24.849 0.060 1.00 64.62 310 SER A CA 1
ATOM 2557 C C . SER A 1 310 ? 8.515 -24.018 -0.442 1.00 64.62 310 SER A C 1
ATOM 2559 O O . SER A 1 310 ? 9.170 -24.360 -1.427 1.00 64.62 310 SER A O 1
ATOM 2561 N N . ASN A 1 311 ? 8.816 -22.942 0.303 1.00 60.66 311 ASN A N 1
ATOM 2562 C CA . ASN A 1 311 ? 9.791 -21.870 0.023 1.00 60.66 311 ASN A CA 1
ATOM 2563 C C . ASN A 1 311 ? 9.369 -20.906 -1.099 1.00 60.66 311 ASN A C 1
ATOM 2565 O O . ASN A 1 311 ? 9.945 -20.884 -2.188 1.00 60.66 311 ASN A O 1
ATOM 2569 N N . ILE A 1 312 ? 8.379 -20.063 -0.806 1.00 69.12 312 ILE A N 1
ATOM 2570 C CA . ILE A 1 312 ? 7.972 -18.976 -1.697 1.00 69.12 312 ILE A CA 1
ATOM 2571 C C . ILE A 1 312 ? 8.823 -17.739 -1.395 1.00 69.12 312 ILE A C 1
ATOM 2573 O O . ILE A 1 312 ? 8.865 -17.266 -0.261 1.00 69.12 312 ILE A O 1
ATOM 2577 N N . ASP A 1 313 ? 9.490 -17.209 -2.419 1.00 74.12 313 ASP A N 1
ATOM 2578 C CA . ASP A 1 313 ? 10.175 -15.922 -2.319 1.00 74.12 313 ASP A CA 1
ATOM 2579 C C . ASP A 1 313 ? 9.168 -14.759 -2.352 1.00 74.12 313 ASP A C 1
ATOM 2581 O O . ASP A 1 313 ? 8.111 -14.836 -2.986 1.00 74.12 313 ASP A O 1
ATOM 2585 N N . LYS A 1 314 ? 9.545 -13.654 -1.705 1.00 72.44 314 LYS A N 1
ATOM 2586 C CA . LYS A 1 314 ? 8.824 -12.379 -1.645 1.00 72.44 314 LYS A CA 1
ATOM 2587 C C . LYS A 1 314 ? 8.284 -11.964 -3.023 1.00 72.44 314 LYS A C 1
ATOM 2589 O O . LYS A 1 314 ? 7.119 -11.628 -3.206 1.00 72.44 314 LYS A O 1
ATOM 2594 N N . THR A 1 315 ? 9.138 -12.073 -4.031 1.00 77.62 315 THR A N 1
ATOM 2595 C CA . THR A 1 315 ? 8.837 -11.701 -5.417 1.00 77.62 315 THR A CA 1
ATOM 2596 C C . THR A 1 315 ? 7.612 -12.422 -5.987 1.00 77.62 315 THR A C 1
ATOM 2598 O O . THR A 1 315 ? 6.764 -11.792 -6.616 1.00 77.62 315 THR A O 1
ATOM 2601 N N . LYS A 1 316 ? 7.460 -13.719 -5.706 1.00 79.88 316 LYS A N 1
ATOM 2602 C CA . LYS A 1 316 ? 6.358 -14.538 -6.222 1.00 79.88 316 LYS A CA 1
ATOM 2603 C C . LYS A 1 316 ? 5.034 -14.254 -5.510 1.00 79.88 316 LYS A C 1
ATOM 2605 O O . LYS A 1 316 ? 3.983 -14.282 -6.143 1.00 79.88 316 LYS A O 1
ATOM 2610 N N . LEU A 1 317 ? 5.066 -13.939 -4.212 1.00 77.38 317 LEU A N 1
ATOM 2611 C CA . LEU A 1 317 ? 3.871 -13.453 -3.509 1.00 77.38 317 LEU A CA 1
ATOM 2612 C C . LEU A 1 317 ? 3.439 -12.084 -4.026 1.00 77.38 317 LEU A C 1
ATOM 2614 O O . LEU A 1 317 ? 2.250 -11.863 -4.240 1.00 77.38 317 LEU A O 1
ATOM 2618 N N . ASP A 1 318 ? 4.394 -11.190 -4.277 1.00 77.25 318 ASP A N 1
ATOM 2619 C CA . ASP A 1 318 ? 4.112 -9.864 -4.824 1.00 77.25 318 ASP A CA 1
ATOM 2620 C C . ASP A 1 318 ? 3.454 -9.954 -6.213 1.00 77.25 318 ASP A C 1
ATOM 2622 O O . ASP A 1 318 ? 2.554 -9.170 -6.522 1.00 77.25 318 ASP A O 1
ATOM 2626 N N . GLU A 1 319 ? 3.849 -10.927 -7.040 1.00 81.00 319 GLU A N 1
ATOM 2627 C CA . GLU A 1 319 ? 3.211 -11.215 -8.332 1.00 81.00 319 GLU A CA 1
ATOM 2628 C C . GLU A 1 319 ? 1.754 -11.671 -8.182 1.00 81.00 319 GLU A C 1
ATOM 2630 O O . GLU A 1 319 ? 0.889 -11.181 -8.909 1.00 81.00 319 GLU A O 1
ATOM 2635 N N . ILE A 1 320 ? 1.465 -12.545 -7.213 1.00 81.00 320 ILE A N 1
ATOM 2636 C CA . ILE A 1 320 ? 0.111 -13.067 -6.974 1.00 81.00 320 ILE A CA 1
ATOM 2637 C C . ILE A 1 320 ? -0.797 -12.008 -6.332 1.00 81.00 320 ILE A C 1
ATOM 2639 O O . ILE A 1 320 ? -1.969 -11.884 -6.693 1.00 81.00 320 ILE A O 1
ATOM 2643 N N . PHE A 1 321 ? -0.275 -11.205 -5.400 1.00 79.69 321 PHE A N 1
ATOM 2644 C CA . PHE A 1 321 ? -1.053 -10.165 -4.721 1.00 79.69 321 PHE A CA 1
ATOM 2645 C C . PHE A 1 321 ? -1.278 -8.920 -5.566 1.00 79.69 321 PHE A C 1
ATOM 2647 O O . PHE A 1 321 ? -2.264 -8.216 -5.348 1.00 79.69 321 PHE A O 1
ATOM 2654 N N . ARG A 1 322 ? -0.414 -8.637 -6.543 1.00 82.38 322 ARG A N 1
ATOM 2655 C CA . ARG A 1 322 ? -0.567 -7.476 -7.425 1.00 82.38 322 ARG A CA 1
ATOM 2656 C C . ARG A 1 322 ? -1.973 -7.363 -8.032 1.00 82.38 322 ARG A C 1
ATOM 2658 O O . ARG A 1 322 ? -2.612 -6.346 -7.774 1.00 82.38 322 ARG A O 1
ATOM 2665 N N . PRO A 1 323 ? -2.502 -8.344 -8.789 1.00 82.06 323 PRO A N 1
ATOM 2666 C CA . PRO A 1 323 ? -3.841 -8.230 -9.371 1.00 82.06 323 PRO A CA 1
ATOM 2667 C C . PRO A 1 323 ? -4.941 -8.082 -8.307 1.00 82.06 323 PRO A C 1
ATOM 2669 O O . PRO A 1 323 ? -5.889 -7.328 -8.517 1.00 82.06 323 PRO A O 1
ATOM 2672 N N . LEU A 1 324 ? -4.788 -8.723 -7.143 1.00 80.19 324 LEU A N 1
ATOM 2673 C CA . LEU A 1 324 ? -5.740 -8.636 -6.033 1.00 80.19 324 LEU A CA 1
ATOM 2674 C C . LEU A 1 324 ? -5.828 -7.240 -5.420 1.00 80.19 324 LEU A C 1
ATOM 2676 O O . LEU A 1 324 ? -6.930 -6.753 -5.168 1.00 80.19 324 LEU A O 1
ATOM 2680 N N . ILE A 1 325 ? -4.676 -6.610 -5.184 1.00 79.56 325 ILE A N 1
ATOM 2681 C CA . ILE A 1 325 ? -4.581 -5.250 -4.651 1.00 79.56 325 ILE A CA 1
ATOM 2682 C C . ILE A 1 325 ? -5.201 -4.266 -5.644 1.00 79.56 325 ILE A C 1
ATOM 2684 O O . ILE A 1 325 ? -6.043 -3.456 -5.263 1.00 79.56 325 ILE A O 1
ATOM 2688 N N . LEU A 1 326 ? -4.818 -4.357 -6.922 1.00 82.88 326 LEU A N 1
ATOM 2689 C CA . LEU A 1 326 ? -5.321 -3.456 -7.962 1.00 82.88 326 LEU A CA 1
ATOM 2690 C C . LEU A 1 326 ? -6.848 -3.563 -8.091 1.00 82.88 326 LEU A C 1
ATOM 2692 O O . LEU A 1 326 ? -7.543 -2.546 -8.116 1.00 82.88 326 LEU A O 1
ATOM 2696 N N . PHE A 1 327 ? -7.379 -4.791 -8.095 1.00 84.06 327 PHE A N 1
ATOM 2697 C CA . PHE A 1 327 ? -8.820 -5.024 -8.132 1.00 84.06 327 PHE A CA 1
ATOM 2698 C C . PHE A 1 327 ? -9.526 -4.486 -6.883 1.00 84.06 327 PHE A C 1
ATOM 2700 O O . PHE A 1 327 ? -10.564 -3.838 -7.003 1.00 84.06 327 PHE A O 1
ATOM 2707 N N . HIS A 1 328 ? -8.954 -4.680 -5.690 1.00 82.25 328 HIS A N 1
ATOM 2708 C CA . HIS A 1 328 ? -9.530 -4.147 -4.457 1.00 82.25 328 HIS A CA 1
ATOM 2709 C C . HIS A 1 328 ? -9.660 -2.620 -4.504 1.00 82.25 328 HIS A C 1
ATOM 2711 O O . HIS A 1 328 ? -10.735 -2.089 -4.240 1.00 82.25 328 HIS A O 1
ATOM 2717 N N . ILE A 1 329 ? -8.595 -1.916 -4.891 1.00 82.31 329 ILE A N 1
ATOM 2718 C CA . ILE A 1 329 ? -8.578 -0.448 -4.950 1.00 82.31 329 ILE A CA 1
ATOM 2719 C C . ILE A 1 329 ? -9.640 0.070 -5.927 1.00 82.31 329 ILE A C 1
ATOM 2721 O O . ILE A 1 329 ? -10.340 1.039 -5.628 1.00 82.31 329 ILE A O 1
ATOM 2725 N N . ARG A 1 330 ? -9.826 -0.621 -7.058 1.00 86.19 330 ARG A N 1
ATOM 2726 C CA . ARG A 1 330 ? -10.889 -0.335 -8.033 1.00 86.19 330 ARG A CA 1
ATOM 2727 C C . ARG A 1 330 ? -12.287 -0.544 -7.466 1.00 86.19 330 ARG A C 1
ATOM 2729 O O . ARG A 1 330 ? -13.136 0.329 -7.626 1.00 86.19 330 ARG A O 1
ATOM 2736 N N . GLN A 1 331 ? -12.523 -1.656 -6.776 1.00 85.25 331 GLN A N 1
ATOM 2737 C CA . GLN A 1 331 ? -13.810 -1.908 -6.128 1.00 85.25 331 GLN A CA 1
ATOM 2738 C C . GLN A 1 331 ? -14.106 -0.865 -5.051 1.00 85.25 331 GLN A C 1
ATOM 2740 O O . GLN A 1 331 ? -15.204 -0.316 -5.010 1.00 85.25 331 GLN A O 1
ATOM 2745 N N . THR A 1 332 ? -13.113 -0.509 -4.237 1.00 84.62 332 THR A N 1
ATOM 2746 C CA . THR A 1 332 ? -13.245 0.556 -3.242 1.00 84.62 332 THR A CA 1
ATOM 2747 C C . THR A 1 332 ? -13.595 1.886 -3.904 1.00 84.62 332 THR A C 1
ATOM 2749 O O . THR A 1 332 ? -14.495 2.573 -3.433 1.00 84.62 332 THR A O 1
ATOM 2752 N N . TYR A 1 333 ? -12.957 2.247 -5.020 1.00 87.44 333 TYR A N 1
ATOM 2753 C CA . TYR A 1 333 ? -13.298 3.463 -5.765 1.00 87.44 333 TYR A CA 1
ATOM 2754 C C . TYR A 1 333 ? -14.764 3.486 -6.224 1.00 87.44 333 TYR A C 1
ATOM 2756 O O . TYR A 1 333 ? -15.441 4.500 -6.043 1.00 87.44 333 TYR A O 1
ATOM 2764 N N . ILE A 1 334 ? -15.273 2.370 -6.759 1.00 87.81 334 ILE A N 1
ATOM 2765 C CA . ILE A 1 334 ? -16.679 2.229 -7.173 1.00 87.81 334 ILE A CA 1
ATOM 2766 C C . ILE A 1 334 ? -17.612 2.366 -5.964 1.00 87.81 334 ILE A C 1
ATOM 2768 O O . ILE A 1 334 ? -18.571 3.138 -6.004 1.00 87.81 334 ILE A O 1
ATOM 2772 N N . GLN A 1 335 ? -17.299 1.681 -4.862 1.00 88.12 335 GLN A N 1
ATOM 2773 C CA . GLN A 1 335 ? -18.067 1.756 -3.618 1.00 88.12 335 GLN A CA 1
ATOM 2774 C C . GLN A 1 335 ? -18.111 3.171 -3.045 1.00 88.12 335 GLN A C 1
ATOM 2776 O O . GLN A 1 335 ? -19.161 3.607 -2.586 1.00 88.12 335 GLN A O 1
ATOM 2781 N N . GLN A 1 336 ? -16.995 3.904 -3.078 1.00 89.19 336 GLN A N 1
ATOM 2782 C CA . GLN A 1 336 ? -16.964 5.297 -2.634 1.00 89.19 336 GLN A CA 1
ATOM 2783 C C . GLN A 1 336 ? -17.865 6.187 -3.502 1.00 89.19 336 GLN A C 1
ATOM 2785 O O . GLN A 1 336 ? -18.493 7.101 -2.974 1.00 89.19 336 GLN A O 1
ATOM 2790 N N . GLY A 1 337 ? -17.983 5.897 -4.802 1.00 89.50 337 GLY A N 1
ATOM 2791 C CA . GLY A 1 337 ? -18.914 6.589 -5.698 1.00 89.50 337 GLY A CA 1
ATOM 2792 C C . GLY A 1 337 ? -20.376 6.319 -5.342 1.00 89.50 337 GLY A C 1
ATOM 2793 O O . GLY A 1 337 ? -21.163 7.257 -5.218 1.00 89.50 337 GLY A O 1
ATOM 2794 N N . GLN A 1 338 ? -20.721 5.053 -5.097 1.00 90.69 338 GLN A N 1
ATOM 2795 C CA . GLN A 1 338 ? -22.061 4.652 -4.652 1.00 90.69 338 GLN A CA 1
ATOM 2796 C C . GLN A 1 338 ? -22.410 5.247 -3.279 1.00 90.69 338 GLN A C 1
ATOM 2798 O O . GLN A 1 338 ? -23.505 5.773 -3.093 1.00 90.69 338 GLN A O 1
ATOM 2803 N N . GLU A 1 339 ? -21.472 5.208 -2.324 1.00 91.31 339 GLU A N 1
ATOM 2804 C CA . GLU A 1 339 ? -21.618 5.810 -0.992 1.00 91.31 339 GLU A CA 1
ATOM 2805 C C . GLU A 1 339 ? -21.884 7.314 -1.110 1.00 91.31 339 GLU A C 1
ATOM 2807 O O . GLU A 1 339 ? -22.799 7.832 -0.473 1.00 91.31 339 GLU A O 1
ATOM 2812 N N . PHE A 1 340 ? -21.124 8.016 -1.954 1.00 92.06 340 PHE A N 1
ATOM 2813 C CA . PHE A 1 340 ? -21.296 9.447 -2.166 1.00 92.06 340 PHE A CA 1
ATOM 2814 C C . PHE A 1 340 ? -22.665 9.794 -2.766 1.00 92.06 340 PHE A C 1
ATOM 2816 O O . PHE A 1 340 ? -23.350 10.674 -2.238 1.00 92.06 340 PHE A O 1
ATOM 2823 N N . GLN A 1 341 ? -23.090 9.083 -3.816 1.00 92.06 341 GLN A N 1
ATOM 2824 C CA . GLN A 1 341 ? -24.402 9.278 -4.445 1.00 92.06 341 GLN A CA 1
ATOM 2825 C C . GLN A 1 341 ? -25.534 9.049 -3.442 1.00 92.06 341 GLN A C 1
ATOM 2827 O O . GLN A 1 341 ? -26.362 9.936 -3.239 1.00 92.06 341 GLN A O 1
ATOM 2832 N N . LEU A 1 342 ? -25.505 7.916 -2.736 1.00 93.88 342 LEU A N 1
ATOM 2833 C CA . LEU A 1 342 ? -26.508 7.563 -1.735 1.00 93.88 342 LEU A CA 1
ATOM 2834 C C . LEU A 1 342 ? -26.614 8.621 -0.629 1.00 93.88 342 LEU A C 1
ATOM 2836 O O . LEU A 1 342 ? -27.714 9.046 -0.276 1.00 93.88 342 LEU A O 1
ATOM 2840 N N . LEU A 1 343 ? -25.481 9.053 -0.067 1.00 93.75 343 LEU A N 1
ATOM 2841 C CA . LEU A 1 343 ? -25.473 10.058 0.999 1.00 93.75 343 LEU A CA 1
ATOM 2842 C C . LEU A 1 343 ? -25.972 11.421 0.503 1.00 93.75 343 LEU A C 1
ATOM 2844 O O . LEU A 1 343 ? -26.671 12.116 1.239 1.00 93.75 343 LEU A O 1
ATOM 2848 N N . THR A 1 344 ? -25.649 11.787 -0.737 1.00 92.19 344 THR A N 1
ATOM 2849 C CA . THR A 1 344 ? -26.099 13.037 -1.366 1.00 92.19 344 THR A CA 1
ATOM 2850 C C . THR A 1 344 ? -27.601 13.032 -1.612 1.00 92.19 344 THR A C 1
ATOM 2852 O O . THR A 1 344 ? -28.285 14.000 -1.285 1.00 92.19 344 THR A O 1
ATOM 2855 N N . GLU A 1 345 ? -28.147 11.931 -2.123 1.00 93.38 345 GLU A N 1
ATOM 2856 C CA . GLU A 1 345 ? -29.590 11.760 -2.305 1.00 93.38 345 GLU A CA 1
ATOM 2857 C C . GLU A 1 345 ? -30.340 11.816 -0.969 1.00 93.38 345 GLU A C 1
ATOM 2859 O O . GLU A 1 345 ? -31.336 12.532 -0.844 1.00 93.38 345 GLU A O 1
ATOM 2864 N N . GLN A 1 346 ? -29.828 11.124 0.056 1.00 93.56 346 GLN A N 1
ATOM 2865 C CA . GLN A 1 346 ? -30.397 11.154 1.405 1.00 93.56 346 GLN A CA 1
ATOM 2866 C C . GLN A 1 346 ? -30.382 12.565 2.001 1.00 93.56 346 GLN A C 1
ATOM 2868 O O . GLN A 1 346 ? -31.402 13.030 2.513 1.00 93.56 346 GLN A O 1
ATOM 2873 N N . HIS A 1 347 ? -29.247 13.265 1.915 1.00 94.75 347 HIS A N 1
ATOM 2874 C CA . HIS A 1 347 ? -29.110 14.634 2.414 1.00 94.75 347 HIS A CA 1
ATOM 2875 C C . HIS A 1 347 ? -30.077 15.591 1.713 1.00 94.75 347 HIS A C 1
ATOM 2877 O O . HIS A 1 347 ? -30.824 16.309 2.384 1.00 94.75 347 HIS A O 1
ATOM 2883 N N . ASN A 1 348 ? -30.127 15.546 0.380 1.00 92.75 348 ASN A N 1
ATOM 2884 C CA . ASN A 1 348 ? -31.018 16.386 -0.414 1.00 92.75 348 ASN A CA 1
ATOM 2885 C C . ASN A 1 348 ? -32.492 16.110 -0.098 1.00 92.75 348 ASN A C 1
ATOM 2887 O O . ASN A 1 348 ? -33.262 17.058 0.054 1.00 92.75 348 ASN A O 1
ATOM 2891 N N . SER A 1 349 ? -32.878 14.841 0.068 1.00 94.56 349 SER A N 1
ATOM 2892 C CA . SER A 1 349 ? -34.242 14.455 0.447 1.00 94.56 349 SER A CA 1
ATOM 2893 C C . SER A 1 349 ? -34.646 15.030 1.809 1.00 94.56 349 SER A C 1
ATOM 2895 O O . SER A 1 349 ? -35.705 15.647 1.935 1.00 94.56 349 SER A O 1
ATOM 2897 N N . ILE A 1 350 ? -33.779 14.909 2.823 1.00 94.25 350 ILE A N 1
ATOM 2898 C CA . ILE A 1 350 ? -34.028 15.483 4.155 1.00 94.25 350 ILE A CA 1
ATOM 2899 C C . ILE A 1 350 ? -34.155 17.002 4.054 1.00 94.25 350 ILE A C 1
ATOM 2901 O O . ILE A 1 350 ? -35.113 17.583 4.561 1.00 94.25 350 ILE A O 1
ATOM 2905 N N . ARG A 1 351 ? -33.210 17.654 3.369 1.00 92.88 351 ARG A N 1
ATOM 2906 C CA . ARG A 1 351 ? -33.156 19.114 3.277 1.00 92.88 351 ARG A CA 1
ATOM 2907 C C . ARG A 1 351 ? -34.337 19.700 2.500 1.00 92.88 351 ARG A C 1
ATOM 2909 O O . ARG A 1 351 ? -34.784 20.797 2.830 1.00 92.88 351 ARG A O 1
ATOM 2916 N N . GLN A 1 352 ? -34.858 19.006 1.490 1.00 93.62 352 GLN A N 1
ATOM 2917 C CA . GLN A 1 352 ? -36.045 19.439 0.741 1.00 93.62 352 GLN A CA 1
ATOM 2918 C C . GLN A 1 352 ? -37.302 19.506 1.617 1.00 93.62 352 GLN A C 1
ATOM 2920 O O . GLN A 1 352 ? -38.124 20.395 1.407 1.00 93.62 352 GLN A O 1
ATOM 2925 N N . ASN A 1 353 ? -37.404 18.648 2.636 1.00 94.31 353 ASN A N 1
ATOM 2926 C CA . ASN A 1 353 ? -38.539 18.611 3.562 1.00 94.31 353 ASN A CA 1
ATOM 2927 C C . ASN A 1 353 ? -38.506 19.708 4.643 1.00 94.31 353 ASN A C 1
ATOM 2929 O O . ASN A 1 353 ? -39.477 19.858 5.380 1.00 94.31 353 ASN A O 1
ATOM 2933 N N . LEU A 1 354 ? -37.416 20.477 4.747 1.00 93.81 354 LEU A N 1
ATOM 2934 C CA . LEU A 1 354 ? -37.266 21.543 5.740 1.00 93.81 354 LEU A CA 1
ATOM 2935 C C . LEU A 1 354 ? -37.771 22.892 5.216 1.00 93.81 354 LEU A C 1
ATOM 2937 O O . LEU A 1 354 ? -37.466 23.307 4.089 1.00 93.81 354 LEU A O 1
ATOM 2941 N N . SER A 1 355 ? -38.457 23.636 6.083 1.00 94.75 355 SER A N 1
ATOM 2942 C CA . SER A 1 355 ? -38.779 25.045 5.858 1.00 94.75 355 SER A CA 1
ATOM 2943 C C . SER A 1 355 ? -37.515 25.915 5.824 1.00 94.75 355 SER A C 1
ATOM 2945 O O . SER A 1 355 ? -36.444 25.537 6.301 1.00 94.75 355 SER A O 1
ATOM 2947 N N . ASN A 1 356 ? -37.624 27.131 5.283 1.00 91.69 356 ASN A N 1
ATOM 2948 C CA . ASN A 1 356 ? -36.487 28.058 5.220 1.00 91.69 356 ASN A CA 1
ATOM 2949 C C . ASN A 1 356 ? -35.947 28.446 6.608 1.00 91.69 356 ASN A C 1
ATOM 2951 O O . ASN A 1 356 ? -34.747 28.676 6.750 1.00 91.69 356 ASN A O 1
ATOM 2955 N N . ASN A 1 357 ? -36.810 28.500 7.627 1.00 91.62 357 ASN A N 1
ATOM 2956 C CA . ASN A 1 357 ? -36.393 28.799 8.996 1.00 91.62 357 ASN A CA 1
ATOM 2957 C C . ASN A 1 357 ? -35.652 27.614 9.623 1.00 91.62 357 ASN A C 1
ATOM 2959 O O . ASN A 1 357 ? -34.600 27.815 10.224 1.00 91.62 357 ASN A O 1
ATOM 2963 N N . GLU A 1 358 ? -36.145 26.389 9.420 1.00 91.12 358 GLU A N 1
ATOM 2964 C CA . GLU A 1 358 ? -35.475 25.172 9.896 1.00 91.12 358 GLU A CA 1
ATOM 2965 C C . GLU A 1 358 ? -34.113 24.989 9.227 1.00 91.12 358 GLU A C 1
ATOM 2967 O O . GLU A 1 358 ? -33.141 24.721 9.924 1.00 91.12 358 GLU A O 1
ATOM 2972 N N . LYS A 1 359 ? -34.011 25.230 7.909 1.00 89.69 359 LYS A N 1
ATOM 2973 C CA . LYS A 1 359 ? -32.730 25.228 7.177 1.00 89.69 359 LYS A CA 1
ATOM 2974 C C . LYS A 1 359 ? -31.717 26.171 7.822 1.00 89.69 359 LYS A C 1
ATOM 2976 O O . LYS A 1 359 ? -30.628 25.745 8.181 1.00 89.69 359 LYS A O 1
ATOM 2981 N N . ARG A 1 360 ? -32.100 27.435 8.039 1.00 87.12 360 ARG A N 1
ATOM 2982 C CA . ARG A 1 360 ? -31.232 28.430 8.693 1.00 87.12 360 ARG A CA 1
ATOM 2983 C C . ARG A 1 360 ? -30.826 28.007 10.100 1.00 87.12 360 ARG A C 1
ATOM 2985 O O . ARG A 1 360 ? -29.691 28.245 10.496 1.00 87.12 360 ARG A O 1
ATOM 2992 N N . GLN A 1 361 ? -31.736 27.395 10.853 1.00 90.94 361 GLN A N 1
ATOM 2993 C CA . GLN A 1 361 ? -31.440 26.919 12.197 1.00 90.94 361 GLN A CA 1
ATOM 2994 C C . GLN A 1 361 ? -30.381 25.808 12.173 1.00 90.94 361 GLN A C 1
ATOM 2996 O O . GLN A 1 361 ? -29.355 25.949 12.837 1.00 90.94 361 GLN A O 1
ATOM 3001 N N . VAL A 1 362 ? -30.583 24.746 11.386 1.00 90.25 362 VAL A N 1
ATOM 3002 C CA . VAL A 1 362 ? -29.636 23.616 11.338 1.00 90.25 362 VAL A CA 1
ATOM 3003 C C . VAL A 1 362 ? -28.281 24.016 10.739 1.00 90.25 362 VAL A C 1
ATOM 3005 O O . VAL A 1 362 ? -27.241 23.535 11.194 1.00 90.25 362 VAL A O 1
ATOM 3008 N N . ASP A 1 363 ? -28.268 24.948 9.779 1.00 89.19 363 ASP A N 1
ATOM 3009 C CA . ASP A 1 363 ? -27.044 25.500 9.182 1.00 89.19 363 ASP A CA 1
ATOM 3010 C C . ASP A 1 363 ? -26.261 26.355 10.210 1.00 89.19 363 ASP A C 1
ATOM 3012 O O . ASP A 1 363 ? -25.035 26.258 10.326 1.00 89.19 363 ASP A O 1
ATOM 3016 N N . CYS A 1 364 ? -26.958 27.135 11.045 1.00 86.69 364 CYS A N 1
ATOM 3017 C CA . CYS A 1 364 ? -26.348 27.854 12.169 1.00 86.69 364 CYS A CA 1
ATOM 3018 C C . CYS A 1 364 ? -25.809 26.905 13.249 1.00 86.69 364 CYS A C 1
ATOM 3020 O O . CYS A 1 364 ? -24.708 27.116 13.763 1.00 86.69 364 CYS A O 1
ATOM 3022 N N . GLU A 1 365 ? -26.552 25.852 13.594 1.00 88.44 365 GLU A N 1
ATOM 3023 C CA . GLU A 1 365 ? -26.132 24.870 14.598 1.00 88.44 365 GLU A CA 1
ATOM 3024 C C . GLU A 1 365 ? -24.847 24.149 14.176 1.00 88.44 365 GLU A C 1
ATOM 3026 O O . GLU A 1 365 ? -23.917 24.032 14.981 1.00 88.44 365 GLU A O 1
ATOM 3031 N N . VAL A 1 366 ? -24.738 23.730 12.908 1.00 87.44 366 VAL A N 1
ATOM 3032 C CA . VAL A 1 366 ? -23.512 23.081 12.423 1.00 87.44 366 VAL A CA 1
ATOM 3033 C C . VAL A 1 366 ? -22.332 24.059 12.416 1.00 87.44 366 VAL A C 1
ATOM 3035 O O . VAL A 1 366 ? -21.234 23.690 12.837 1.00 87.44 366 VAL A O 1
ATOM 3038 N N . LYS A 1 367 ? -22.556 25.333 12.060 1.00 83.88 367 LYS A N 1
ATOM 3039 C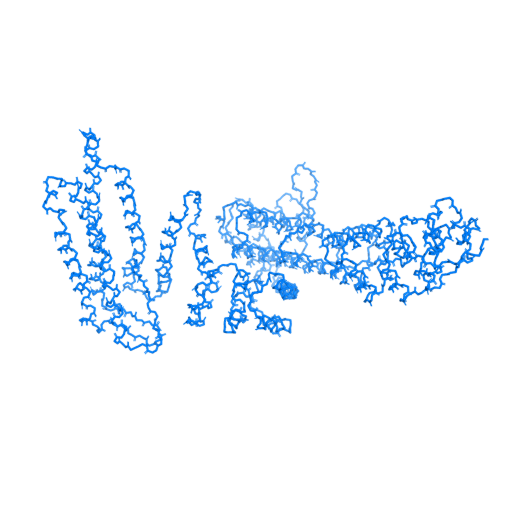 CA . LYS A 1 367 ? -21.534 26.394 12.132 1.00 83.88 367 LYS A CA 1
ATOM 3040 C C . LYS A 1 367 ? -21.008 26.592 13.560 1.00 83.88 367 LYS A C 1
ATOM 3042 O O . LYS A 1 367 ? -19.799 26.713 13.752 1.00 83.88 367 LYS A O 1
ATOM 3047 N N . ILE A 1 368 ? -21.882 26.570 14.570 1.00 84.31 368 ILE A N 1
ATOM 3048 C CA . ILE A 1 368 ? -21.486 26.676 15.986 1.00 84.31 368 ILE A CA 1
ATOM 3049 C C . ILE A 1 368 ? -20.617 25.484 16.406 1.00 84.31 368 ILE A C 1
ATOM 3051 O O . ILE A 1 368 ? -19.577 25.682 17.038 1.00 84.31 368 ILE A O 1
ATOM 3055 N N . GLN A 1 369 ? -20.999 24.259 16.028 1.00 84.62 369 GLN A N 1
ATOM 3056 C CA . GLN A 1 369 ? -20.200 23.065 16.331 1.00 84.62 369 GLN A CA 1
ATOM 3057 C C . GLN A 1 369 ? -18.789 23.159 15.729 1.00 84.62 369 GLN A C 1
ATOM 3059 O O . GLN A 1 369 ? -17.811 22.816 16.391 1.00 84.62 369 GLN A O 1
ATOM 3064 N N . PHE A 1 370 ? -18.656 23.709 14.519 1.00 76.38 370 PHE A N 1
ATOM 3065 C CA . PHE A 1 370 ? -17.348 23.962 13.909 1.00 76.38 370 PHE A CA 1
ATOM 3066 C C . PHE A 1 370 ? -16.522 25.023 14.632 1.00 76.38 370 PHE A C 1
ATOM 3068 O O . PHE A 1 370 ? -15.327 24.825 14.847 1.00 76.38 370 PHE A O 1
ATOM 3075 N N . LEU A 1 371 ? -17.132 26.134 15.048 1.00 77.12 371 LEU A N 1
ATOM 3076 C CA . LEU A 1 371 ? -16.423 27.157 15.824 1.00 77.12 371 LEU A CA 1
ATOM 3077 C C . LEU A 1 371 ? -15.882 26.598 17.147 1.00 77.12 371 LEU A C 1
ATOM 3079 O O . LEU A 1 371 ? -14.824 27.031 17.605 1.00 77.12 371 LEU A O 1
ATOM 3083 N N . ASN A 1 372 ? -16.568 25.616 17.734 1.00 76.81 372 ASN A N 1
ATOM 3084 C CA . ASN A 1 372 ? -16.106 24.932 18.938 1.00 76.81 372 ASN A CA 1
ATOM 3085 C C . ASN A 1 372 ? -14.893 24.021 18.671 1.00 76.81 372 ASN A C 1
ATOM 3087 O O . ASN A 1 372 ? -13.994 23.982 19.509 1.00 76.81 372 ASN A O 1
ATOM 3091 N N . LEU A 1 373 ? -14.784 23.395 17.487 1.00 71.06 373 LEU A N 1
ATOM 3092 C CA . LEU A 1 373 ? -13.590 22.619 17.099 1.00 71.06 373 LEU A CA 1
ATOM 3093 C C . LEU A 1 373 ? -12.308 23.468 17.075 1.00 71.06 373 LEU A C 1
ATOM 3095 O O . LEU A 1 373 ? -11.233 22.979 17.428 1.00 71.06 373 LEU A O 1
ATOM 3099 N N . ASN A 1 374 ? -12.413 24.741 16.686 1.00 63.34 374 ASN A N 1
ATOM 3100 C CA . ASN A 1 374 ? -11.267 25.653 16.605 1.00 63.34 374 ASN A CA 1
ATOM 3101 C C . ASN A 1 374 ? -10.793 26.163 17.980 1.00 63.34 374 ASN A C 1
ATOM 3103 O O . ASN A 1 374 ? -9.668 26.644 18.095 1.00 63.34 374 ASN A O 1
ATOM 3107 N N . LYS A 1 375 ? -11.607 26.037 19.040 1.00 64.19 375 LYS A N 1
ATOM 3108 C CA . LYS A 1 375 ? -11.318 26.549 20.395 1.00 64.19 375 LYS A CA 1
ATOM 3109 C C . LYS A 1 375 ? -10.553 25.563 21.296 1.00 64.19 375 LYS A C 1
ATOM 3111 O O . LYS A 1 375 ? -10.597 25.706 22.511 1.00 64.19 375 LYS A O 1
ATOM 3116 N N . LEU A 1 376 ? -9.830 24.601 20.710 1.00 56.44 376 LEU A N 1
ATOM 3117 C CA . LEU A 1 376 ? -9.050 23.530 21.372 1.00 56.44 376 LEU A CA 1
ATOM 3118 C C . LEU A 1 376 ? -9.864 22.399 22.030 1.00 56.44 376 LEU A C 1
ATOM 3120 O O . LEU A 1 376 ? -9.266 21.390 22.405 1.00 56.44 376 LEU A O 1
ATOM 3124 N N . ASP A 1 377 ? -11.193 22.494 22.108 1.00 57.62 377 ASP A N 1
ATOM 3125 C CA . ASP A 1 377 ? -12.033 21.438 22.685 1.00 57.62 377 ASP A CA 1
ATOM 3126 C C . ASP A 1 377 ? -12.352 20.361 21.631 1.00 57.62 377 ASP A C 1
ATOM 3128 O O . ASP A 1 377 ? -13.356 20.396 20.920 1.00 57.62 377 ASP A O 1
ATOM 3132 N N . ARG A 1 378 ? -11.416 19.425 21.439 1.00 70.38 378 ARG A N 1
ATOM 3133 C CA . ARG A 1 378 ? -11.504 18.349 20.436 1.00 70.38 378 ARG A CA 1
ATOM 3134 C C . ARG A 1 378 ? -12.212 17.123 21.023 1.00 70.38 378 ARG A C 1
ATOM 3136 O O . ARG A 1 378 ? -11.579 16.092 21.257 1.00 70.38 378 ARG A O 1
ATOM 3143 N N . SER A 1 379 ? -13.516 17.224 21.275 1.00 77.50 379 SER A N 1
ATOM 3144 C CA . SER A 1 379 ? -14.304 16.104 21.805 1.00 77.50 379 SER A CA 1
ATOM 3145 C C . SER A 1 379 ? -14.879 15.216 20.690 1.00 77.50 379 SER A C 1
ATOM 3147 O O . SER A 1 379 ? -15.259 15.687 19.617 1.00 77.50 379 SER A O 1
ATOM 3149 N N . ILE A 1 380 ? -14.972 13.905 20.948 1.00 83.25 380 ILE A N 1
ATOM 3150 C CA . ILE A 1 380 ? -15.633 12.929 20.055 1.00 83.25 380 ILE A CA 1
ATOM 3151 C C . ILE A 1 380 ? -17.082 13.353 19.759 1.00 83.25 380 ILE A C 1
ATOM 3153 O O . ILE A 1 380 ? -17.579 13.159 18.648 1.00 83.25 380 ILE A O 1
ATOM 3157 N N . GLU A 1 381 ? -17.744 13.945 20.752 1.00 86.69 381 GLU A N 1
ATOM 3158 C CA . GLU A 1 381 ? -19.137 14.372 20.689 1.00 86.69 381 GLU A CA 1
ATOM 3159 C C . GLU A 1 381 ? -19.366 15.440 19.614 1.00 86.69 381 GLU A C 1
ATOM 3161 O O . GLU A 1 381 ? -20.336 15.347 18.864 1.00 86.69 381 GLU A O 1
ATOM 3166 N N . ILE A 1 382 ? -18.445 16.396 19.453 1.00 85.38 382 ILE A N 1
ATOM 3167 C CA . ILE A 1 382 ? -18.576 17.453 18.440 1.00 85.38 382 ILE A CA 1
ATOM 3168 C C . ILE A 1 382 ? -18.570 16.861 17.022 1.00 85.38 382 ILE A C 1
ATOM 3170 O O . ILE A 1 382 ? -19.439 17.190 16.214 1.00 85.38 382 ILE A O 1
ATOM 3174 N N . PHE A 1 383 ? -17.662 15.926 16.720 1.00 86.38 383 PHE A N 1
ATOM 3175 C CA . PHE A 1 383 ? -17.620 15.257 15.409 1.00 86.38 383 PHE A CA 1
ATOM 3176 C C . PHE A 1 383 ? -18.882 14.429 15.136 1.00 86.38 383 PHE A C 1
ATOM 3178 O O . PHE A 1 383 ? -19.442 14.469 14.037 1.00 86.38 383 PHE A O 1
ATOM 3185 N N . GLN A 1 384 ? -19.373 13.703 16.146 1.00 89.31 384 GLN A N 1
ATOM 3186 C CA . GLN A 1 384 ? -20.622 12.946 16.033 1.00 89.31 384 GLN A CA 1
ATOM 3187 C C . GLN A 1 384 ? -21.832 13.864 15.820 1.00 89.31 384 GLN A C 1
ATOM 3189 O O . GLN A 1 384 ? -22.701 13.548 15.003 1.00 89.31 384 GLN A O 1
ATOM 3194 N N . ASN A 1 385 ? -21.867 15.011 16.501 1.00 90.19 385 ASN A N 1
ATOM 3195 C CA . ASN A 1 385 ? -22.917 16.011 16.356 1.00 90.19 385 ASN A CA 1
ATOM 3196 C C . ASN A 1 385 ? -22.902 16.645 14.966 1.00 90.19 385 ASN A C 1
ATOM 3198 O O . ASN A 1 385 ? -23.949 16.691 14.330 1.00 90.19 385 ASN A O 1
ATOM 3202 N N . ILE A 1 386 ? -21.738 17.034 14.438 1.00 88.88 386 ILE A N 1
ATOM 3203 C CA . ILE A 1 386 ? -21.613 17.552 13.065 1.00 88.88 386 ILE A CA 1
ATOM 3204 C C . ILE A 1 386 ? -22.158 16.539 12.054 1.00 88.88 386 ILE A C 1
ATOM 3206 O O . ILE A 1 386 ? -23.019 16.872 11.237 1.00 88.88 386 ILE A O 1
ATOM 3210 N N . LYS A 1 387 ? -21.723 15.275 12.141 1.00 92.81 387 LYS A N 1
ATOM 3211 C CA . LYS A 1 387 ? -22.211 14.210 11.254 1.00 92.81 387 LYS A CA 1
ATOM 3212 C C . LYS A 1 387 ? -23.727 14.027 11.369 1.00 92.81 387 LYS A C 1
ATOM 3214 O O . LYS A 1 387 ? -24.397 13.829 10.357 1.00 92.81 387 LYS A O 1
ATOM 3219 N N . LYS A 1 388 ? -24.277 14.089 12.586 1.00 93.62 388 LYS A N 1
ATOM 3220 C CA . LYS A 1 388 ? -25.720 13.984 12.844 1.00 93.62 388 LYS A CA 1
ATOM 3221 C C . LYS A 1 388 ? -26.492 15.156 12.232 1.00 93.62 388 LYS A C 1
ATOM 3223 O O . LYS A 1 388 ? -27.495 14.908 11.569 1.00 93.62 388 LYS A O 1
ATOM 3228 N N . LEU A 1 389 ? -26.036 16.391 12.436 1.00 92.31 389 LEU A N 1
ATOM 3229 C CA . LEU A 1 389 ? -26.666 17.600 11.895 1.00 92.31 389 LEU A CA 1
ATOM 3230 C C . LEU A 1 389 ? -26.733 17.536 10.366 1.00 92.31 389 LEU A C 1
ATOM 3232 O O . LEU A 1 389 ? -27.786 17.757 9.776 1.00 92.31 389 LEU A O 1
ATOM 3236 N N . ILE A 1 390 ? -25.644 17.128 9.719 1.00 92.19 390 ILE A N 1
ATOM 3237 C CA . ILE A 1 390 ? -25.607 17.018 8.262 1.00 92.19 390 ILE A CA 1
ATOM 3238 C C . ILE A 1 390 ? -26.464 15.843 7.774 1.00 92.19 390 ILE A C 1
ATOM 3240 O O . ILE A 1 390 ? -27.439 16.042 7.055 1.00 92.19 390 ILE A O 1
ATOM 3244 N N . LEU A 1 391 ? -26.137 14.609 8.174 1.00 92.00 391 LEU A N 1
ATOM 3245 C CA . LEU A 1 391 ? -26.719 13.411 7.554 1.00 92.00 391 LEU A CA 1
ATOM 3246 C C . LEU A 1 391 ? -28.139 13.088 8.027 1.00 92.00 391 LEU A C 1
ATOM 3248 O O . LEU A 1 391 ? -28.840 12.351 7.344 1.00 92.00 391 LEU A O 1
ATOM 3252 N N . LYS A 1 392 ? -28.565 13.576 9.201 1.00 92.69 392 LYS A N 1
ATOM 3253 C CA . LYS A 1 392 ? -29.916 13.313 9.731 1.00 92.69 392 LYS A CA 1
ATOM 3254 C C . LYS A 1 392 ? -30.820 14.536 9.748 1.00 92.69 392 LYS A C 1
ATOM 3256 O O . LYS A 1 392 ? -32.031 14.360 9.779 1.00 92.69 392 LYS A O 1
ATOM 3261 N N . GLN A 1 393 ? -30.256 15.742 9.774 1.00 93.38 393 GLN A N 1
ATOM 3262 C CA . GLN A 1 393 ? -31.035 16.982 9.851 1.00 93.38 393 GLN A CA 1
ATOM 3263 C C . GLN A 1 393 ? -30.845 17.882 8.627 1.00 93.38 393 GLN A C 1
ATOM 3265 O O . GLN A 1 393 ? -31.385 18.978 8.604 1.00 93.38 393 GLN A O 1
ATOM 3270 N N . GLY A 1 394 ? -30.109 17.439 7.601 1.00 91.19 394 GLY A N 1
ATOM 3271 C CA . GLY A 1 394 ? -29.988 18.165 6.336 1.00 91.19 394 GLY A CA 1
ATOM 3272 C C . GLY A 1 394 ? -29.227 19.487 6.442 1.00 91.19 394 GLY A C 1
ATOM 3273 O O . GLY A 1 394 ? -29.391 20.343 5.568 1.00 91.19 394 GLY A O 1
ATOM 3274 N N . ALA A 1 395 ? -28.409 19.671 7.487 1.00 90.94 395 ALA A N 1
ATOM 3275 C CA . ALA A 1 395 ? -27.570 20.856 7.632 1.00 90.94 395 ALA A CA 1
ATOM 3276 C C . ALA A 1 395 ? -26.590 20.972 6.457 1.00 90.94 395 ALA A C 1
ATOM 3278 O O . ALA A 1 395 ? -26.048 19.972 5.973 1.00 90.94 395 ALA A O 1
ATOM 3279 N N . ARG A 1 396 ? -26.366 22.197 5.994 1.00 88.50 396 ARG A N 1
ATOM 3280 C CA . ARG A 1 396 ? -25.444 22.550 4.919 1.00 88.50 396 ARG A CA 1
ATOM 3281 C C . ARG A 1 396 ? -24.398 23.507 5.460 1.00 88.50 396 ARG A C 1
ATOM 3283 O O . ARG A 1 396 ? -24.723 24.526 6.060 1.00 88.50 396 ARG A O 1
ATOM 3290 N N . CYS A 1 397 ? -23.134 23.188 5.217 1.00 81.12 397 C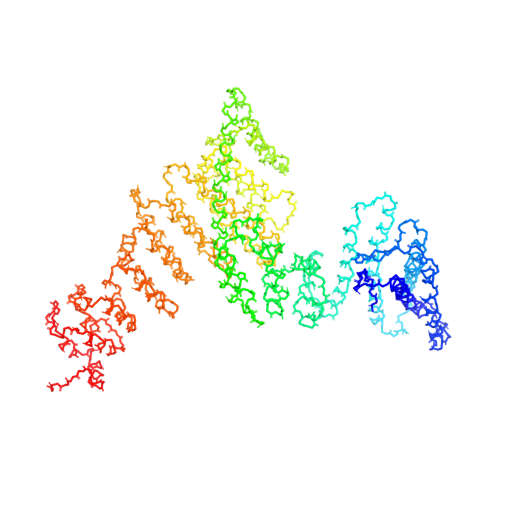YS A N 1
ATOM 3291 C CA . CYS A 1 397 ? -22.050 24.117 5.493 1.00 81.12 397 CYS A CA 1
ATOM 3292 C C . CYS A 1 397 ? -21.877 25.052 4.295 1.00 81.12 397 CYS A C 1
ATOM 3294 O O . CYS A 1 397 ? -21.530 24.605 3.201 1.00 81.12 397 CYS A O 1
ATOM 3296 N N . GLU A 1 398 ? -22.143 26.339 4.488 1.00 70.50 398 GLU A N 1
ATOM 3297 C CA . GLU A 1 398 ? -21.923 27.358 3.461 1.00 70.50 398 GLU A CA 1
ATOM 3298 C C . GLU A 1 398 ? -20.438 27.741 3.372 1.00 70.50 398 GLU A C 1
ATOM 3300 O O . GLU A 1 398 ? -19.723 27.768 4.379 1.00 70.50 398 GLU A O 1
ATOM 3305 N N . CYS A 1 399 ? -19.981 27.994 2.143 1.00 59.59 399 CYS A N 1
ATOM 3306 C CA . CYS A 1 399 ? -18.667 28.561 1.862 1.00 59.59 399 CYS A CA 1
ATOM 3307 C C . CYS A 1 399 ? -18.806 30.083 1.898 1.00 59.59 399 CYS A C 1
ATOM 3309 O O . CYS A 1 399 ? -19.536 30.631 1.077 1.00 59.59 399 CYS A O 1
ATOM 3311 N N . GLU A 1 400 ? -18.106 30.760 2.800 1.00 55.22 400 GLU A N 1
ATOM 3312 C CA . GLU A 1 400 ? -17.889 32.203 2.689 1.00 55.22 400 GLU A CA 1
ATOM 3313 C C . GLU A 1 400 ? -16.394 32.468 2.874 1.00 55.22 400 GLU A C 1
ATOM 3315 O O . GLU A 1 400 ? -15.763 31.894 3.766 1.00 55.22 400 GLU A O 1
ATOM 3320 N N . ASP A 1 401 ? -15.820 33.303 2.010 1.00 50.16 401 ASP A N 1
ATOM 3321 C CA . ASP A 1 401 ? -14.416 33.696 2.097 1.00 50.16 401 ASP A CA 1
ATOM 3322 C C . ASP A 1 401 ? -14.255 34.738 3.217 1.00 50.16 401 ASP A C 1
ATOM 3324 O O . ASP A 1 401 ? -14.896 35.792 3.210 1.00 50.16 401 ASP A O 1
ATOM 3328 N N . GLY A 1 402 ? -13.407 34.453 4.211 1.00 49.47 402 GLY A N 1
ATOM 3329 C CA . GLY A 1 402 ? -13.090 35.402 5.282 1.00 49.47 402 GLY A CA 1
ATOM 3330 C C . GLY A 1 402 ? -12.667 34.779 6.622 1.00 49.47 402 GLY A C 1
ATOM 3331 O O . GLY A 1 402 ? -12.810 33.575 6.852 1.00 49.47 402 GLY A O 1
ATOM 3332 N N . PRO A 1 403 ? -12.142 35.596 7.550 1.00 44.12 403 PRO A N 1
ATOM 3333 C CA . PRO A 1 403 ? -11.721 35.132 8.867 1.00 44.12 403 PRO A CA 1
ATOM 3334 C C . PRO A 1 403 ? -12.929 34.682 9.705 1.00 44.12 403 PRO A C 1
ATOM 3336 O O . PRO A 1 403 ? -13.785 35.488 10.061 1.00 44.12 403 PRO A O 1
ATOM 3339 N N . GLY A 1 404 ? -12.978 33.391 10.055 1.00 52.31 404 GLY A N 1
ATOM 3340 C CA . GLY A 1 404 ? -14.026 32.801 10.904 1.00 52.31 404 GLY A CA 1
ATOM 3341 C C . GLY A 1 404 ? -15.002 31.852 10.198 1.00 52.31 404 GLY A C 1
ATOM 3342 O O . GLY A 1 404 ? -15.908 31.334 10.857 1.00 52.31 404 GLY A O 1
ATOM 3343 N N . TYR A 1 405 ? -14.818 31.591 8.901 1.00 63.03 405 TYR A N 1
ATOM 3344 C CA . TYR A 1 405 ? -15.622 30.632 8.137 1.00 63.03 405 TYR A CA 1
ATOM 3345 C C . TYR A 1 405 ? -15.006 29.230 8.095 1.00 63.03 405 TYR A C 1
ATOM 3347 O O . TYR A 1 405 ? -13.845 29.016 8.449 1.00 63.03 405 TYR A O 1
ATOM 3355 N N . PHE A 1 406 ? -15.822 28.238 7.730 1.00 67.75 406 PHE A N 1
ATOM 3356 C CA . PHE A 1 406 ? -15.388 26.847 7.688 1.00 67.75 406 PHE A CA 1
ATOM 3357 C C . PHE A 1 406 ? -14.487 26.608 6.474 1.00 67.75 406 PHE A C 1
ATOM 3359 O O . PHE A 1 406 ? -14.939 26.669 5.333 1.00 67.75 406 PHE A O 1
ATOM 3366 N N . ASN A 1 407 ? -13.224 26.271 6.724 1.00 73.69 407 ASN A N 1
ATOM 3367 C CA . ASN A 1 407 ? -12.300 25.856 5.683 1.00 73.69 407 ASN A CA 1
ATOM 3368 C C . ASN A 1 407 ? -11.948 24.370 5.831 1.00 73.69 407 ASN A C 1
ATOM 3370 O O . ASN A 1 407 ? -11.294 23.958 6.795 1.00 73.69 407 ASN A O 1
ATOM 3374 N N . LEU A 1 408 ? -12.378 23.564 4.855 1.00 77.06 408 LEU A N 1
ATOM 3375 C CA . LEU A 1 408 ? -12.128 22.124 4.836 1.00 77.06 408 LEU A CA 1
ATOM 3376 C C . LEU A 1 408 ? -10.628 21.804 4.764 1.00 77.06 408 LEU A C 1
ATOM 3378 O O . LEU A 1 408 ? -10.173 20.879 5.433 1.00 77.06 408 LEU A O 1
ATOM 3382 N N . ILE A 1 409 ? -9.857 22.580 3.999 1.00 73.25 409 ILE A N 1
ATOM 3383 C CA . ILE A 1 409 ? -8.408 22.406 3.830 1.00 73.25 409 ILE A CA 1
ATOM 3384 C C . ILE A 1 409 ? -7.694 22.582 5.169 1.00 73.25 409 ILE A C 1
ATOM 3386 O O . ILE A 1 409 ? -6.947 21.701 5.600 1.00 73.25 409 ILE A O 1
ATOM 3390 N N . SER A 1 410 ? -7.980 23.680 5.865 1.00 72.69 410 SER A N 1
ATOM 3391 C CA . SER A 1 410 ? -7.461 23.954 7.202 1.00 72.69 410 SER A CA 1
ATOM 3392 C C . SER A 1 410 ? -7.922 22.898 8.207 1.00 72.69 410 SER A C 1
ATOM 3394 O O . SER A 1 410 ? -7.099 22.389 8.966 1.00 72.69 410 SER A O 1
ATOM 3396 N N . ALA A 1 411 ? -9.192 22.484 8.182 1.00 76.12 411 ALA A N 1
ATOM 3397 C CA . ALA A 1 411 ? -9.693 21.436 9.070 1.00 76.12 411 ALA A CA 1
ATOM 3398 C C . ALA A 1 411 ? -8.956 20.101 8.860 1.00 76.12 411 ALA A C 1
ATOM 3400 O O . ALA A 1 411 ? -8.501 19.494 9.829 1.00 76.12 411 ALA A O 1
ATOM 3401 N N . VAL A 1 412 ? -8.758 19.660 7.615 1.00 76.31 412 VAL A N 1
ATOM 3402 C CA . VAL A 1 412 ? -7.998 18.436 7.316 1.00 76.31 412 VAL A CA 1
ATOM 3403 C C . VAL A 1 412 ? -6.529 18.603 7.722 1.00 76.31 412 VAL A C 1
ATOM 3405 O O . VAL A 1 412 ? -5.977 17.718 8.373 1.00 76.31 412 VAL A O 1
ATOM 3408 N N . LYS A 1 413 ? -5.902 19.756 7.454 1.00 73.31 413 LYS A N 1
ATOM 3409 C CA . LYS A 1 413 ? -4.527 20.044 7.898 1.00 73.31 413 LYS A CA 1
ATOM 3410 C C . LYS A 1 413 ? -4.375 19.930 9.416 1.00 73.31 413 LYS A C 1
ATOM 3412 O O . LYS A 1 413 ? -3.514 19.212 9.915 1.00 73.31 413 LYS A O 1
ATOM 3417 N N . TYR A 1 414 ? -5.195 20.660 10.162 1.00 73.06 414 TYR A N 1
ATOM 3418 C CA . TYR A 1 414 ? -5.024 20.826 11.602 1.00 73.06 414 TYR A CA 1
ATOM 3419 C C . TYR A 1 414 ? -5.598 19.671 12.420 1.00 73.06 414 TYR A C 1
ATOM 3421 O O . TYR A 1 414 ? -5.165 19.479 13.554 1.00 73.06 414 TYR A O 1
ATOM 3429 N N . LEU A 1 415 ? -6.559 18.914 11.883 1.00 76.12 415 LEU A N 1
ATOM 3430 C CA . LEU A 1 415 ? -7.197 17.809 12.603 1.00 76.12 415 LEU A CA 1
ATOM 3431 C C . LEU A 1 415 ? -6.703 16.440 12.139 1.00 76.12 415 LEU A C 1
ATOM 3433 O O . LEU A 1 415 ? -6.526 15.573 12.985 1.00 76.12 415 LEU A O 1
ATOM 3437 N N . LEU A 1 416 ? -6.453 16.228 10.841 1.00 74.69 416 LEU A N 1
ATOM 3438 C CA . LEU A 1 416 ? -5.981 14.934 10.332 1.00 74.69 416 LEU A CA 1
ATOM 3439 C C . LEU A 1 416 ? -4.451 14.845 10.362 1.00 74.69 416 LEU A C 1
ATOM 3441 O O . LEU A 1 416 ? -3.903 13.891 10.905 1.00 74.69 416 LEU A O 1
ATOM 3445 N N . LEU A 1 417 ? -3.753 15.850 9.823 1.00 68.69 417 LEU A N 1
ATOM 3446 C CA . LEU A 1 417 ? -2.294 15.799 9.666 1.00 68.69 417 LEU A CA 1
ATOM 3447 C C . LEU A 1 417 ? -1.575 15.985 11.011 1.00 68.69 417 LEU A C 1
ATOM 3449 O O . LEU A 1 417 ? -0.656 15.227 11.312 1.00 68.69 417 LEU A O 1
ATOM 3453 N N . VAL A 1 418 ? -2.052 16.898 11.868 1.00 69.81 418 VAL A N 1
ATOM 3454 C CA . VAL A 1 418 ? -1.544 17.037 13.249 1.00 69.81 418 VAL A CA 1
ATOM 3455 C C . VAL A 1 418 ? -1.727 15.735 14.030 1.00 69.81 418 VAL A C 1
ATOM 3457 O O . VAL A 1 418 ? -0.763 15.247 14.612 1.00 69.81 418 VAL A O 1
ATOM 3460 N N . HIS A 1 419 ? -2.917 15.127 13.962 1.00 68.56 419 HIS A N 1
ATOM 3461 C CA . HIS A 1 419 ? -3.216 13.854 14.627 1.00 68.56 419 HIS A CA 1
ATOM 3462 C C . HIS A 1 419 ? -2.304 12.708 14.160 1.00 68.56 419 HIS A C 1
ATOM 3464 O O . HIS A 1 419 ? -2.012 11.800 14.929 1.00 68.56 419 HIS A O 1
ATOM 3470 N N . ILE A 1 420 ? -1.831 12.755 12.913 1.00 65.00 420 ILE A N 1
ATOM 3471 C CA . ILE A 1 420 ? -0.910 11.760 12.349 1.00 65.00 420 ILE A CA 1
ATOM 3472 C C . ILE A 1 420 ? 0.556 12.064 12.684 1.00 65.00 420 ILE A C 1
ATOM 3474 O O . ILE A 1 420 ? 1.359 11.142 12.803 1.00 65.00 420 ILE A O 1
ATOM 3478 N N . SER A 1 421 ? 0.909 13.341 12.836 1.00 60.62 421 SER A N 1
ATOM 3479 C CA . SER A 1 421 ? 2.274 13.789 13.139 1.00 60.62 421 SER A CA 1
ATOM 3480 C C . SER A 1 421 ? 2.628 13.798 14.632 1.00 60.62 421 SER A C 1
ATOM 3482 O O . SER A 1 421 ? 3.806 13.920 14.972 1.00 60.62 421 SER A O 1
ATOM 3484 N N . GLU A 1 422 ? 1.639 13.706 15.529 1.00 64.56 422 GLU A N 1
ATOM 3485 C CA . GLU A 1 422 ? 1.871 13.715 16.974 1.00 64.56 422 GLU A CA 1
ATOM 3486 C C . GLU A 1 422 ? 2.484 12.375 17.442 1.00 64.56 422 GLU A C 1
ATOM 3488 O O . GLU A 1 422 ? 1.861 11.320 17.320 1.00 64.56 422 GLU A O 1
ATOM 3493 N N . PRO A 1 423 ? 3.694 12.385 18.038 1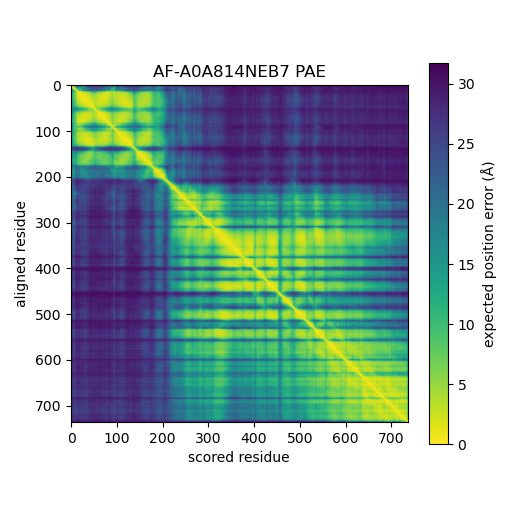.00 48.88 423 PRO A N 1
ATOM 3494 C CA . PRO A 1 423 ? 4.467 11.170 18.322 1.00 48.88 423 PRO A CA 1
ATOM 3495 C C . PRO A 1 423 ? 3.883 10.284 19.436 1.00 48.88 423 PRO A C 1
ATOM 3497 O O . PRO A 1 423 ? 4.384 9.173 19.649 1.00 48.88 423 PRO A O 1
ATOM 3500 N N . ASN A 1 424 ? 2.850 10.768 20.135 1.00 51.69 424 ASN A N 1
ATOM 3501 C CA . ASN A 1 424 ? 2.126 10.087 21.199 1.00 51.69 424 ASN A CA 1
ATOM 3502 C C . ASN A 1 424 ? 0.635 10.080 20.832 1.00 51.69 424 ASN A C 1
ATOM 3504 O O . ASN A 1 424 ? -0.043 11.082 21.033 1.00 51.69 424 ASN A O 1
ATOM 3508 N N . PHE A 1 425 ? 0.133 8.959 20.307 1.00 54.84 425 PHE A N 1
ATOM 3509 C CA . PHE A 1 425 ? -1.281 8.722 19.974 1.00 54.84 425 PHE A CA 1
ATOM 3510 C C . PHE A 1 425 ? -2.184 8.747 21.225 1.00 54.84 425 PHE A C 1
ATOM 3512 O O . PHE A 1 425 ? -2.708 7.720 21.648 1.00 54.84 425 PHE A O 1
ATOM 3519 N N . THR A 1 426 ? -2.341 9.902 21.868 1.00 51.44 426 THR A N 1
ATOM 3520 C CA . THR A 1 426 ? -3.211 10.097 23.039 1.00 51.44 426 THR A CA 1
ATOM 3521 C C . THR A 1 426 ? -4.534 10.761 22.677 1.00 51.44 426 THR A C 1
ATOM 3523 O O . THR A 1 426 ? -5.400 10.910 23.537 1.00 51.44 426 THR A O 1
ATOM 3526 N N . SER A 1 427 ? -4.722 11.148 21.411 1.00 59.34 427 SER A N 1
ATOM 3527 C CA . SER A 1 427 ? -5.985 11.715 20.956 1.00 59.34 427 SER A CA 1
ATOM 3528 C C . SER A 1 427 ? -7.087 10.641 20.981 1.00 59.34 427 SER A C 1
ATOM 3530 O O . SER A 1 427 ? -6.928 9.587 20.363 1.00 59.34 427 SER A O 1
ATOM 3532 N N . PRO A 1 428 ? -8.223 10.890 21.658 1.00 60.00 428 PRO A N 1
ATOM 3533 C CA . PRO A 1 428 ? -9.325 9.933 21.758 1.00 60.00 428 PRO A CA 1
ATOM 3534 C C . PRO A 1 428 ? -10.127 9.794 20.449 1.00 60.00 428 PRO A C 1
ATOM 3536 O O . PRO A 1 428 ? -11.033 8.966 20.358 1.00 60.00 428 PRO A O 1
ATOM 3539 N N . ILE A 1 429 ? -9.831 10.606 19.429 1.00 71.44 429 ILE A N 1
ATOM 3540 C CA . ILE A 1 429 ? -10.592 10.660 18.180 1.00 71.44 429 ILE A CA 1
ATOM 3541 C C . ILE A 1 429 ? -10.010 9.663 17.179 1.00 71.44 429 ILE A C 1
ATOM 3543 O O . ILE A 1 429 ? -8.862 9.780 16.768 1.00 71.44 429 ILE A O 1
ATOM 3547 N N . SER A 1 430 ? -10.821 8.702 16.734 1.00 79.12 430 SER A N 1
ATOM 3548 C CA . SER A 1 430 ? -10.409 7.769 15.679 1.00 79.12 430 SER A CA 1
ATOM 3549 C C . SER A 1 430 ? -10.343 8.460 14.302 1.00 79.12 430 SER A C 1
ATOM 3551 O O . SER A 1 430 ? -11.263 9.222 13.985 1.00 79.12 430 SER A O 1
ATOM 3553 N N . PRO A 1 431 ? -9.383 8.116 13.423 1.00 76.56 431 PRO A N 1
ATOM 3554 C CA . PRO A 1 431 ? -9.319 8.615 12.042 1.00 76.56 431 PRO A CA 1
ATOM 3555 C C . PRO A 1 431 ? -10.585 8.343 11.248 1.00 76.56 431 PRO A C 1
ATOM 3557 O O . PRO A 1 431 ? -11.029 9.200 10.498 1.00 76.56 431 PRO A O 1
ATOM 3560 N N . HIS A 1 432 ? -11.202 7.183 11.478 1.00 84.31 432 HIS A N 1
ATOM 3561 C CA . HIS A 1 432 ? -12.475 6.817 10.871 1.00 84.31 432 HIS A CA 1
ATOM 3562 C C . HIS A 1 432 ? -13.573 7.853 11.160 1.00 84.31 432 HIS A C 1
ATOM 3564 O O . HIS A 1 432 ? -14.356 8.206 10.286 1.00 84.31 432 HIS A O 1
ATOM 3570 N N . LEU A 1 433 ? -13.634 8.390 12.383 1.00 86.12 433 LEU A N 1
ATOM 3571 C CA . LEU A 1 433 ? -14.599 9.437 12.728 1.00 86.12 433 LEU A CA 1
ATOM 3572 C C . LEU A 1 433 ? -14.280 10.758 12.011 1.00 86.12 433 LEU A C 1
ATOM 3574 O O . LEU A 1 433 ? -15.202 11.432 11.551 1.00 86.12 433 LEU A O 1
ATOM 3578 N N . LEU A 1 434 ? -12.996 11.110 11.879 1.00 85.44 434 LEU A N 1
ATOM 3579 C CA . LEU A 1 434 ? -12.558 12.299 11.139 1.00 85.44 434 LEU A CA 1
ATOM 3580 C C . LEU A 1 434 ? -12.925 12.194 9.656 1.00 85.44 434 LEU A C 1
ATOM 3582 O O . LEU A 1 434 ? -13.620 13.068 9.141 1.00 85.44 434 LEU A O 1
ATOM 3586 N N . THR A 1 435 ? -12.532 11.105 8.988 1.00 87.75 435 THR A N 1
ATOM 3587 C CA . THR A 1 435 ? -12.816 10.872 7.563 1.00 87.75 435 THR A CA 1
ATOM 3588 C C . THR A 1 435 ? -14.318 10.854 7.303 1.00 87.75 435 THR A C 1
ATOM 3590 O O . THR A 1 435 ? -14.786 11.535 6.398 1.00 87.75 435 THR A O 1
ATOM 3593 N N . GLN A 1 436 ? -15.105 10.178 8.144 1.00 90.25 436 GLN A N 1
ATOM 3594 C CA . GLN A 1 436 ? -16.569 10.171 8.056 1.00 90.25 436 GLN A CA 1
ATOM 3595 C C . GLN A 1 436 ? -17.192 11.563 8.223 1.00 90.25 436 GLN A C 1
ATOM 3597 O O . GLN A 1 436 ? -18.174 11.880 7.553 1.00 90.25 436 GLN A O 1
ATOM 3602 N N . THR A 1 437 ? -16.634 12.400 9.099 1.00 89.00 437 THR A N 1
ATOM 3603 C CA . THR A 1 437 ? -17.115 13.777 9.281 1.00 89.00 437 THR A CA 1
ATOM 3604 C C . THR A 1 437 ? -16.794 14.629 8.054 1.00 89.00 437 THR A C 1
ATOM 3606 O O . THR A 1 437 ? -17.660 15.354 7.571 1.00 89.00 437 THR A O 1
ATOM 3609 N N . PHE A 1 438 ? -15.591 14.497 7.489 1.00 89.00 438 PHE A N 1
ATOM 3610 C CA . PHE A 1 438 ? -15.220 15.198 6.258 1.00 89.00 438 PHE A CA 1
ATOM 3611 C C . PHE A 1 438 ? -16.018 14.724 5.038 1.00 89.00 438 PHE A C 1
ATOM 3613 O O . PHE A 1 438 ? -16.418 15.549 4.222 1.00 89.00 438 PHE A O 1
ATOM 3620 N N . LYS A 1 439 ? -16.328 13.426 4.930 1.00 91.94 439 LYS A N 1
ATOM 3621 C CA . LYS A 1 439 ? -17.256 12.920 3.907 1.00 91.94 439 LYS A CA 1
ATOM 3622 C C . LYS A 1 439 ? -18.634 13.570 4.033 1.00 91.94 439 LYS A C 1
ATOM 3624 O O . LYS A 1 439 ? -19.176 14.025 3.033 1.00 91.94 439 LYS A O 1
ATOM 3629 N N . ALA A 1 440 ? -19.181 13.653 5.250 1.00 90.81 440 ALA A N 1
ATOM 3630 C CA . ALA A 1 440 ? -20.467 14.308 5.487 1.00 90.81 440 ALA A CA 1
ATOM 3631 C C . ALA A 1 440 ? -20.428 15.790 5.082 1.00 90.81 440 ALA A C 1
ATOM 3633 O O . ALA A 1 440 ? -21.340 16.270 4.419 1.00 90.81 440 ALA A O 1
ATOM 3634 N N . LEU A 1 441 ? -19.348 16.500 5.411 1.00 88.81 441 LEU A N 1
ATOM 3635 C CA . LEU A 1 441 ? -19.148 17.885 4.982 1.00 88.81 441 LEU A CA 1
ATOM 3636 C C . LEU A 1 441 ? -19.203 18.036 3.466 1.00 88.81 441 LEU A C 1
ATOM 3638 O O . LEU A 1 441 ? -19.957 18.873 2.973 1.00 88.81 441 LEU A O 1
ATOM 3642 N N . LEU A 1 442 ? -18.454 17.197 2.748 1.00 88.38 442 LEU A N 1
ATOM 3643 C CA . LEU A 1 442 ? -18.454 17.182 1.289 1.00 88.38 442 LEU A CA 1
ATOM 3644 C C . LEU A 1 442 ? -19.857 16.929 0.741 1.00 88.38 442 LEU A C 1
ATOM 3646 O O . LEU A 1 442 ? -20.330 17.739 -0.037 1.00 88.38 442 LEU A O 1
ATOM 3650 N N . VAL A 1 443 ? -20.559 15.907 1.238 1.00 91.06 443 VAL A N 1
ATOM 3651 C CA . VAL A 1 443 ? -21.961 15.621 0.877 1.00 91.06 443 VAL A CA 1
ATOM 3652 C C . VAL A 1 443 ? -22.871 16.834 1.088 1.00 91.06 443 VAL A C 1
ATOM 3654 O O . VAL A 1 443 ? -23.746 17.100 0.271 1.00 91.06 443 VAL A O 1
ATOM 3657 N N . SER A 1 444 ? -22.670 17.588 2.173 1.00 89.12 444 SER A N 1
ATOM 3658 C CA . SER A 1 444 ? -23.484 18.771 2.466 1.00 89.12 444 SER A CA 1
ATOM 3659 C C . SER A 1 444 ? -23.268 19.902 1.457 1.00 89.12 444 SER A C 1
ATOM 3661 O O . SER A 1 444 ? -24.201 20.646 1.142 1.00 89.12 444 SER A O 1
ATOM 3663 N N . ASN A 1 445 ? -22.030 20.060 0.980 1.00 85.88 445 ASN A N 1
ATOM 3664 C CA . ASN A 1 445 ? -21.636 21.092 0.038 1.00 85.88 445 ASN A CA 1
ATOM 3665 C C . ASN A 1 445 ? -20.302 20.732 -0.640 1.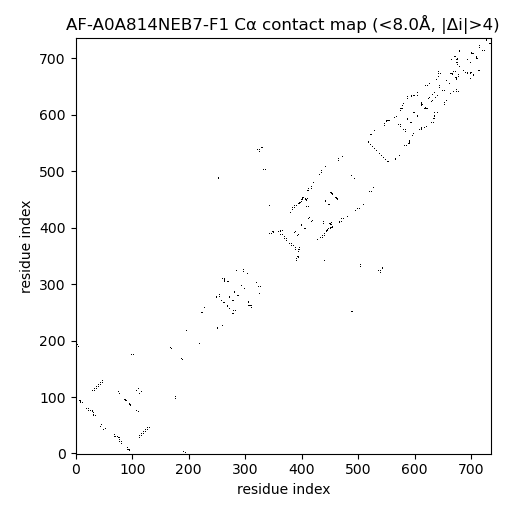00 85.88 445 ASN A C 1
ATOM 3667 O O . ASN A 1 445 ? -19.224 20.983 -0.099 1.00 85.88 445 ASN A O 1
ATOM 3671 N N . ASN A 1 446 ? -20.367 20.215 -1.869 1.00 80.94 446 ASN A N 1
ATOM 3672 C CA . ASN A 1 446 ? -19.177 19.840 -2.643 1.00 80.94 446 ASN A CA 1
ATOM 3673 C C . ASN A 1 446 ? -18.246 21.035 -2.916 1.00 80.94 446 ASN A C 1
ATOM 3675 O O . ASN A 1 446 ? -17.044 20.851 -3.117 1.00 80.94 446 ASN A O 1
ATOM 3679 N N . ASN A 1 447 ? -18.776 22.265 -2.873 1.00 77.81 447 ASN A N 1
ATOM 3680 C CA . ASN A 1 447 ? -17.985 23.474 -3.088 1.00 77.81 447 ASN A CA 1
ATOM 3681 C C . ASN A 1 447 ? -16.948 23.713 -1.980 1.00 77.81 447 ASN A C 1
ATOM 3683 O O . ASN A 1 447 ? -16.006 24.465 -2.198 1.00 77.81 447 ASN A O 1
ATOM 3687 N N . LEU A 1 448 ? -17.056 23.024 -0.835 1.00 77.44 448 LEU A N 1
ATOM 3688 C CA . LEU A 1 448 ? -16.062 23.073 0.244 1.00 77.44 448 LEU A CA 1
ATOM 3689 C C . LEU A 1 448 ? -14.659 22.641 -0.204 1.00 77.44 448 LEU A C 1
ATOM 3691 O O . LEU A 1 448 ? -13.676 23.011 0.435 1.00 77.44 448 LEU A O 1
ATOM 3695 N N . LEU A 1 449 ? -14.554 21.873 -1.294 1.00 73.31 449 LEU A N 1
ATOM 3696 C CA . LEU A 1 449 ? -13.270 21.536 -1.914 1.00 73.31 449 LEU A CA 1
ATOM 3697 C C . LEU A 1 449 ? -12.533 22.765 -2.457 1.00 73.31 449 LEU A C 1
ATOM 3699 O O . LEU A 1 449 ? -11.310 22.737 -2.552 1.00 73.31 449 LEU A O 1
ATOM 3703 N N . TYR A 1 450 ? -13.265 23.824 -2.791 1.00 68.31 450 TYR A N 1
ATOM 3704 C CA . TYR A 1 450 ? -12.750 25.033 -3.426 1.00 68.31 450 TYR A CA 1
ATOM 3705 C C . TYR A 1 450 ? -12.627 26.208 -2.453 1.00 68.31 450 TYR A C 1
ATOM 3707 O O . TYR A 1 450 ? -12.370 27.322 -2.896 1.00 68.31 450 TYR A O 1
ATOM 3715 N N . ASN A 1 451 ? -12.811 25.984 -1.145 1.00 68.31 451 ASN A N 1
ATOM 3716 C CA . ASN A 1 451 ? -12.684 27.049 -0.152 1.00 68.31 451 ASN A CA 1
ATOM 3717 C C . ASN A 1 451 ? -11.257 27.598 -0.156 1.00 68.31 451 ASN A C 1
ATOM 3719 O O . ASN A 1 451 ? -10.341 26.953 0.365 1.00 68.31 451 ASN A O 1
ATOM 3723 N N . GLN A 1 452 ? -11.092 28.798 -0.710 1.00 55.28 452 GLN A N 1
ATOM 3724 C CA . GLN A 1 452 ? -9.833 29.519 -0.688 1.00 55.28 452 GLN A CA 1
ATOM 3725 C C . GLN A 1 452 ? -9.638 30.094 0.711 1.00 55.28 452 GLN A C 1
ATOM 3727 O O . GLN A 1 452 ? -10.384 30.965 1.144 1.00 55.28 452 GLN A O 1
ATOM 3732 N N . ASP A 1 453 ? -8.656 29.595 1.461 1.00 49.62 453 ASP A N 1
ATOM 3733 C CA . ASP A 1 453 ? -8.349 30.192 2.765 1.00 49.62 453 ASP A CA 1
ATOM 3734 C C . ASP A 1 453 ? -7.330 31.326 2.640 1.00 49.62 453 ASP A C 1
ATOM 3736 O O . ASP A 1 453 ? -6.266 31.164 2.037 1.00 49.62 453 ASP A O 1
ATOM 3740 N N . TYR A 1 454 ? -7.617 32.437 3.316 1.00 41.78 454 TYR A N 1
ATOM 3741 C CA . TYR A 1 454 ? -6.705 33.551 3.588 1.00 41.78 454 TYR A CA 1
ATOM 3742 C C . TYR A 1 454 ? -5.930 33.250 4.889 1.00 41.78 454 TYR A C 1
ATOM 3744 O O . TYR A 1 454 ? -6.106 33.907 5.915 1.00 41.78 454 TYR A O 1
ATOM 3752 N N . VAL A 1 455 ? -5.124 32.182 4.920 1.00 36.44 455 VAL A N 1
ATOM 3753 C CA . VAL A 1 455 ? -4.443 31.755 6.163 1.00 36.44 455 VAL A CA 1
ATOM 3754 C C . VAL A 1 455 ? -3.048 32.362 6.252 1.00 36.44 455 VAL A C 1
ATOM 3756 O O . VAL A 1 455 ? -2.073 31.801 5.758 1.00 36.44 455 VAL A O 1
ATOM 3759 N N . GLY A 1 456 ? -2.957 33.479 6.975 1.00 37.34 456 GLY A N 1
ATOM 3760 C CA . GLY A 1 456 ? -1.702 34.036 7.488 1.00 37.34 456 GLY A CA 1
ATOM 3761 C C . GLY A 1 456 ? -1.069 35.133 6.626 1.00 37.34 456 GLY A C 1
ATOM 3762 O O . GLY A 1 456 ? -1.373 35.282 5.449 1.00 37.34 456 GLY A O 1
ATOM 3763 N N . TYR A 1 457 ? -0.178 35.906 7.258 1.00 35.25 457 TYR A N 1
ATOM 3764 C CA . TYR A 1 457 ? 0.467 37.161 6.821 1.00 35.25 457 TYR A CA 1
ATOM 3765 C C . TYR A 1 457 ? 1.108 37.203 5.411 1.00 35.25 457 TYR A C 1
ATOM 3767 O O . TYR A 1 457 ? 1.642 38.244 5.038 1.00 35.25 457 TYR A O 1
ATOM 3775 N N . THR A 1 458 ? 1.081 36.122 4.627 1.00 38.25 458 THR A N 1
ATOM 3776 C CA . THR A 1 458 ? 1.694 36.042 3.291 1.00 38.25 458 THR A CA 1
ATOM 3777 C C . THR A 1 458 ? 0.722 36.262 2.129 1.00 38.25 458 THR A C 1
ATOM 3779 O O . THR A 1 458 ? 1.187 36.403 1.008 1.00 38.25 458 THR A O 1
ATOM 3782 N N . GLY A 1 459 ? -0.595 36.333 2.358 1.00 37.84 459 GLY A N 1
ATOM 3783 C CA . GLY A 1 459 ? -1.566 36.751 1.330 1.00 37.84 459 GLY A CA 1
ATOM 3784 C C . GLY A 1 459 ? -1.821 35.765 0.178 1.00 37.84 459 GLY A C 1
ATOM 3785 O O . GLY A 1 459 ? -2.583 36.100 -0.722 1.00 37.84 459 GLY A O 1
ATOM 3786 N N . ASP A 1 460 ? -1.241 34.563 0.203 1.00 40.22 460 ASP A N 1
ATOM 3787 C CA . ASP A 1 460 ? -1.472 33.565 -0.845 1.00 40.22 460 ASP A CA 1
ATOM 3788 C C . ASP A 1 460 ? -2.740 32.740 -0.558 1.00 40.22 460 ASP A C 1
ATOM 3790 O O . ASP A 1 460 ? -2.789 32.064 0.482 1.00 40.22 460 ASP A O 1
ATOM 3794 N N . PRO A 1 461 ? -3.734 32.720 -1.468 1.00 46.38 461 PRO A N 1
ATOM 3795 C CA . PRO A 1 461 ? -4.921 31.887 -1.318 1.00 46.38 461 PRO A CA 1
ATOM 3796 C C . PRO A 1 461 ? -4.522 30.412 -1.151 1.00 46.38 461 PRO A C 1
ATOM 3798 O O . PRO A 1 461 ? -3.748 29.846 -1.929 1.00 46.38 461 PRO A O 1
ATOM 3801 N N . MET A 1 462 ? -5.015 29.768 -0.091 1.00 48.84 462 MET A N 1
ATOM 3802 C CA . MET A 1 462 ? -4.951 28.314 0.045 1.00 48.84 462 MET A CA 1
ATOM 3803 C C . MET A 1 462 ? -5.908 27.689 -0.963 1.00 48.84 462 MET A C 1
ATOM 3805 O O . MET A 1 462 ? -7.092 27.544 -0.691 1.00 48.84 462 MET A O 1
ATOM 3809 N N . ASP A 1 463 ? -5.377 27.318 -2.117 1.00 56.50 463 ASP A N 1
ATOM 3810 C CA . ASP A 1 463 ? -6.103 26.586 -3.148 1.00 56.50 463 ASP A CA 1
ATOM 3811 C C . ASP A 1 463 ? -6.179 25.077 -2.806 1.00 56.50 463 ASP A C 1
ATOM 3813 O O . ASP A 1 463 ? -5.416 24.566 -1.973 1.00 56.50 463 ASP A O 1
ATOM 3817 N N . ILE A 1 464 ? -7.083 24.355 -3.473 1.00 58.00 464 ILE A N 1
ATOM 3818 C CA . ILE A 1 464 ? -7.348 22.907 -3.373 1.00 58.00 464 ILE A CA 1
ATOM 3819 C C . ILE A 1 464 ? -6.067 22.054 -3.415 1.00 58.00 464 ILE A C 1
ATOM 3821 O O . ILE A 1 464 ? -6.017 20.966 -2.831 1.00 58.00 464 ILE A O 1
ATOM 3825 N N . TRP A 1 465 ? -5.009 22.588 -4.038 1.00 59.62 465 TRP A N 1
ATOM 3826 C CA . TRP A 1 465 ? -3.641 22.072 -4.041 1.00 59.62 465 TRP A CA 1
ATOM 3827 C C . TRP A 1 465 ? -3.164 21.685 -2.654 1.00 59.62 465 TRP A C 1
ATOM 3829 O O . TRP A 1 465 ? -2.732 20.557 -2.459 1.00 59.62 465 TRP A O 1
ATOM 3839 N N . LYS A 1 466 ? -3.339 22.556 -1.655 1.00 62.16 466 LYS A N 1
ATOM 3840 C CA . LYS A 1 466 ? -2.828 22.296 -0.308 1.00 62.16 466 LYS A CA 1
ATOM 3841 C C . LYS A 1 466 ? -3.572 21.155 0.378 1.00 62.16 466 LYS A C 1
ATOM 3843 O O . LYS A 1 466 ? -2.931 20.418 1.111 1.00 62.16 466 LYS A O 1
ATOM 3848 N N . LEU A 1 467 ? -4.877 20.955 0.149 1.00 63.56 467 LEU A N 1
ATOM 3849 C CA . LEU A 1 467 ? -5.623 19.818 0.725 1.00 63.56 467 LEU A CA 1
ATOM 3850 C C . LEU A 1 467 ? -5.115 18.487 0.178 1.00 63.56 467 LEU A C 1
ATOM 3852 O O . LEU A 1 467 ? -4.962 17.515 0.917 1.00 63.56 467 LEU A O 1
ATOM 3856 N N . ILE A 1 468 ? -4.843 18.456 -1.119 1.00 60.50 468 ILE A N 1
ATOM 3857 C CA . ILE A 1 468 ? -4.304 17.277 -1.781 1.00 60.50 468 ILE A CA 1
ATOM 3858 C C . ILE A 1 468 ? -2.845 17.073 -1.374 1.00 60.50 468 ILE A C 1
ATOM 3860 O O . ILE A 1 468 ? -2.495 15.955 -1.006 1.00 60.50 468 ILE A O 1
ATOM 3864 N N . ASP A 1 469 ? -2.033 18.132 -1.324 1.00 61.28 469 ASP A N 1
ATOM 3865 C CA . ASP A 1 469 ? -0.669 18.099 -0.791 1.00 61.28 469 ASP A CA 1
ATOM 3866 C C . ASP A 1 469 ? -0.677 17.556 0.633 1.00 61.28 469 ASP A C 1
ATOM 3868 O O . ASP A 1 469 ? 0.120 16.692 0.957 1.00 61.28 469 ASP A O 1
ATOM 3872 N N . ILE A 1 470 ? -1.615 17.994 1.475 1.00 62.94 470 ILE A N 1
ATOM 3873 C CA . ILE A 1 470 ? -1.820 17.500 2.839 1.00 62.94 470 ILE A CA 1
ATOM 3874 C C . ILE A 1 470 ? -2.141 16.012 2.815 1.00 62.94 470 ILE A C 1
ATOM 3876 O O . ILE A 1 470 ? -1.512 15.270 3.558 1.00 62.94 470 ILE A O 1
ATOM 3880 N N . ILE A 1 471 ? -3.071 15.539 1.982 1.00 64.75 471 ILE A N 1
ATOM 3881 C CA . ILE A 1 471 ? -3.442 14.117 1.936 1.00 64.75 471 ILE A CA 1
ATOM 3882 C C . ILE A 1 471 ? -2.286 13.264 1.405 1.00 64.75 471 ILE A C 1
ATOM 3884 O O . ILE A 1 471 ? -1.955 12.255 2.022 1.00 64.75 471 ILE A O 1
ATOM 3888 N N . VAL A 1 472 ? -1.614 13.671 0.329 1.00 61.06 472 VAL A N 1
ATOM 3889 C CA . VAL A 1 472 ? -0.488 12.924 -0.253 1.00 61.06 472 VAL A CA 1
ATOM 3890 C C . VAL A 1 472 ? 0.747 12.992 0.644 1.00 61.06 472 VAL A C 1
ATOM 3892 O O . VAL A 1 472 ? 1.411 11.974 0.855 1.00 61.06 472 VAL A O 1
ATOM 3895 N N . PHE A 1 473 ? 1.032 14.147 1.248 1.00 62.66 473 PHE A N 1
ATOM 3896 C CA . PHE A 1 473 ? 2.041 14.292 2.296 1.00 62.66 473 PHE A CA 1
ATOM 3897 C C . PHE A 1 473 ? 1.691 13.423 3.491 1.00 62.66 473 PHE A C 1
ATOM 3899 O O . PHE A 1 473 ? 2.588 12.822 4.060 1.00 62.66 473 PHE A O 1
ATOM 3906 N N . THR A 1 474 ? 0.418 13.300 3.859 1.00 63.31 474 THR A N 1
ATOM 3907 C CA . THR A 1 474 ? -0.021 12.426 4.947 1.00 63.31 474 THR A CA 1
ATOM 3908 C C . THR A 1 474 ? 0.181 10.959 4.577 1.00 63.31 474 THR A C 1
ATOM 3910 O O . THR A 1 474 ? 0.800 10.237 5.344 1.00 63.31 474 THR A O 1
ATOM 3913 N N . ILE A 1 475 ? -0.224 10.523 3.381 1.00 63.72 475 ILE A N 1
ATOM 3914 C CA . ILE A 1 475 ? 0.025 9.172 2.846 1.00 63.72 475 ILE A CA 1
ATOM 3915 C C . ILE A 1 475 ? 1.534 8.861 2.820 1.00 63.72 475 ILE A C 1
ATOM 3917 O O . ILE A 1 475 ? 1.953 7.765 3.192 1.00 63.72 475 ILE A O 1
ATOM 3921 N N . SER A 1 476 ? 2.362 9.836 2.438 1.00 58.38 476 SER A N 1
ATOM 3922 C CA . SER A 1 476 ? 3.824 9.703 2.372 1.00 58.38 476 SER A CA 1
ATOM 3923 C C . SER A 1 476 ? 4.488 9.750 3.758 1.00 58.38 476 SER A C 1
ATOM 3925 O O . SER A 1 476 ? 5.404 8.979 4.044 1.00 58.38 476 SER A O 1
ATOM 3927 N N . SER A 1 477 ? 4.005 10.611 4.655 1.00 57.50 477 SER A N 1
ATOM 3928 C CA . SER A 1 477 ? 4.518 10.813 6.020 1.00 57.50 477 SER A CA 1
ATOM 3929 C C . SER A 1 477 ? 4.078 9.713 6.977 1.00 57.50 477 SER A C 1
ATOM 3931 O O . SER A 1 477 ? 4.848 9.355 7.864 1.00 57.50 477 SER A O 1
ATOM 3933 N N . LEU A 1 478 ? 2.917 9.091 6.742 1.00 58.41 478 LEU A N 1
ATOM 3934 C CA . LEU A 1 478 ? 2.514 7.813 7.338 1.00 58.41 478 LEU A CA 1
ATOM 3935 C C . LEU A 1 478 ? 3.539 6.697 7.061 1.00 58.41 478 LEU A C 1
ATOM 3937 O O . LEU A 1 478 ? 3.512 5.667 7.724 1.00 58.41 478 LEU A O 1
ATOM 3941 N N . LYS A 1 479 ? 4.476 6.879 6.121 1.00 52.78 479 LYS A N 1
ATOM 3942 C CA . LYS A 1 479 ? 5.649 6.012 6.015 1.00 52.78 479 LYS A CA 1
ATOM 3943 C C . LYS A 1 479 ? 6.826 6.542 6.828 1.00 52.78 479 LYS A C 1
ATOM 3945 O O . LYS A 1 479 ? 7.322 5.797 7.659 1.00 52.78 479 LYS A O 1
ATOM 3950 N N . CYS A 1 480 ? 7.275 7.787 6.642 1.00 48.94 480 CYS A N 1
ATOM 3951 C CA . CYS A 1 480 ? 8.451 8.317 7.359 1.00 48.94 480 CYS A CA 1
ATOM 3952 C C . CYS A 1 480 ? 8.299 8.262 8.888 1.00 48.94 480 CYS A C 1
ATOM 3954 O O . CYS A 1 480 ? 9.240 7.907 9.587 1.00 48.94 480 CYS A O 1
ATOM 3956 N N . HIS A 1 481 ? 7.100 8.535 9.406 1.00 50.19 481 HIS A N 1
ATOM 3957 C CA . HIS A 1 481 ? 6.815 8.505 10.842 1.00 50.19 481 HIS A CA 1
ATOM 3958 C C . HIS A 1 481 ? 6.755 7.074 11.418 1.00 50.19 481 HIS A C 1
ATOM 3960 O O . HIS A 1 481 ? 6.921 6.880 12.621 1.00 50.19 481 HIS A O 1
ATOM 3966 N N . PHE A 1 482 ? 6.556 6.060 10.566 1.00 49.72 482 PHE A N 1
ATOM 3967 C CA . PHE A 1 482 ? 6.340 4.667 10.978 1.00 49.72 482 PHE A CA 1
ATOM 3968 C C . PHE A 1 482 ? 7.395 3.680 10.455 1.00 49.72 482 PHE A C 1
ATOM 3970 O O . PHE A 1 482 ? 7.432 2.537 10.901 1.00 49.72 482 PHE A O 1
ATOM 3977 N N . HIS A 1 483 ? 8.295 4.100 9.563 1.00 44.88 483 HIS A N 1
ATOM 3978 C CA . HIS A 1 483 ? 9.453 3.306 9.146 1.00 44.88 483 HIS A CA 1
ATOM 3979 C C . HIS A 1 483 ? 10.510 3.221 10.253 1.00 44.88 483 HIS A C 1
ATOM 3981 O O . HIS A 1 483 ? 11.109 2.166 10.428 1.00 44.88 483 HIS A O 1
ATOM 3987 N N . ASP A 1 484 ? 10.666 4.285 11.048 1.00 45.34 484 ASP A N 1
ATOM 3988 C CA . ASP A 1 484 ? 11.527 4.291 12.242 1.00 45.34 484 ASP A CA 1
ATOM 3989 C C . ASP A 1 484 ? 10.886 3.565 13.443 1.00 45.34 484 ASP A C 1
ATOM 3991 O O . ASP A 1 484 ? 11.555 3.267 14.432 1.00 45.34 484 ASP A O 1
ATOM 3995 N N . ARG A 1 485 ? 9.583 3.252 13.375 1.00 44.94 485 ARG A N 1
ATOM 3996 C CA . ARG A 1 485 ? 8.812 2.578 14.433 1.00 44.94 485 ARG A CA 1
ATOM 3997 C C . ARG A 1 485 ? 8.001 1.409 13.860 1.00 44.94 485 ARG A C 1
ATOM 3999 O O . ARG A 1 485 ? 6.782 1.492 13.798 1.00 44.94 485 ARG A O 1
ATOM 4006 N N . ASN A 1 486 ? 8.674 0.320 13.474 1.00 45.53 486 ASN A N 1
ATOM 4007 C CA . ASN A 1 486 ? 8.076 -0.967 13.070 1.00 45.53 486 ASN A CA 1
ATOM 4008 C C . ASN A 1 486 ? 6.885 -0.830 12.095 1.00 45.53 486 ASN A C 1
ATOM 4010 O O . ASN A 1 486 ? 5.715 -0.829 12.482 1.00 45.53 486 ASN A O 1
ATOM 4014 N N . SER A 1 487 ? 7.218 -0.775 10.808 1.00 43.44 487 SER A N 1
ATOM 4015 C CA . SER A 1 487 ? 6.384 -0.448 9.640 1.00 43.44 487 SER A CA 1
ATOM 4016 C C . SER A 1 487 ? 5.173 -1.352 9.342 1.00 43.44 487 SER A C 1
ATOM 4018 O O . SER A 1 487 ? 4.547 -1.190 8.298 1.00 43.44 487 SER A O 1
ATOM 4020 N N . SER A 1 488 ? 4.799 -2.268 10.234 1.00 47.09 488 SER A N 1
ATOM 4021 C CA . SER A 1 488 ? 3.761 -3.282 9.999 1.00 47.09 488 SER A CA 1
ATOM 4022 C C . SER A 1 488 ? 2.751 -3.438 11.139 1.00 47.09 488 SER A C 1
ATOM 4024 O O . SER A 1 488 ? 2.018 -4.426 11.184 1.00 47.09 488 SER A O 1
ATOM 4026 N N . THR A 1 489 ? 2.658 -2.491 12.083 1.00 51.94 489 THR A N 1
ATOM 4027 C CA . THR A 1 489 ? 1.594 -2.601 13.092 1.00 51.94 489 THR A CA 1
ATOM 4028 C C . THR A 1 489 ? 0.216 -2.419 12.442 1.00 51.94 489 THR A C 1
ATOM 4030 O O . THR A 1 489 ? -0.005 -1.520 11.629 1.00 51.94 489 THR A O 1
ATOM 4033 N N . LEU A 1 490 ? -0.735 -3.273 12.837 1.00 53.22 490 LEU A N 1
ATOM 4034 C CA . LEU A 1 490 ? -2.124 -3.302 12.355 1.00 53.22 490 LEU A CA 1
ATOM 4035 C C . LEU A 1 490 ? -2.828 -1.927 12.434 1.00 53.22 490 LEU A C 1
ATOM 4037 O O . LEU A 1 490 ? -3.785 -1.647 11.717 1.00 53.22 490 LEU A O 1
ATOM 4041 N N . VAL A 1 491 ? -2.362 -1.061 13.337 1.00 54.28 491 VAL A N 1
ATOM 4042 C CA . VAL A 1 491 ? -2.877 0.295 13.539 1.00 54.28 491 VAL A CA 1
ATOM 4043 C C . VAL A 1 491 ? -2.479 1.205 12.375 1.00 54.28 491 VAL A C 1
ATOM 4045 O O . VAL A 1 491 ? -3.344 1.873 11.823 1.00 54.28 491 VAL A O 1
ATOM 4048 N N . ASN A 1 492 ? -1.223 1.180 11.929 1.00 60.22 492 ASN A N 1
ATOM 4049 C CA . ASN A 1 492 ? -0.707 2.107 10.913 1.00 60.22 492 ASN A CA 1
ATOM 4050 C C . ASN A 1 492 ? -1.384 1.912 9.549 1.00 60.22 492 ASN A C 1
ATOM 4052 O O . ASN A 1 492 ? -1.704 2.877 8.855 1.00 60.22 492 ASN A O 1
ATOM 4056 N N . MET A 1 493 ? -1.666 0.659 9.189 1.00 63.53 493 MET A N 1
ATOM 4057 C CA . MET A 1 493 ? -2.346 0.338 7.934 1.00 63.53 493 MET A CA 1
ATOM 4058 C C . MET A 1 493 ? -3.805 0.799 7.951 1.00 63.53 493 MET A C 1
ATOM 4060 O O . MET A 1 493 ? -4.267 1.369 6.968 1.00 63.53 493 MET A O 1
ATOM 4064 N N . LYS A 1 494 ? -4.523 0.673 9.078 1.00 69.19 494 LYS A N 1
ATOM 4065 C CA . LYS A 1 494 ? -5.893 1.209 9.198 1.00 69.19 494 LYS A CA 1
ATOM 4066 C C . LYS A 1 494 ? -5.952 2.712 8.918 1.00 69.19 494 LYS A C 1
ATOM 4068 O O . LYS A 1 494 ? -6.868 3.162 8.240 1.00 69.19 494 LYS A O 1
ATOM 4073 N N . TYR A 1 495 ? -4.969 3.473 9.400 1.00 71.56 495 TYR A N 1
ATOM 4074 C CA . TYR A 1 495 ? -4.866 4.908 9.113 1.00 71.56 495 TYR A CA 1
ATOM 4075 C C . TYR A 1 495 ? -4.638 5.160 7.622 1.00 71.56 495 TYR A C 1
ATOM 4077 O O . TYR A 1 495 ? -5.344 5.967 7.024 1.00 71.56 495 TYR A O 1
ATOM 4085 N N . TYR A 1 496 ? -3.690 4.441 7.017 1.00 73.00 496 TYR A N 1
ATOM 4086 C CA . TYR A 1 496 ? -3.426 4.528 5.582 1.00 73.00 496 TYR A CA 1
ATOM 4087 C C . TYR A 1 496 ? -4.693 4.262 4.755 1.00 73.00 496 TYR A C 1
ATOM 4089 O O . TYR A 1 496 ? -5.050 5.071 3.901 1.00 73.00 496 TYR A O 1
ATOM 4097 N N . HIS A 1 497 ? -5.425 3.187 5.055 1.00 74.31 497 HIS A N 1
ATOM 4098 C CA . HIS A 1 497 ? -6.648 2.826 4.338 1.00 74.31 497 HIS A CA 1
ATOM 4099 C C . HIS A 1 497 ? -7.769 3.854 4.500 1.00 74.31 497 HIS A C 1
ATOM 4101 O O . HIS A 1 497 ? -8.376 4.231 3.503 1.00 74.31 497 HIS A O 1
ATOM 4107 N N . GLU A 1 498 ? -8.018 4.359 5.711 1.00 79.31 498 GLU A N 1
ATOM 4108 C CA . GLU A 1 498 ? -9.026 5.407 5.933 1.00 79.31 498 GLU A CA 1
ATOM 4109 C C . GLU A 1 498 ? -8.733 6.667 5.110 1.00 79.31 498 GLU A C 1
ATOM 4111 O O . GLU A 1 498 ? -9.644 7.280 4.550 1.00 79.31 498 GLU A O 1
ATOM 4116 N N . ILE A 1 499 ? -7.456 7.025 4.972 1.00 77.50 499 ILE A N 1
ATOM 4117 C CA . ILE A 1 499 ? -7.037 8.181 4.178 1.00 77.50 499 ILE A CA 1
ATOM 4118 C C . ILE A 1 499 ? -7.158 7.901 2.683 1.00 77.50 499 ILE A C 1
ATOM 4120 O O . ILE A 1 499 ? -7.653 8.758 1.956 1.00 77.50 499 ILE A O 1
ATOM 4124 N N . VAL A 1 500 ? -6.780 6.706 2.219 1.00 78.56 500 VAL A N 1
ATOM 4125 C CA . VAL A 1 500 ? -6.991 6.295 0.822 1.00 78.56 500 VAL A CA 1
ATOM 4126 C C . VAL A 1 500 ? -8.484 6.280 0.485 1.00 78.56 500 VAL A C 1
ATOM 4128 O O . VAL A 1 500 ? -8.875 6.809 -0.548 1.00 78.56 500 VAL A O 1
ATOM 4131 N N . HIS A 1 501 ? -9.343 5.755 1.362 1.00 84.81 501 HIS A N 1
ATOM 4132 C CA . HIS A 1 501 ? -10.796 5.758 1.165 1.00 84.81 501 HIS A CA 1
ATOM 4133 C C . HIS A 1 501 ? -11.346 7.182 1.094 1.00 84.81 501 HIS A C 1
ATOM 4135 O O . HIS A 1 501 ? -12.142 7.492 0.211 1.00 84.81 501 HIS A O 1
ATOM 4141 N N . PHE A 1 502 ? -10.904 8.060 1.997 1.00 85.12 502 PHE A N 1
ATOM 4142 C CA . PHE A 1 502 ? -11.282 9.468 1.962 1.00 85.12 502 PHE A CA 1
ATOM 4143 C C . PHE A 1 502 ? -10.800 10.159 0.680 1.00 85.12 502 PHE A C 1
ATOM 4145 O O . PHE A 1 502 ? -11.549 10.924 0.079 1.00 85.12 502 PHE A O 1
ATOM 4152 N N . TYR A 1 503 ? -9.596 9.841 0.207 1.00 81.06 503 TYR A N 1
ATOM 4153 C CA . TYR A 1 503 ? -9.068 10.360 -1.050 1.00 81.06 503 TYR A CA 1
ATOM 4154 C C . TYR A 1 503 ? -9.883 9.890 -2.264 1.00 81.06 503 TYR A C 1
ATOM 4156 O O . TYR A 1 503 ? -10.290 10.711 -3.084 1.00 81.06 503 TYR A O 1
ATOM 4164 N N . LEU A 1 504 ? -10.208 8.595 -2.348 1.00 84.88 504 LEU A N 1
ATOM 4165 C CA . LEU A 1 504 ? -11.085 8.047 -3.390 1.00 84.88 504 LEU A CA 1
ATOM 4166 C C . LEU A 1 504 ? -12.478 8.698 -3.358 1.00 84.88 504 LEU A C 1
ATOM 4168 O O . LEU A 1 504 ? -13.038 9.004 -4.409 1.00 84.88 504 LEU A O 1
ATOM 4172 N N . PHE A 1 505 ? -13.011 8.973 -2.165 1.00 87.31 505 PHE A N 1
ATOM 4173 C CA . PHE A 1 505 ? -14.265 9.708 -1.994 1.00 87.31 505 PHE A CA 1
ATOM 4174 C C . PHE A 1 505 ? -14.175 11.149 -2.514 1.00 87.31 505 PHE A C 1
ATOM 4176 O O . PHE A 1 505 ? -15.100 11.620 -3.170 1.00 87.31 505 PHE A O 1
ATOM 4183 N N . ILE A 1 506 ? -13.058 11.848 -2.278 1.00 82.62 506 ILE A N 1
ATOM 4184 C CA . ILE A 1 506 ? -12.820 13.187 -2.840 1.00 82.62 506 ILE A CA 1
ATOM 4185 C C . ILE A 1 506 ? -12.813 13.134 -4.371 1.00 82.62 506 ILE A C 1
ATOM 4187 O O . ILE A 1 506 ? -13.451 13.980 -4.992 1.00 82.62 506 ILE A O 1
ATOM 4191 N N . ILE A 1 507 ? -12.150 12.146 -4.986 1.00 79.12 507 ILE A N 1
ATOM 4192 C CA . ILE A 1 507 ? -12.152 11.986 -6.452 1.00 79.12 507 ILE A CA 1
ATOM 4193 C C . ILE A 1 507 ? -13.592 11.840 -6.972 1.00 79.12 507 ILE A C 1
ATOM 4195 O O . ILE A 1 507 ? -13.968 12.512 -7.931 1.00 79.12 507 ILE A O 1
ATOM 4199 N N . GLN A 1 508 ? -14.421 11.028 -6.310 1.00 85.88 508 GLN A N 1
ATOM 4200 C CA . GLN A 1 508 ? -15.831 10.843 -6.680 1.00 85.88 508 GLN A CA 1
ATOM 4201 C C . GLN A 1 508 ? -16.672 12.112 -6.493 1.00 85.88 508 GLN A C 1
ATOM 4203 O O . GLN A 1 508 ? -17.489 12.444 -7.349 1.00 85.88 508 GLN A O 1
ATOM 4208 N N . CYS A 1 509 ? -16.441 12.855 -5.410 1.00 82.62 509 CYS A N 1
ATOM 4209 C CA . CYS A 1 509 ? -17.088 14.145 -5.177 1.00 82.62 509 CYS A CA 1
ATOM 4210 C C . CYS A 1 509 ? -16.764 15.152 -6.291 1.00 82.62 509 CYS A C 1
ATOM 4212 O O . CYS A 1 509 ? -17.652 15.831 -6.808 1.00 82.62 509 CYS A O 1
ATOM 4214 N N . ARG A 1 510 ? -15.500 15.188 -6.731 1.00 76.44 510 ARG A N 1
ATOM 4215 C CA . ARG A 1 510 ? -15.044 16.071 -7.813 1.00 76.44 510 ARG A CA 1
ATOM 4216 C C . ARG A 1 510 ? -15.631 15.728 -9.172 1.00 76.44 510 ARG A C 1
ATOM 4218 O O . ARG A 1 510 ? -15.891 16.645 -9.937 1.00 76.44 510 ARG A O 1
ATOM 4225 N N . LYS A 1 511 ? -15.866 14.445 -9.460 1.00 75.81 511 LYS A N 1
ATOM 4226 C CA . LYS A 1 511 ? -16.484 13.997 -10.717 1.00 75.81 511 LYS A CA 1
ATOM 4227 C C . LYS A 1 511 ? -17.843 14.662 -10.991 1.00 75.81 511 LYS A C 1
ATOM 4229 O O . LYS A 1 511 ? -18.251 14.754 -12.142 1.00 75.81 511 LYS A O 1
ATOM 4234 N N . GLN A 1 512 ? -18.556 15.098 -9.949 1.00 72.19 512 GLN A N 1
ATOM 4235 C CA . GLN A 1 512 ? -19.897 15.681 -10.074 1.00 72.19 512 GLN A CA 1
ATOM 4236 C C . GLN A 1 512 ? -19.929 17.208 -10.175 1.00 72.19 512 GLN A C 1
ATOM 4238 O O . GLN A 1 512 ? -20.948 17.772 -10.571 1.00 72.19 512 GLN A O 1
ATOM 4243 N N . THR A 1 513 ? -18.860 17.905 -9.795 1.00 65.88 513 THR A N 1
ATOM 4244 C CA . THR A 1 513 ? -18.760 19.345 -10.046 1.00 65.88 513 THR A CA 1
ATOM 4245 C C . THR A 1 513 ? -18.279 19.502 -11.498 1.00 65.88 513 THR A C 1
ATOM 4247 O O . THR A 1 513 ? -17.456 18.709 -11.923 1.00 65.88 513 THR A O 1
ATOM 4250 N N . HIS A 1 514 ? -18.746 20.471 -12.292 1.00 57.16 514 HIS A N 1
ATOM 4251 C CA . HIS A 1 514 ? -18.463 20.563 -13.748 1.00 57.16 514 HIS A CA 1
ATOM 4252 C C . HIS A 1 514 ? -17.451 21.670 -14.160 1.00 57.16 514 HIS A C 1
ATOM 4254 O O . HIS A 1 514 ? -17.370 22.016 -15.336 1.00 57.16 514 HIS A O 1
ATOM 4260 N N . HIS A 1 515 ? -16.707 22.279 -13.226 1.00 52.97 515 HIS A N 1
ATOM 4261 C CA . HIS A 1 515 ? -15.876 23.468 -13.488 1.00 52.97 515 HIS A CA 1
ATOM 4262 C C . HIS A 1 515 ? -14.357 23.221 -13.440 1.00 52.97 515 HIS A C 1
ATOM 4264 O O . HIS A 1 515 ? -13.833 22.845 -12.395 1.00 52.97 515 HIS A O 1
ATOM 4270 N N . GLU A 1 516 ? -13.654 23.522 -14.544 1.00 55.34 516 GLU A N 1
ATOM 4271 C CA . GLU A 1 516 ? -12.186 23.717 -14.662 1.00 55.34 516 GLU A CA 1
ATOM 4272 C C . GLU A 1 516 ? -11.320 22.737 -13.831 1.00 55.34 516 GLU A C 1
ATOM 4274 O O . GLU A 1 516 ? -10.472 23.108 -13.015 1.00 55.34 516 GLU A O 1
ATOM 4279 N N . GLN A 1 517 ? -11.561 21.435 -14.001 1.00 53.50 517 GLN A N 1
ATOM 4280 C CA . GLN A 1 517 ? -11.133 20.399 -13.048 1.00 53.50 517 GLN A CA 1
ATOM 4281 C C . GLN A 1 517 ? -9.897 19.580 -13.415 1.00 53.50 517 GLN A C 1
ATOM 4283 O O . GLN A 1 517 ? -9.367 18.871 -12.560 1.00 53.50 517 GLN A O 1
ATOM 4288 N N . GLU A 1 518 ? -9.403 19.683 -14.640 1.00 56.88 518 GLU A N 1
ATOM 4289 C CA . GLU A 1 518 ? -8.434 18.723 -15.187 1.00 56.88 518 GLU A CA 1
ATOM 4290 C C . GLU A 1 518 ? -7.006 18.978 -14.729 1.00 56.88 518 GLU A C 1
ATOM 4292 O O . GLU A 1 518 ? -6.286 18.053 -14.339 1.00 56.88 518 GLU A O 1
ATOM 4297 N N . LYS A 1 519 ? -6.623 20.261 -14.660 1.00 56.53 519 LYS A N 1
ATOM 4298 C CA . LYS A 1 519 ? -5.330 20.668 -14.101 1.00 56.53 519 LYS A CA 1
ATOM 4299 C C . LYS A 1 519 ? -5.164 20.159 -12.670 1.00 56.53 519 LYS A C 1
ATOM 4301 O O . LYS A 1 519 ? -4.090 19.714 -12.267 1.00 56.53 519 LYS A O 1
ATOM 4306 N N . ASN A 1 520 ? -6.272 20.169 -11.928 1.00 55.12 520 ASN A N 1
ATOM 4307 C CA . ASN A 1 520 ? -6.323 19.806 -10.525 1.00 55.12 520 ASN A CA 1
ATOM 4308 C C . ASN A 1 520 ? -6.021 18.340 -10.242 1.00 55.12 520 ASN A C 1
ATOM 4310 O O . ASN A 1 520 ? -5.419 18.028 -9.218 1.00 55.12 520 ASN A O 1
ATOM 4314 N N . MET A 1 521 ? -6.415 17.448 -11.146 1.00 57.84 521 MET A N 1
ATOM 4315 C CA . MET A 1 521 ? -6.171 16.019 -11.004 1.00 57.84 521 MET A CA 1
ATOM 4316 C C . MET A 1 521 ? -4.738 15.628 -11.378 1.00 57.84 521 MET A C 1
ATOM 4318 O O . MET A 1 521 ? -4.146 14.768 -10.728 1.00 57.84 521 MET A O 1
ATOM 4322 N N . PHE A 1 522 ? -4.137 16.320 -12.347 1.00 57.75 522 PHE A N 1
ATOM 4323 C CA . PHE A 1 522 ? -2.772 16.045 -12.795 1.00 57.75 522 PHE A CA 1
ATOM 4324 C C . PHE A 1 522 ? -1.686 16.446 -11.796 1.00 57.75 522 PHE A C 1
ATOM 4326 O O . PHE A 1 522 ? -0.739 15.691 -11.585 1.00 57.75 522 PHE A O 1
ATOM 4333 N N . LEU A 1 523 ? -1.854 17.576 -11.112 1.00 55.06 523 LEU A N 1
ATOM 4334 C CA . LEU A 1 523 ? -0.958 18.002 -10.030 1.00 55.06 523 LEU A CA 1
ATOM 4335 C C . LEU A 1 523 ? -1.034 17.075 -8.803 1.00 55.06 523 LEU A C 1
ATOM 4337 O O . LEU A 1 523 ? -0.056 16.942 -8.074 1.00 55.06 523 LEU A O 1
ATOM 4341 N N . MET A 1 524 ? -2.134 16.332 -8.608 1.00 55.38 524 MET A N 1
ATOM 4342 C CA . MET A 1 524 ? -2.181 15.287 -7.568 1.00 55.38 524 MET A CA 1
ATOM 4343 C C . MET A 1 524 ? -1.163 14.170 -7.831 1.00 55.38 524 MET A C 1
ATOM 4345 O O . MET A 1 524 ? -0.641 13.558 -6.899 1.00 55.38 524 MET A O 1
ATOM 4349 N N . LEU A 1 525 ? -0.850 13.918 -9.105 1.00 54.78 525 LEU A N 1
ATOM 4350 C CA . LEU A 1 525 ? 0.121 12.912 -9.524 1.00 54.78 525 LEU A CA 1
ATOM 4351 C C . LEU A 1 525 ? 1.565 13.364 -9.250 1.00 54.78 525 LEU A C 1
ATOM 4353 O O . LEU A 1 525 ? 2.465 12.519 -9.172 1.00 54.78 525 LEU A O 1
ATOM 4357 N N . ASP A 1 526 ? 1.801 14.672 -9.071 1.00 57.31 526 ASP A N 1
ATOM 4358 C CA . ASP A 1 526 ? 3.122 15.246 -8.790 1.00 57.31 526 ASP A CA 1
ATOM 4359 C C . ASP A 1 526 ? 3.773 14.708 -7.526 1.00 57.31 526 ASP A C 1
ATOM 4361 O O . ASP A 1 526 ? 4.956 14.367 -7.546 1.00 57.31 526 ASP A O 1
ATOM 4365 N N . TYR A 1 527 ? 2.976 14.477 -6.491 1.00 52.91 527 TYR A N 1
ATOM 4366 C CA . TYR A 1 527 ? 3.462 14.025 -5.191 1.00 52.91 527 TYR A CA 1
ATOM 4367 C C . TYR A 1 527 ? 3.375 12.506 -4.985 1.00 52.91 527 TYR A C 1
ATOM 4369 O O . TYR A 1 527 ? 4.105 11.942 -4.170 1.00 52.91 527 TYR A O 1
ATOM 4377 N N . ILE A 1 528 ? 2.546 11.820 -5.775 1.00 51.66 528 ILE A N 1
ATOM 4378 C CA . ILE A 1 528 ? 2.394 10.354 -5.777 1.00 51.66 528 ILE A CA 1
ATOM 4379 C C . ILE A 1 528 ? 3.653 9.654 -6.340 1.00 51.66 528 ILE A C 1
ATOM 4381 O O . ILE A 1 528 ? 3.917 8.480 -6.064 1.00 51.66 528 ILE A O 1
ATOM 4385 N N . SER A 1 529 ? 4.492 10.388 -7.075 1.00 51.66 529 SER A N 1
ATOM 4386 C CA . SER A 1 529 ? 5.736 9.899 -7.671 1.00 51.66 529 SER A CA 1
ATOM 4387 C C . SER A 1 529 ? 6.958 9.951 -6.748 1.00 51.66 529 SER A C 1
ATOM 4389 O O . SER A 1 529 ? 8.075 10.029 -7.234 1.00 51.66 529 SER A O 1
ATOM 4391 N N . ASN A 1 530 ? 6.815 9.933 -5.427 1.00 54.25 530 ASN A N 1
ATOM 4392 C CA . ASN A 1 530 ? 7.949 9.644 -4.544 1.00 54.25 530 ASN A CA 1
ATOM 4393 C C . ASN A 1 530 ? 7.838 8.181 -4.103 1.00 54.25 530 ASN A C 1
ATOM 4395 O O . ASN A 1 530 ? 7.317 7.864 -3.035 1.00 54.25 530 ASN A O 1
ATOM 4399 N N . MET A 1 531 ? 8.229 7.270 -5.002 1.00 52.72 531 MET A N 1
ATOM 4400 C CA . MET A 1 531 ? 8.024 5.835 -4.821 1.00 52.72 531 MET A CA 1
ATOM 4401 C C . MET A 1 531 ? 8.901 5.251 -3.720 1.00 52.72 531 MET A C 1
ATOM 4403 O O . MET A 1 531 ? 10.112 5.443 -3.649 1.00 52.72 531 MET A O 1
ATOM 4407 N N . ASN A 1 532 ? 8.206 4.479 -2.899 1.00 56.31 532 ASN A N 1
ATOM 4408 C CA . ASN A 1 532 ? 8.670 3.709 -1.764 1.00 56.31 532 ASN A CA 1
ATOM 4409 C C . ASN A 1 532 ? 8.890 2.248 -2.142 1.00 56.31 532 ASN A C 1
ATOM 4411 O O . ASN A 1 532 ? 8.170 1.739 -2.989 1.00 56.31 532 ASN A O 1
ATOM 4415 N N . ASP A 1 533 ? 9.734 1.525 -1.406 1.00 57.41 533 ASP A N 1
ATOM 4416 C CA . ASP A 1 533 ? 9.926 0.069 -1.576 1.00 57.41 533 ASP A CA 1
ATOM 4417 C C . ASP A 1 533 ? 8.702 -0.807 -1.214 1.00 57.41 533 ASP A C 1
ATOM 4419 O O . ASP A 1 533 ? 8.774 -2.032 -1.281 1.00 57.41 533 ASP A O 1
ATOM 4423 N N . ASN A 1 534 ? 7.574 -0.222 -0.787 1.00 69.31 534 ASN A N 1
ATOM 4424 C CA . ASN A 1 534 ? 6.392 -0.982 -0.370 1.00 69.31 534 ASN A CA 1
ATOM 4425 C C . ASN A 1 534 ? 5.432 -1.197 -1.553 1.00 69.31 534 ASN A C 1
ATOM 4427 O O . ASN A 1 534 ? 4.904 -0.224 -2.099 1.00 69.31 534 ASN A O 1
ATOM 4431 N N . LEU A 1 535 ? 5.168 -2.465 -1.890 1.00 71.88 535 LEU A N 1
ATOM 4432 C CA . LEU A 1 535 ? 4.299 -2.873 -2.995 1.00 71.88 535 LEU A CA 1
ATOM 4433 C C . LEU A 1 535 ? 2.906 -2.231 -2.926 1.00 71.88 535 LEU A C 1
ATOM 4435 O O . LEU A 1 535 ? 2.458 -1.681 -3.926 1.00 71.88 535 LEU A O 1
ATOM 4439 N N . LEU A 1 536 ? 2.232 -2.254 -1.770 1.00 70.94 536 LEU A N 1
ATOM 4440 C CA . LEU A 1 536 ? 0.865 -1.737 -1.643 1.00 70.94 536 LEU A CA 1
ATOM 4441 C C . LEU A 1 536 ? 0.800 -0.256 -2.019 1.00 70.94 536 LEU A C 1
ATOM 4443 O O . LEU A 1 536 ? -0.049 0.136 -2.809 1.00 70.94 536 LEU A O 1
ATOM 4447 N N . ILE A 1 537 ? 1.736 0.554 -1.519 1.00 69.88 537 ILE A N 1
ATOM 4448 C CA . ILE A 1 537 ? 1.785 1.990 -1.827 1.00 69.88 537 ILE A CA 1
ATOM 4449 C C . ILE A 1 537 ? 2.048 2.208 -3.316 1.00 69.88 537 ILE A C 1
ATOM 4451 O O . ILE A 1 537 ? 1.369 3.018 -3.942 1.00 69.88 537 ILE A O 1
ATOM 4455 N N . GLN A 1 538 ? 2.998 1.472 -3.898 1.00 73.75 538 GLN A N 1
ATOM 4456 C CA . GLN A 1 538 ? 3.294 1.578 -5.328 1.00 73.75 538 GLN A CA 1
ATOM 4457 C C . GLN A 1 538 ? 2.069 1.251 -6.191 1.00 73.75 538 GLN A C 1
ATOM 4459 O O . GLN A 1 538 ? 1.802 1.958 -7.166 1.00 73.75 538 GLN A O 1
ATOM 4464 N N . LEU A 1 539 ? 1.324 0.199 -5.840 1.00 76.75 539 LEU A N 1
ATOM 4465 C CA . LEU A 1 539 ? 0.125 -0.221 -6.563 1.00 76.75 539 LEU A CA 1
ATOM 4466 C C . LEU A 1 539 ? -1.039 0.753 -6.357 1.00 76.75 539 LEU A C 1
ATOM 4468 O O . LEU A 1 539 ? -1.703 1.093 -7.332 1.00 76.75 539 LEU A O 1
ATOM 4472 N N . THR A 1 540 ? -1.236 1.273 -5.144 1.00 75.75 540 THR A N 1
ATOM 4473 C CA . THR A 1 540 ? -2.225 2.328 -4.878 1.00 75.75 540 THR A CA 1
ATOM 4474 C C . THR A 1 540 ? -1.938 3.570 -5.698 1.00 75.75 540 THR A C 1
ATOM 4476 O O . THR A 1 540 ? -2.806 4.047 -6.419 1.00 75.75 540 THR A O 1
ATOM 4479 N N . ASN A 1 541 ? -0.698 4.044 -5.670 1.00 73.88 541 ASN A N 1
ATOM 4480 C CA . ASN A 1 541 ? -0.251 5.193 -6.449 1.00 73.88 541 ASN A CA 1
ATOM 4481 C C . ASN A 1 541 ? -0.473 4.986 -7.955 1.00 73.88 541 ASN A C 1
ATOM 4483 O O . ASN A 1 541 ? -0.909 5.893 -8.661 1.00 73.88 541 ASN A O 1
ATOM 4487 N N . THR A 1 542 ? -0.209 3.769 -8.429 1.00 76.88 542 THR A N 1
ATOM 4488 C CA . THR A 1 542 ? -0.422 3.373 -9.821 1.00 76.88 542 THR A CA 1
ATOM 4489 C C . THR A 1 542 ? -1.901 3.390 -10.210 1.00 76.88 542 THR A C 1
ATOM 4491 O O . THR A 1 542 ? -2.243 3.925 -11.261 1.00 76.88 542 THR A O 1
ATOM 4494 N N . GLU A 1 543 ? -2.792 2.822 -9.397 1.00 81.81 543 GLU A N 1
ATOM 4495 C CA . GLU A 1 543 ? -4.225 2.805 -9.719 1.00 81.81 543 GLU A CA 1
ATOM 4496 C C . GLU A 1 543 ? -4.866 4.178 -9.598 1.00 81.81 543 GLU A C 1
ATOM 4498 O O . GLU A 1 543 ? -5.674 4.534 -10.450 1.00 81.81 543 GLU A O 1
ATOM 4503 N N . LEU A 1 544 ? -4.456 4.982 -8.616 1.00 76.75 544 LEU A N 1
ATOM 4504 C CA . LEU A 1 544 ? -4.889 6.374 -8.515 1.00 76.75 544 LEU A CA 1
ATOM 4505 C C . LEU A 1 544 ? -4.513 7.164 -9.772 1.00 76.75 544 LEU A C 1
ATOM 4507 O O . LEU A 1 544 ? -5.341 7.911 -10.285 1.00 76.75 544 LEU A O 1
ATOM 4511 N N . LEU A 1 545 ? -3.308 6.951 -10.314 1.00 76.31 545 LEU A N 1
ATOM 4512 C CA . LEU A 1 545 ? -2.888 7.549 -11.582 1.00 76.31 545 LEU A CA 1
ATOM 4513 C C . LEU A 1 545 ? -3.806 7.149 -12.740 1.00 76.31 545 LEU A C 1
ATOM 4515 O O . LEU A 1 545 ? -4.225 8.009 -13.512 1.00 76.31 545 LEU A O 1
ATOM 4519 N N . LYS A 1 546 ? -4.141 5.862 -12.855 1.00 80.88 546 LYS A N 1
ATOM 4520 C CA . LYS A 1 546 ? -5.048 5.386 -13.905 1.00 80.88 546 LYS A CA 1
ATOM 4521 C C . LYS A 1 546 ? -6.447 5.990 -13.767 1.00 80.88 546 LYS A C 1
ATOM 4523 O O . LYS A 1 546 ? -6.964 6.509 -14.747 1.00 80.88 546 LYS A O 1
ATOM 4528 N N . MET A 1 547 ? -7.012 5.991 -12.557 1.00 81.88 547 MET A N 1
ATOM 4529 C CA . MET A 1 547 ? -8.323 6.589 -12.268 1.00 81.88 547 MET A CA 1
ATOM 4530 C C . MET A 1 547 ? -8.347 8.081 -12.601 1.00 81.88 547 MET A C 1
ATOM 4532 O O . MET A 1 547 ? -9.280 8.563 -13.230 1.00 81.88 547 MET A O 1
ATOM 4536 N N . VAL A 1 548 ? -7.301 8.816 -12.218 1.00 75.44 548 VAL A N 1
ATOM 4537 C CA . VAL A 1 548 ? -7.171 10.238 -12.543 1.00 75.44 548 VAL A CA 1
ATOM 4538 C C . VAL A 1 548 ? -7.157 10.457 -14.054 1.00 75.44 548 VAL A C 1
ATOM 4540 O O . VAL A 1 548 ? -7.878 11.309 -14.563 1.00 75.44 548 VAL A O 1
ATOM 4543 N N . VAL A 1 549 ? -6.361 9.683 -14.786 1.00 75.75 549 VAL A N 1
ATOM 4544 C CA . VAL A 1 549 ? -6.290 9.802 -16.246 1.00 75.75 549 VAL A CA 1
ATOM 4545 C C . VAL A 1 549 ? -7.625 9.462 -16.899 1.00 75.75 549 VAL A C 1
ATOM 4547 O O . VAL A 1 549 ? -8.036 10.156 -17.823 1.00 75.75 549 VAL A O 1
ATOM 4550 N N . GLU A 1 550 ? -8.299 8.412 -16.432 1.00 78.75 550 GLU A N 1
ATOM 4551 C CA . GLU A 1 550 ? -9.621 8.036 -16.927 1.00 78.75 550 GLU A CA 1
ATOM 4552 C C . GLU A 1 550 ? -10.625 9.156 -16.720 1.00 78.75 550 GLU A C 1
ATOM 4554 O O . GLU A 1 550 ? -11.378 9.447 -17.632 1.00 78.75 550 GLU A O 1
ATOM 4559 N N . GLU A 1 551 ? -10.629 9.818 -15.570 1.00 76.50 551 GLU A N 1
ATOM 4560 C CA . GLU A 1 551 ? -11.609 10.862 -15.262 1.00 76.50 551 GLU A CA 1
ATOM 4561 C C . GLU A 1 551 ? -11.249 12.242 -15.863 1.00 76.50 551 GLU A C 1
ATOM 4563 O O . GLU A 1 551 ? -12.050 13.166 -15.771 1.00 76.50 551 GLU A O 1
ATOM 4568 N N . THR A 1 552 ? -10.084 12.397 -16.511 1.00 73.88 552 THR A N 1
ATOM 4569 C CA . THR A 1 552 ? -9.659 13.659 -17.156 1.00 73.88 552 THR A CA 1
ATOM 4570 C C . THR A 1 552 ? -10.039 13.689 -18.646 1.00 73.88 552 THR A C 1
ATOM 4572 O O . THR A 1 552 ? -9.773 12.724 -19.366 1.00 73.88 552 THR A O 1
ATOM 4575 N N . ASN A 1 553 ? -10.609 14.794 -19.145 1.00 73.62 553 ASN A N 1
ATOM 4576 C CA . ASN A 1 553 ? -10.981 14.983 -20.552 1.00 73.62 553 ASN A CA 1
ATOM 4577 C C . ASN A 1 553 ? -10.051 15.977 -21.291 1.00 73.62 553 ASN A C 1
ATOM 4579 O O . ASN A 1 553 ? -10.379 17.126 -21.559 1.00 73.62 553 ASN A O 1
ATOM 4583 N N . PHE A 1 554 ? -8.911 15.477 -21.765 1.00 69.88 554 PHE A N 1
ATOM 4584 C CA . PHE A 1 554 ? -7.866 16.257 -22.450 1.00 69.88 554 PHE A CA 1
ATOM 4585 C C . PHE A 1 554 ? -8.303 17.020 -23.722 1.00 69.88 554 PHE A C 1
ATOM 4587 O O . PHE A 1 554 ? -7.507 17.771 -24.290 1.00 69.88 554 PHE A O 1
ATOM 4594 N N . ASN A 1 555 ? -9.530 16.823 -24.209 1.00 64.94 555 ASN A N 1
ATOM 4595 C CA . ASN A 1 555 ? -10.018 17.448 -25.435 1.00 64.94 555 ASN A CA 1
ATOM 4596 C C . ASN A 1 555 ? -10.581 18.868 -25.230 1.00 64.94 555 ASN A C 1
ATOM 4598 O O . ASN A 1 555 ? -10.620 19.617 -26.203 1.00 64.94 555 ASN A O 1
ATOM 4602 N N . ASP A 1 556 ? -10.962 19.262 -24.006 1.00 59.81 556 ASP A N 1
ATOM 4603 C CA . ASP A 1 556 ? -11.758 20.485 -23.760 1.00 59.81 556 ASP A CA 1
ATOM 4604 C C . ASP A 1 556 ? -10.983 21.679 -23.162 1.00 59.81 556 ASP A C 1
ATOM 4606 O O . ASP A 1 556 ? -11.573 22.728 -22.909 1.00 59.81 556 ASP A O 1
ATOM 4610 N N . THR A 1 557 ? -9.666 21.585 -22.936 1.00 56.59 557 THR A N 1
ATOM 4611 C CA . THR A 1 557 ? -8.915 22.666 -22.267 1.00 56.59 557 THR A CA 1
ATOM 4612 C C . THR A 1 557 ? -8.088 23.533 -23.227 1.00 56.59 557 THR A C 1
ATOM 4614 O O . THR A 1 557 ? -7.149 23.073 -23.884 1.00 56.59 557 THR A O 1
ATOM 4617 N N . GLU A 1 558 ? -8.385 24.840 -23.257 1.00 55.16 558 GLU A N 1
ATOM 4618 C CA . GLU A 1 558 ? -7.567 25.870 -23.930 1.00 55.16 558 GLU A CA 1
ATOM 4619 C C . GLU A 1 558 ? -6.132 25.951 -23.347 1.00 55.16 558 GLU A C 1
ATOM 4621 O O . GLU A 1 558 ? -5.202 26.361 -24.038 1.00 55.16 558 GLU A O 1
ATOM 4626 N N . ASP A 1 559 ? -5.911 25.436 -22.128 1.00 58.22 559 ASP A N 1
ATOM 4627 C CA . ASP A 1 559 ? -4.621 25.371 -21.416 1.00 58.22 559 ASP A CA 1
ATOM 4628 C C . ASP A 1 559 ? -3.921 23.991 -21.470 1.00 58.22 559 ASP A C 1
ATOM 4630 O O . ASP A 1 559 ? -3.285 23.525 -20.515 1.00 58.22 559 ASP A O 1
ATOM 4634 N N . ASN A 1 560 ? -4.011 23.317 -22.613 1.00 66.56 560 ASN A N 1
ATOM 4635 C CA . ASN A 1 560 ? -3.482 21.964 -22.805 1.00 66.56 560 ASN A CA 1
ATOM 4636 C C . ASN A 1 560 ? -1.956 21.824 -22.575 1.00 66.56 560 ASN A C 1
ATOM 4638 O O . ASN A 1 560 ? -1.485 20.782 -22.119 1.00 66.56 560 ASN A O 1
ATOM 4642 N N . TYR A 1 561 ? -1.159 22.873 -22.816 1.00 73.69 561 TYR A N 1
ATOM 4643 C CA . TYR A 1 561 ? 0.309 22.806 -22.700 1.00 73.69 561 TYR A CA 1
ATOM 4644 C C . TYR A 1 561 ? 0.795 22.448 -21.284 1.00 73.69 561 TYR A C 1
ATOM 4646 O O . TYR A 1 561 ? 1.761 21.696 -21.099 1.00 73.69 561 TYR A O 1
ATOM 4654 N N . TRP A 1 562 ? 0.119 22.973 -20.260 1.00 73.88 562 TRP A N 1
ATOM 4655 C CA . TRP A 1 562 ? 0.465 22.705 -18.867 1.00 73.88 562 TRP A CA 1
ATOM 4656 C C . TRP A 1 562 ? 0.197 21.236 -18.503 1.00 73.88 562 TRP A C 1
ATOM 4658 O O . TRP A 1 562 ? 1.062 20.577 -17.917 1.00 73.88 562 TRP A O 1
ATOM 4668 N N . LEU A 1 563 ? -0.961 20.714 -18.917 1.00 71.69 563 LEU A N 1
ATOM 4669 C CA . LEU A 1 563 ? -1.405 19.340 -18.664 1.00 71.69 563 LEU A CA 1
ATOM 4670 C C . LEU A 1 563 ? -0.478 18.336 -19.363 1.00 71.69 563 LEU A C 1
ATOM 4672 O O . LEU A 1 563 ? 0.001 17.379 -18.754 1.00 71.69 563 LEU A O 1
ATOM 4676 N N . GLU A 1 564 ? -0.139 18.621 -20.621 1.00 75.31 564 GLU A N 1
ATOM 4677 C CA . GLU A 1 564 ? 0.809 17.842 -21.414 1.00 75.31 564 GLU A CA 1
ATOM 4678 C C . GLU A 1 564 ? 2.205 17.817 -20.778 1.00 75.31 564 GLU A C 1
ATOM 4680 O O . GLU A 1 564 ? 2.855 16.770 -20.728 1.00 75.31 564 GLU A O 1
ATOM 4685 N N . THR A 1 565 ? 2.671 18.949 -20.242 1.00 76.44 565 THR A N 1
ATOM 4686 C CA . THR A 1 565 ? 3.974 19.029 -19.567 1.00 76.44 565 THR A CA 1
ATOM 4687 C C . THR A 1 565 ? 4.014 18.162 -18.305 1.00 76.44 565 THR A C 1
ATOM 4689 O O . THR A 1 565 ? 4.998 17.448 -18.094 1.00 76.44 565 THR A O 1
ATOM 4692 N N . HIS A 1 566 ? 2.951 18.161 -17.499 1.00 74.19 566 HIS A N 1
ATOM 4693 C CA . HIS A 1 566 ? 2.867 17.349 -16.279 1.00 74.19 566 HIS A CA 1
ATOM 4694 C C . HIS A 1 566 ? 2.728 15.861 -16.597 1.00 74.19 566 HIS A C 1
ATOM 4696 O O . HIS A 1 566 ? 3.480 15.042 -16.064 1.00 74.19 566 HIS A O 1
ATOM 4702 N N . LEU A 1 567 ? 1.856 15.498 -17.543 1.00 76.12 567 LEU A N 1
ATOM 4703 C CA . LEU A 1 567 ? 1.738 14.121 -18.023 1.00 76.12 567 LEU A CA 1
ATOM 4704 C C . LEU A 1 567 ? 3.087 13.594 -18.534 1.00 76.12 567 LEU A C 1
ATOM 4706 O O . LEU A 1 567 ? 3.492 12.479 -18.202 1.00 76.12 567 LEU A O 1
ATOM 4710 N N . ARG A 1 568 ? 3.834 14.418 -19.273 1.00 78.00 568 ARG A N 1
ATOM 4711 C CA . ARG A 1 568 ? 5.178 14.086 -19.752 1.00 78.00 568 ARG A CA 1
ATOM 4712 C C . ARG A 1 568 ? 6.155 13.832 -18.600 1.00 78.00 568 ARG A C 1
ATOM 4714 O O . ARG A 1 568 ? 6.860 12.821 -18.617 1.00 78.00 568 ARG A O 1
ATOM 4721 N N . GLN A 1 569 ? 6.190 14.703 -17.590 1.00 77.56 569 GLN A N 1
ATOM 4722 C CA . GLN A 1 569 ? 7.019 14.500 -16.394 1.00 77.56 569 GLN A CA 1
ATOM 4723 C C . GLN A 1 569 ? 6.641 13.210 -15.653 1.00 77.56 569 GLN A C 1
ATOM 4725 O O . GLN A 1 569 ? 7.525 12.464 -15.221 1.00 77.56 569 GLN A O 1
ATOM 4730 N N . LYS A 1 570 ? 5.342 12.897 -15.560 1.00 76.12 570 LYS A N 1
ATOM 4731 C CA . LYS A 1 570 ? 4.860 11.658 -14.938 1.00 76.12 570 LYS A CA 1
ATOM 4732 C C . LYS A 1 570 ? 5.273 10.423 -15.705 1.00 76.12 570 LYS A C 1
ATOM 4734 O O . LYS A 1 570 ? 5.765 9.473 -15.103 1.00 76.12 570 LYS A O 1
ATOM 4739 N N . VAL A 1 571 ? 5.133 10.439 -17.022 1.00 77.75 571 VAL A N 1
ATOM 4740 C CA . VAL A 1 571 ? 5.567 9.319 -17.850 1.00 77.75 571 VAL A CA 1
ATOM 4741 C C . VAL A 1 571 ? 7.088 9.143 -17.766 1.00 77.75 571 VAL A C 1
ATOM 4743 O O . VAL A 1 571 ? 7.551 8.012 -17.639 1.00 77.75 571 VAL A O 1
ATOM 4746 N N . GLU A 1 572 ? 7.876 10.228 -17.710 1.00 77.25 572 GLU A N 1
ATOM 4747 C CA . GLU A 1 572 ? 9.322 10.137 -17.432 1.00 77.25 572 GLU A CA 1
ATOM 4748 C C . GLU A 1 572 ? 9.603 9.427 -16.107 1.00 77.25 572 GLU A C 1
ATOM 4750 O O . GLU A 1 572 ? 10.505 8.592 -16.010 1.00 77.25 572 GLU A O 1
ATOM 4755 N N . TYR A 1 573 ? 8.829 9.767 -15.079 1.00 76.25 573 TYR A N 1
ATOM 4756 C CA . TYR A 1 573 ? 8.966 9.181 -13.761 1.00 76.25 573 TYR A CA 1
ATOM 4757 C C . TYR A 1 573 ? 8.605 7.689 -13.745 1.00 76.25 573 TYR A C 1
ATOM 4759 O O . TYR A 1 573 ? 9.392 6.878 -13.262 1.00 76.25 573 TYR A O 1
ATOM 4767 N N . VAL A 1 574 ? 7.456 7.314 -14.312 1.00 75.44 574 VAL A N 1
ATOM 4768 C CA . VAL A 1 574 ? 6.988 5.919 -14.410 1.00 75.44 574 VAL A CA 1
ATOM 4769 C C . VAL A 1 574 ? 8.012 5.055 -15.155 1.00 75.44 574 VAL A C 1
ATOM 4771 O O . VAL A 1 574 ? 8.283 3.927 -14.739 1.00 75.44 574 VAL A O 1
ATOM 4774 N N . VAL A 1 575 ? 8.654 5.599 -16.198 1.00 75.88 575 VAL A N 1
ATOM 4775 C CA . VAL A 1 575 ? 9.775 4.937 -16.886 1.00 75.88 575 VAL A CA 1
ATOM 4776 C C . VAL A 1 575 ? 10.979 4.754 -15.973 1.00 75.88 575 VAL A C 1
ATOM 4778 O O . VAL A 1 575 ? 11.524 3.654 -15.914 1.00 75.88 575 VAL A O 1
ATOM 4781 N N . LYS A 1 576 ? 11.407 5.798 -15.251 1.00 76.06 576 LYS A N 1
ATOM 4782 C CA . LYS A 1 576 ? 12.534 5.698 -14.305 1.00 76.06 576 LYS A CA 1
ATOM 4783 C C . LYS A 1 576 ? 12.260 4.671 -13.204 1.00 76.06 576 LYS A C 1
ATOM 4785 O O . LYS A 1 576 ? 13.172 3.948 -12.814 1.00 76.06 576 LYS A O 1
ATOM 4790 N N . ALA A 1 577 ? 11.009 4.574 -12.756 1.00 71.31 577 ALA A N 1
ATOM 4791 C CA . ALA A 1 577 ? 10.541 3.585 -11.790 1.00 71.31 577 ALA A CA 1
ATOM 4792 C C . ALA A 1 577 ? 10.299 2.185 -12.396 1.00 71.31 577 ALA A C 1
ATOM 4794 O O . ALA A 1 577 ? 9.913 1.271 -11.672 1.00 71.31 577 ALA A O 1
ATOM 4795 N N . LYS A 1 578 ? 10.514 2.001 -13.709 1.00 75.38 578 LYS A N 1
ATOM 4796 C CA . LYS A 1 578 ? 10.302 0.743 -14.454 1.00 75.38 578 LYS A CA 1
ATOM 4797 C C . LYS A 1 578 ? 8.879 0.185 -14.345 1.00 75.38 578 LYS A C 1
ATOM 4799 O O . LYS A 1 578 ? 8.648 -1.017 -14.466 1.00 75.38 578 LYS A O 1
ATOM 4804 N N . GLN A 1 579 ? 7.892 1.054 -14.146 1.00 74.19 579 GLN A N 1
ATOM 4805 C CA . GLN A 1 579 ? 6.481 0.687 -14.023 1.00 74.19 579 GLN A CA 1
ATOM 4806 C C . GLN A 1 579 ? 5.805 0.623 -15.400 1.00 74.19 579 GLN A C 1
ATOM 4808 O O . GLN A 1 579 ? 4.800 1.268 -15.680 1.00 74.19 579 GLN A O 1
ATOM 4813 N N . PHE A 1 580 ? 6.371 -0.190 -16.284 1.00 76.62 580 PHE A N 1
ATOM 4814 C CA . PHE A 1 580 ? 6.013 -0.241 -17.700 1.00 76.62 580 PHE A CA 1
ATOM 4815 C C . PHE A 1 580 ? 4.554 -0.626 -17.985 1.00 76.62 580 PHE A C 1
ATOM 4817 O O . PHE A 1 580 ? 3.936 -0.063 -18.884 1.00 76.62 580 PHE A O 1
ATOM 4824 N N . HIS A 1 581 ? 3.966 -1.502 -17.166 1.00 74.12 581 HIS A N 1
ATOM 4825 C CA . HIS A 1 581 ? 2.549 -1.882 -17.243 1.00 74.12 581 HIS A CA 1
ATOM 4826 C C . HIS A 1 581 ? 1.585 -0.683 -17.155 1.00 74.12 581 HIS A C 1
ATOM 4828 O O . HIS A 1 581 ? 0.501 -0.712 -17.731 1.00 74.12 581 HIS A O 1
ATOM 4834 N N . VAL A 1 582 ? 1.980 0.385 -16.460 1.00 76.62 582 VAL A N 1
ATOM 4835 C CA . VAL A 1 582 ? 1.195 1.621 -16.361 1.00 76.62 582 VAL A CA 1
ATOM 4836 C C . VAL A 1 582 ? 1.217 2.365 -17.683 1.00 76.62 582 VAL A C 1
ATOM 4838 O O . VAL A 1 582 ? 0.185 2.830 -18.139 1.00 76.62 582 VAL A O 1
ATOM 4841 N N . ILE A 1 583 ? 2.377 2.431 -18.333 1.00 77.25 583 ILE A N 1
ATOM 4842 C CA . ILE A 1 583 ? 2.513 3.095 -19.629 1.00 77.25 583 ILE A CA 1
ATOM 4843 C C . ILE A 1 583 ? 1.702 2.353 -20.688 1.00 77.25 583 ILE A C 1
ATOM 4845 O O . ILE A 1 583 ? 1.027 3.015 -21.461 1.00 77.25 583 ILE A O 1
ATOM 4849 N N . VAL A 1 584 ? 1.709 1.012 -20.689 1.00 77.69 584 VAL A N 1
ATOM 4850 C CA . VAL A 1 584 ? 0.846 0.209 -21.582 1.00 77.69 584 VAL A CA 1
ATOM 4851 C C . VAL A 1 584 ? -0.619 0.602 -21.404 1.00 77.69 584 VAL A C 1
ATOM 4853 O O . VAL A 1 584 ? -1.295 0.904 -22.379 1.00 77.69 584 VAL A O 1
ATOM 4856 N N . TYR A 1 585 ? -1.087 0.649 -20.155 1.00 80.94 585 TYR A N 1
ATOM 4857 C CA . TYR A 1 585 ? -2.464 1.023 -19.846 1.00 80.94 585 TYR A CA 1
ATOM 4858 C C . TYR A 1 585 ? -2.805 2.432 -20.336 1.00 80.94 585 TYR A C 1
ATOM 4860 O O . TYR A 1 585 ? -3.799 2.646 -21.021 1.00 80.94 585 TYR A O 1
ATOM 4868 N N . LEU A 1 586 ? -1.951 3.400 -20.002 1.00 78.44 586 LEU A N 1
ATOM 4869 C CA . LEU A 1 586 ? -2.149 4.788 -20.392 1.00 78.44 586 LEU A CA 1
ATOM 4870 C C . LEU A 1 586 ? -2.139 4.924 -21.925 1.00 78.44 586 LEU A C 1
ATOM 4872 O O . LEU A 1 586 ? -2.981 5.626 -22.475 1.00 78.44 586 LEU A O 1
ATOM 4876 N N . ALA A 1 587 ? -1.234 4.229 -22.616 1.00 76.81 587 ALA A N 1
ATOM 4877 C CA . ALA A 1 587 ? -1.106 4.247 -24.073 1.00 76.81 587 ALA A CA 1
ATOM 4878 C C . ALA A 1 587 ? -2.361 3.749 -24.802 1.00 76.81 587 ALA A C 1
ATOM 4880 O O . ALA A 1 587 ? -2.636 4.186 -25.916 1.00 76.81 587 ALA A O 1
ATOM 4881 N N . GLN A 1 588 ? -3.112 2.841 -24.176 1.00 79.44 588 GLN A N 1
ATOM 4882 C CA . GLN A 1 588 ? -4.383 2.329 -24.691 1.00 79.44 588 GLN A CA 1
ATOM 4883 C C . GLN A 1 588 ? -5.553 3.295 -24.454 1.00 79.44 588 GLN A C 1
ATOM 4885 O O . GLN A 1 588 ? -6.608 3.130 -25.059 1.00 79.44 588 GLN A O 1
ATOM 4890 N N . SER A 1 589 ? -5.389 4.303 -23.592 1.00 78.56 589 SER A N 1
ATOM 4891 C CA . SER A 1 589 ? -6.416 5.317 -23.369 1.00 78.56 589 SER A CA 1
ATOM 4892 C C . SER A 1 589 ? -6.472 6.288 -24.546 1.00 78.56 589 SER A C 1
ATOM 4894 O O . SER A 1 589 ? -5.562 7.096 -24.741 1.00 78.56 589 SER A O 1
ATOM 4896 N N . GLU A 1 590 ? -7.585 6.263 -25.283 1.00 74.44 590 GLU A N 1
ATOM 4897 C CA . GLU A 1 590 ? -7.884 7.215 -26.364 1.00 74.44 590 GLU A CA 1
ATOM 4898 C C . GLU A 1 590 ? -8.043 8.660 -25.862 1.00 74.44 590 GLU A C 1
ATOM 4900 O O . GLU A 1 590 ? -8.012 9.598 -26.655 1.00 74.44 590 GLU A O 1
ATOM 4905 N N . ARG A 1 591 ? -8.191 8.855 -24.543 1.00 73.56 591 ARG A N 1
ATOM 4906 C CA . ARG A 1 591 ? -8.358 10.181 -23.936 1.00 73.56 591 ARG A CA 1
ATOM 4907 C C . ARG A 1 591 ? -7.067 10.991 -23.935 1.00 73.56 591 ARG A C 1
ATOM 4909 O O . ARG A 1 591 ? -7.142 12.209 -23.903 1.00 73.56 591 ARG A O 1
ATOM 4916 N N . ILE A 1 592 ? -5.895 10.352 -23.955 1.00 75.38 592 ILE A N 1
ATOM 4917 C CA . ILE A 1 592 ? -4.618 11.072 -23.915 1.00 75.38 592 ILE A CA 1
ATOM 4918 C C . ILE A 1 592 ? -4.172 11.436 -25.341 1.00 75.38 592 ILE A C 1
ATOM 4920 O O . ILE A 1 592 ? -3.976 10.539 -26.168 1.00 75.38 592 ILE A O 1
ATOM 4924 N N . PRO A 1 593 ? -3.882 12.718 -25.635 1.00 76.00 593 PRO A N 1
ATOM 4925 C CA . PRO A 1 593 ? -3.364 13.144 -26.930 1.00 76.00 593 PRO A CA 1
ATOM 4926 C C . PRO A 1 593 ? -1.855 12.852 -27.047 1.00 76.00 593 PRO A C 1
ATOM 4928 O O . PRO A 1 593 ? -1.041 13.761 -27.207 1.00 76.00 593 PRO A O 1
ATOM 4931 N N . TRP A 1 594 ? -1.467 11.571 -26.994 1.00 76.50 594 TRP A N 1
ATOM 4932 C CA . TRP A 1 594 ? -0.075 11.094 -26.940 1.00 76.50 594 TRP A CA 1
ATOM 4933 C C . TRP A 1 594 ? 0.840 11.752 -27.975 1.00 76.50 594 TRP A C 1
ATOM 4935 O O . TRP A 1 594 ? 1.921 12.231 -27.639 1.00 76.50 594 TRP A O 1
ATOM 4945 N N . LYS A 1 595 ? 0.398 11.867 -29.230 1.00 72.69 595 LYS A N 1
ATOM 4946 C CA . LYS A 1 595 ? 1.178 12.565 -30.260 1.00 72.69 595 LYS A CA 1
ATOM 4947 C C . LYS A 1 595 ? 1.488 14.002 -29.835 1.00 72.69 595 LYS A C 1
ATOM 4949 O O . LYS A 1 595 ? 2.645 14.400 -29.834 1.00 72.69 595 LYS A O 1
ATOM 4954 N N . LYS A 1 596 ? 0.495 14.782 -29.418 1.00 73.94 596 LYS A N 1
ATOM 4955 C CA . LYS A 1 596 ? 0.711 16.173 -28.998 1.00 73.94 596 LYS A CA 1
ATOM 4956 C C . LYS A 1 596 ? 1.640 16.243 -27.777 1.00 73.94 596 LYS A C 1
ATOM 4958 O O . LYS A 1 596 ? 2.693 16.877 -27.828 1.00 73.94 596 LYS A O 1
ATOM 4963 N N . THR A 1 597 ? 1.353 15.431 -26.758 1.00 71.12 597 THR A N 1
ATOM 4964 C CA . THR A 1 597 ? 2.109 15.395 -25.500 1.00 71.12 597 THR A CA 1
ATOM 4965 C C . THR A 1 597 ? 3.581 14.998 -25.671 1.00 71.12 597 THR A C 1
ATOM 4967 O O . THR A 1 597 ? 4.443 15.514 -24.953 1.00 71.12 597 THR A O 1
ATOM 4970 N N . PHE A 1 598 ? 3.920 14.094 -26.594 1.00 69.75 598 PHE A N 1
ATOM 4971 C CA . PHE A 1 598 ? 5.283 13.550 -26.718 1.00 69.75 598 PHE A CA 1
ATOM 4972 C C . PHE A 1 598 ? 6.124 14.223 -27.808 1.00 69.75 598 PHE A C 1
ATOM 4974 O O . PHE A 1 598 ? 7.349 14.080 -27.793 1.00 69.75 598 PHE A O 1
ATOM 4981 N N . ASN A 1 599 ? 5.508 14.993 -28.709 1.00 65.12 599 ASN A N 1
ATOM 4982 C CA . ASN A 1 599 ? 6.196 15.537 -29.880 1.00 65.12 599 ASN A CA 1
ATOM 4983 C C . ASN A 1 599 ? 6.856 16.909 -29.669 1.00 65.12 599 ASN A C 1
ATOM 4985 O O . ASN A 1 599 ? 7.820 17.216 -30.373 1.00 65.12 599 ASN A O 1
ATOM 4989 N N . GLU A 1 600 ? 6.401 17.725 -28.715 1.00 62.12 600 GLU A N 1
ATOM 4990 C CA . GLU A 1 600 ? 6.854 19.124 -28.619 1.00 62.12 600 GLU A CA 1
ATOM 4991 C C . GLU A 1 600 ? 8.272 19.348 -28.043 1.00 62.12 600 GLU A C 1
ATOM 4993 O O . GLU A 1 600 ? 8.841 20.421 -28.239 1.00 62.12 600 GLU A O 1
ATOM 4998 N N . PRO A 1 601 ? 8.945 18.354 -27.433 1.00 60.62 601 PRO A N 1
ATOM 4999 C CA . PRO A 1 601 ? 10.400 18.389 -27.331 1.00 60.62 601 PRO A CA 1
ATOM 5000 C C . PRO A 1 601 ? 11.026 17.077 -27.806 1.00 60.62 601 PRO A C 1
ATOM 5002 O O . PRO A 1 601 ? 10.981 16.065 -27.104 1.00 60.62 601 PRO A O 1
ATOM 5005 N N . LYS A 1 602 ? 11.789 17.134 -28.910 1.00 65.12 602 LYS A N 1
ATOM 5006 C CA . LYS A 1 602 ? 12.697 16.057 -29.381 1.00 65.12 602 LYS A CA 1
ATOM 5007 C C . LYS A 1 602 ? 13.581 15.475 -28.257 1.00 65.12 602 LYS A C 1
ATOM 5009 O O . LYS A 1 602 ? 13.986 14.312 -28.293 1.00 65.12 602 LYS A O 1
ATOM 5014 N N . ASN A 1 603 ? 13.874 16.274 -27.226 1.00 72.12 603 ASN A N 1
ATOM 5015 C CA . ASN A 1 603 ? 14.630 15.857 -26.044 1.00 72.12 603 ASN A CA 1
ATOM 5016 C C . ASN A 1 603 ? 13.897 14.837 -25.164 1.00 72.12 603 ASN A C 1
ATOM 5018 O O . ASN A 1 603 ? 14.563 14.028 -24.517 1.00 72.12 603 ASN A O 1
ATOM 5022 N N . PHE A 1 604 ? 12.565 14.851 -25.128 1.00 74.06 604 PHE A N 1
ATOM 5023 C CA . PHE A 1 604 ? 11.793 13.950 -24.284 1.00 74.06 604 PHE A CA 1
ATOM 5024 C C . PHE A 1 604 ? 11.822 12.516 -24.810 1.00 74.06 604 PHE A C 1
ATOM 5026 O O . PHE A 1 604 ? 12.260 11.632 -24.081 1.00 74.06 604 PHE A O 1
ATOM 5033 N N . ILE A 1 605 ? 11.466 12.289 -26.081 1.00 77.81 605 ILE A N 1
ATOM 5034 C CA . ILE A 1 605 ? 11.511 10.952 -26.706 1.00 77.81 605 ILE A CA 1
ATOM 5035 C C . ILE A 1 605 ? 12.913 10.359 -26.565 1.00 77.81 605 ILE A C 1
ATOM 5037 O O . ILE A 1 605 ? 13.083 9.204 -26.176 1.00 77.81 605 ILE A O 1
ATOM 5041 N N . ARG A 1 606 ? 13.946 11.187 -26.765 1.00 80.81 606 ARG A N 1
ATOM 5042 C CA . ARG A 1 606 ? 15.331 10.786 -26.520 1.00 80.81 606 ARG A CA 1
ATOM 5043 C C . ARG A 1 606 ? 15.580 10.366 -25.073 1.00 80.81 606 ARG A C 1
ATOM 5045 O O . ARG A 1 606 ? 16.193 9.325 -24.872 1.00 80.81 606 ARG A O 1
ATOM 5052 N N . LYS A 1 607 ? 15.164 11.148 -24.073 1.00 81.31 607 LYS A N 1
ATOM 5053 C CA . LYS A 1 607 ? 15.316 10.787 -22.649 1.00 81.31 607 LYS A CA 1
ATOM 5054 C C . LYS A 1 607 ? 14.543 9.513 -22.299 1.00 81.31 607 LYS A C 1
ATOM 5056 O O . LYS A 1 607 ? 15.113 8.634 -21.662 1.00 81.31 607 LYS A O 1
ATOM 5061 N N . PHE A 1 608 ? 13.304 9.403 -22.765 1.00 80.81 608 PHE A N 1
ATOM 5062 C CA . PHE A 1 608 ? 12.403 8.277 -22.545 1.00 80.81 608 PHE A CA 1
ATOM 5063 C C . PHE A 1 608 ? 12.994 6.974 -23.092 1.00 80.81 608 PHE A C 1
ATOM 5065 O O . PHE A 1 608 ? 13.245 6.036 -22.339 1.00 80.81 608 PHE A O 1
ATOM 5072 N N . ILE A 1 609 ? 13.327 6.945 -24.384 1.00 83.38 609 ILE A N 1
ATOM 5073 C CA . ILE A 1 609 ? 13.901 5.761 -25.027 1.00 83.38 609 ILE A CA 1
ATOM 5074 C C . ILE A 1 609 ? 15.286 5.441 -24.447 1.00 83.38 609 ILE A C 1
ATOM 5076 O O . ILE A 1 609 ? 15.607 4.274 -24.235 1.00 83.38 609 ILE A O 1
ATOM 5080 N N . ASN A 1 610 ? 16.097 6.456 -24.112 1.00 84.38 610 ASN A N 1
ATOM 5081 C CA . ASN A 1 610 ? 17.362 6.221 -23.414 1.00 84.38 610 ASN A CA 1
ATOM 5082 C C . ASN A 1 610 ? 17.145 5.502 -22.086 1.00 84.38 610 ASN A C 1
ATOM 5084 O O . ASN A 1 610 ? 17.887 4.571 -21.818 1.00 84.38 610 ASN A O 1
ATOM 5088 N N . ALA A 1 611 ? 16.175 5.934 -21.276 1.00 81.81 611 ALA A N 1
ATOM 5089 C CA . ALA A 1 611 ? 15.905 5.344 -19.971 1.00 81.81 611 ALA A CA 1
ATOM 5090 C C . ALA A 1 611 ? 15.406 3.896 -20.087 1.00 81.81 611 ALA A C 1
ATOM 5092 O O . ALA A 1 611 ? 15.845 3.043 -19.325 1.00 81.81 611 ALA A O 1
ATOM 5093 N N . ILE A 1 612 ? 14.569 3.604 -21.085 1.00 83.25 612 ILE A N 1
ATOM 5094 C CA . ILE A 1 612 ? 14.049 2.255 -21.355 1.00 83.25 612 ILE A CA 1
ATOM 5095 C C . ILE A 1 612 ? 15.150 1.299 -21.821 1.00 83.25 612 ILE A C 1
ATOM 5097 O O . ILE A 1 612 ? 15.208 0.151 -21.398 1.00 83.25 612 ILE A O 1
ATOM 5101 N N . ILE A 1 613 ? 16.054 1.755 -22.685 1.00 85.94 613 ILE A N 1
ATOM 5102 C CA . ILE A 1 613 ? 17.085 0.891 -23.276 1.00 85.94 613 ILE A CA 1
ATOM 5103 C C . ILE A 1 613 ? 18.211 0.535 -22.282 1.00 85.94 613 ILE A C 1
ATOM 5105 O O . ILE A 1 613 ? 19.003 -0.372 -22.549 1.00 85.94 613 ILE A O 1
ATOM 5109 N N . LEU A 1 614 ? 18.306 1.218 -21.132 1.00 84.12 614 LEU A N 1
ATOM 5110 C CA . LEU A 1 614 ? 19.384 0.992 -20.158 1.00 84.12 614 LEU A CA 1
ATOM 5111 C C . LEU A 1 614 ? 19.450 -0.452 -19.651 1.00 84.12 614 LEU A C 1
ATOM 5113 O O . LEU A 1 614 ? 20.545 -0.935 -19.366 1.00 84.12 614 LEU A O 1
ATOM 5117 N N . ASP A 1 615 ? 18.318 -1.147 -19.561 1.00 81.62 615 ASP A N 1
ATOM 5118 C CA . ASP A 1 615 ? 18.251 -2.505 -19.033 1.00 81.62 615 ASP A CA 1
ATOM 5119 C C . ASP A 1 615 ? 17.420 -3.459 -19.901 1.00 81.62 615 ASP A C 1
ATOM 5121 O O . ASP A 1 615 ? 16.808 -3.088 -20.902 1.00 81.62 615 ASP A O 1
ATOM 5125 N N . GLU A 1 616 ? 17.462 -4.744 -19.554 1.00 81.81 616 GLU A N 1
ATOM 5126 C CA . GLU A 1 616 ? 16.718 -5.774 -20.277 1.00 81.81 616 GLU A CA 1
ATOM 5127 C C . GLU A 1 616 ? 15.199 -5.642 -20.099 1.00 81.81 616 GLU A C 1
ATOM 5129 O O . GLU A 1 616 ? 14.459 -5.874 -21.055 1.00 81.81 616 GLU A O 1
ATOM 5134 N N . SER A 1 617 ? 14.722 -5.223 -18.921 1.00 76.00 617 SER A N 1
ATOM 5135 C CA . SER A 1 617 ? 13.286 -5.065 -18.670 1.00 76.00 617 SER A CA 1
ATOM 5136 C C . SER A 1 617 ? 12.646 -4.001 -19.559 1.00 76.00 617 SER A C 1
ATOM 5138 O O . SER A 1 617 ? 11.583 -4.241 -20.129 1.00 76.00 617 SER A O 1
ATOM 5140 N N . GLY A 1 618 ? 13.304 -2.858 -19.750 1.00 83.38 618 GLY A N 1
ATOM 5141 C CA . GLY A 1 618 ? 12.821 -1.813 -20.636 1.00 83.38 618 GLY A CA 1
ATOM 5142 C C . GLY A 1 618 ? 12.926 -2.212 -22.106 1.00 83.38 618 GLY A C 1
ATOM 5143 O O . GLY A 1 618 ? 11.992 -1.957 -22.862 1.00 83.38 618 GLY A O 1
ATOM 5144 N N . ARG A 1 619 ? 13.976 -2.933 -22.528 1.00 86.06 619 ARG A N 1
ATOM 5145 C CA . ARG A 1 619 ? 14.022 -3.489 -23.898 1.00 86.06 619 ARG A CA 1
ATOM 5146 C C . ARG A 1 619 ? 12.844 -4.425 -24.183 1.00 86.06 619 ARG A C 1
ATOM 5148 O O . ARG A 1 619 ? 12.238 -4.310 -25.244 1.00 86.06 619 ARG A O 1
ATOM 5155 N N . ARG A 1 620 ? 12.506 -5.320 -23.246 1.00 83.88 620 ARG A N 1
ATOM 5156 C CA . ARG A 1 620 ? 11.333 -6.207 -23.365 1.00 83.88 620 ARG A CA 1
ATOM 5157 C C . ARG A 1 620 ? 10.031 -5.414 -23.420 1.00 83.88 620 ARG A C 1
ATOM 5159 O O . ARG A 1 620 ? 9.174 -5.721 -24.236 1.00 83.88 620 ARG A O 1
ATOM 5166 N N . PHE A 1 621 ? 9.904 -4.368 -22.610 1.00 82.06 621 PHE A N 1
ATOM 5167 C CA . PHE A 1 621 ? 8.753 -3.472 -22.669 1.00 82.06 621 PHE A CA 1
ATOM 5168 C C . PHE A 1 621 ? 8.626 -2.755 -24.019 1.00 82.06 621 PHE A C 1
ATOM 5170 O O . PHE A 1 621 ? 7.525 -2.660 -24.549 1.00 82.06 621 PHE A O 1
ATOM 5177 N N . LEU A 1 622 ? 9.727 -2.269 -24.599 1.00 83.94 622 LEU A N 1
ATOM 5178 C CA . LEU A 1 622 ? 9.675 -1.608 -25.903 1.00 83.94 622 LEU A CA 1
ATOM 5179 C C . LEU A 1 622 ? 9.242 -2.580 -27.008 1.00 83.94 622 LEU A C 1
ATOM 5181 O O . LEU A 1 622 ? 8.444 -2.193 -27.852 1.00 83.94 622 LEU A O 1
ATOM 5185 N N . LEU A 1 623 ? 9.711 -3.833 -26.961 1.00 82.94 623 LEU A N 1
ATOM 5186 C CA . LEU A 1 623 ? 9.217 -4.903 -27.837 1.00 82.94 623 LEU A CA 1
ATOM 5187 C C . LEU A 1 623 ? 7.719 -5.136 -27.640 1.00 82.94 623 LEU A C 1
ATOM 5189 O O . LEU A 1 623 ? 6.971 -5.135 -28.608 1.00 82.94 623 LEU A O 1
ATOM 5193 N N . GLN A 1 624 ? 7.270 -5.240 -26.388 1.00 80.69 624 GLN A N 1
ATOM 5194 C CA . GLN A 1 624 ? 5.854 -5.412 -26.085 1.00 80.69 624 GLN A CA 1
ATOM 5195 C C . GLN A 1 624 ? 5.020 -4.251 -26.629 1.00 80.69 624 GLN A C 1
ATOM 5197 O O . GLN A 1 624 ? 3.975 -4.501 -27.218 1.00 80.69 624 GLN A O 1
ATOM 5202 N N . ILE A 1 625 ? 5.463 -2.995 -26.477 1.00 77.88 625 ILE A N 1
ATOM 5203 C CA . ILE A 1 625 ? 4.797 -1.854 -27.118 1.00 77.88 625 ILE A CA 1
ATOM 5204 C C . ILE A 1 625 ? 4.744 -2.092 -28.618 1.00 77.88 625 ILE A C 1
ATOM 5206 O O . ILE A 1 625 ? 3.656 -2.080 -29.158 1.00 77.88 625 ILE A O 1
ATOM 5210 N N . MET A 1 626 ? 5.876 -2.353 -29.270 1.00 79.00 626 MET A N 1
ATOM 5211 C CA . MET A 1 626 ? 5.938 -2.546 -30.722 1.00 79.00 626 MET A CA 1
ATOM 5212 C C . MET A 1 626 ? 4.977 -3.625 -31.243 1.00 79.00 626 MET A C 1
ATOM 5214 O O . MET A 1 626 ? 4.436 -3.466 -32.333 1.00 79.00 626 MET A O 1
ATOM 5218 N N . GLU A 1 627 ? 4.751 -4.682 -30.462 1.00 76.75 627 GLU A N 1
ATOM 5219 C CA . GLU A 1 627 ? 3.860 -5.797 -30.798 1.00 76.75 627 GLU A CA 1
ATOM 5220 C C . GLU A 1 627 ? 2.384 -5.533 -30.453 1.00 76.75 627 GLU A C 1
ATOM 5222 O O . GLU A 1 627 ? 1.496 -5.970 -31.182 1.00 76.75 627 GLU A O 1
ATOM 5227 N N . THR A 1 628 ? 2.099 -4.847 -29.339 1.00 71.25 628 THR A N 1
ATOM 5228 C CA . THR A 1 628 ? 0.737 -4.746 -28.768 1.00 71.25 628 THR A CA 1
ATOM 5229 C C . THR A 1 628 ? 0.069 -3.388 -28.955 1.00 71.25 628 THR A C 1
ATOM 5231 O O . THR A 1 628 ? -1.154 -3.306 -29.027 1.00 71.25 628 THR A O 1
ATOM 5234 N N . ILE A 1 629 ? 0.850 -2.313 -29.017 1.00 66.25 629 ILE A N 1
ATOM 5235 C CA . ILE A 1 629 ? 0.384 -0.931 -29.126 1.00 66.25 629 ILE A CA 1
ATOM 5236 C C . IL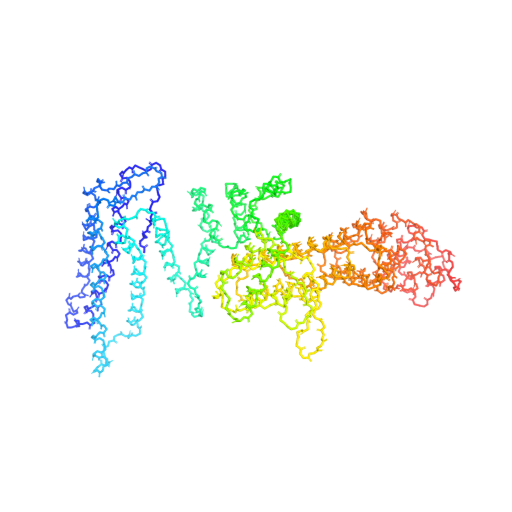E A 1 629 ? 1.034 -0.361 -30.377 1.00 66.25 629 ILE A C 1
ATOM 5238 O O . ILE A 1 629 ? 2.254 -0.264 -30.450 1.00 66.25 629 ILE A O 1
ATOM 5242 N N . SER A 1 630 ? 0.247 0.065 -31.368 1.00 70.31 630 SER A N 1
ATOM 5243 C CA . SER A 1 630 ? 0.841 0.714 -32.540 1.00 70.31 630 SER A CA 1
ATOM 5244 C C . SER A 1 630 ? 1.773 1.840 -32.080 1.00 70.31 630 SER A C 1
ATOM 5246 O O . SER A 1 630 ? 1.322 2.788 -31.437 1.00 70.31 630 SER A O 1
ATOM 5248 N N . LEU A 1 631 ? 3.077 1.735 -32.384 1.00 70.81 631 LEU A N 1
ATOM 5249 C CA . LEU A 1 631 ? 4.090 2.744 -32.036 1.00 70.81 631 LEU A CA 1
ATOM 5250 C C . LEU A 1 631 ? 3.659 4.156 -32.460 1.00 70.81 631 LEU A C 1
ATOM 5252 O O . LEU A 1 631 ? 4.070 5.131 -31.834 1.00 70.81 631 LEU A O 1
ATOM 5256 N N . ASP A 1 632 ? 2.814 4.238 -33.493 1.00 68.81 632 ASP A N 1
ATOM 5257 C CA . ASP A 1 632 ? 2.207 5.467 -34.002 1.00 68.81 632 ASP A CA 1
ATOM 5258 C C . ASP A 1 632 ? 1.361 6.205 -32.971 1.00 68.81 632 ASP A C 1
ATOM 5260 O O . ASP A 1 632 ? 1.201 7.418 -33.084 1.00 68.81 632 ASP A O 1
ATOM 5264 N N . LEU A 1 633 ? 0.799 5.500 -31.990 1.00 69.38 633 LEU A N 1
ATOM 5265 C CA . LEU A 1 633 ? 0.028 6.111 -30.914 1.00 69.38 633 LEU A CA 1
ATOM 5266 C C . LEU A 1 633 ? 0.946 6.920 -29.997 1.00 69.38 633 LEU A C 1
ATOM 5268 O O . LEU A 1 633 ? 0.600 8.036 -29.633 1.00 69.38 633 LEU A O 1
ATOM 5272 N N . LEU A 1 634 ? 2.133 6.398 -29.678 1.00 68.31 634 LEU A N 1
ATOM 5273 C CA . LEU A 1 634 ? 3.020 6.972 -28.664 1.00 68.31 634 LEU A CA 1
ATOM 5274 C C . LEU A 1 634 ? 4.076 7.926 -29.220 1.00 68.31 634 LEU A C 1
ATOM 5276 O O . LEU A 1 634 ? 4.416 8.916 -28.573 1.00 68.31 634 LEU A O 1
ATOM 5280 N N . PHE A 1 635 ? 4.630 7.625 -30.394 1.00 73.81 635 PHE A N 1
ATOM 5281 C CA . PHE A 1 635 ? 5.783 8.341 -30.927 1.00 73.81 635 PHE A CA 1
ATOM 5282 C C . PHE A 1 635 ? 5.654 8.582 -32.424 1.00 73.81 635 PHE A C 1
ATOM 5284 O O . PHE A 1 635 ? 5.075 7.790 -33.164 1.00 73.81 635 PHE A O 1
ATOM 5291 N N . PHE A 1 636 ? 6.340 9.616 -32.914 1.00 73.94 636 PHE A N 1
ATOM 5292 C CA . PHE A 1 636 ? 6.730 9.618 -34.316 1.00 73.94 636 PHE A CA 1
ATOM 5293 C C . PHE A 1 636 ? 7.736 8.493 -34.563 1.00 73.94 636 PHE A C 1
ATOM 5295 O O . PHE A 1 636 ? 8.925 8.610 -34.258 1.00 73.94 636 PHE A O 1
ATOM 5302 N N . LYS A 1 637 ? 7.228 7.417 -35.158 1.00 74.75 637 LYS A N 1
ATOM 5303 C CA . LYS A 1 637 ? 7.919 6.237 -35.682 1.00 74.75 637 LYS A CA 1
ATOM 5304 C C . LYS A 1 637 ? 9.341 6.525 -36.214 1.00 74.75 637 LYS A C 1
ATOM 5306 O O . LYS A 1 637 ? 10.315 5.911 -35.775 1.00 74.75 637 LYS A O 1
ATOM 5311 N N . LYS A 1 638 ? 9.486 7.565 -37.044 1.00 82.75 638 LYS A N 1
ATOM 5312 C CA . LYS A 1 638 ? 10.765 8.064 -37.584 1.00 82.75 638 LYS A CA 1
ATOM 5313 C C . LYS A 1 638 ? 11.810 8.418 -36.517 1.00 82.75 638 LYS A C 1
ATOM 5315 O O . LYS A 1 638 ? 12.978 8.057 -36.639 1.00 82.75 638 LYS A O 1
ATOM 5320 N N . GLN A 1 639 ? 11.413 9.126 -35.459 1.00 80.88 639 GLN A N 1
ATOM 5321 C CA . GLN A 1 639 ? 12.338 9.562 -34.408 1.00 80.88 639 GLN A CA 1
ATOM 5322 C C . GLN A 1 639 ? 12.858 8.379 -33.589 1.00 80.88 639 GLN A C 1
ATOM 5324 O O . GLN A 1 639 ? 14.044 8.335 -33.259 1.00 80.88 639 GLN A O 1
ATOM 5329 N N . VAL A 1 640 ? 11.986 7.411 -33.286 1.00 84.19 640 VAL A N 1
ATOM 5330 C CA . VAL A 1 640 ? 12.360 6.186 -32.566 1.00 84.19 640 VAL A CA 1
ATOM 5331 C C . VAL A 1 640 ? 13.361 5.381 -33.391 1.00 84.19 640 VAL A C 1
ATOM 5333 O O . VAL A 1 640 ? 14.411 5.010 -32.868 1.00 84.19 640 VAL A O 1
ATOM 5336 N N . PHE A 1 641 ? 13.099 5.200 -34.689 1.00 88.81 641 PHE A N 1
ATOM 5337 C CA . PHE A 1 641 ? 13.982 4.477 -35.604 1.00 88.81 641 PHE A CA 1
ATOM 5338 C C . PHE A 1 641 ? 15.416 5.038 -35.622 1.00 88.81 641 PHE A C 1
ATOM 5340 O O . PHE A 1 641 ? 16.369 4.326 -35.289 1.00 88.81 641 PHE A O 1
ATOM 5347 N N . PHE A 1 642 ? 15.587 6.336 -35.901 1.00 89.06 642 PHE A N 1
ATOM 5348 C CA . PHE A 1 642 ? 16.920 6.958 -35.925 1.00 89.06 642 PHE A CA 1
ATOM 5349 C C . PHE A 1 642 ? 17.614 6.950 -34.558 1.00 89.06 642 PHE A C 1
ATOM 5351 O O . PHE A 1 642 ? 18.846 6.890 -34.467 1.00 89.06 642 PHE A O 1
ATOM 5358 N N . LEU A 1 643 ? 16.848 6.972 -33.468 1.00 88.31 643 LEU A N 1
ATOM 5359 C CA . LEU A 1 643 ? 17.411 6.895 -32.130 1.00 88.31 643 LEU A CA 1
ATOM 5360 C C . LEU A 1 643 ? 17.897 5.483 -31.779 1.00 88.31 643 LEU A C 1
ATOM 5362 O O . LEU A 1 643 ? 18.973 5.344 -31.191 1.00 88.31 643 LEU A O 1
ATOM 5366 N N . LEU A 1 644 ? 17.165 4.445 -32.189 1.00 89.56 644 LEU A N 1
ATOM 5367 C CA . LEU A 1 644 ? 17.593 3.051 -32.071 1.00 89.56 644 LEU A CA 1
ATOM 5368 C C . LEU A 1 644 ? 18.849 2.778 -32.912 1.00 89.56 644 LEU A C 1
ATOM 5370 O O . LEU A 1 644 ? 19.786 2.152 -32.404 1.00 89.56 644 LEU A O 1
ATOM 5374 N N . LEU A 1 645 ? 18.934 3.332 -34.132 1.00 90.56 645 LEU A N 1
ATOM 5375 C CA . LEU A 1 645 ? 20.152 3.307 -34.960 1.00 90.56 645 LEU A CA 1
ATOM 5376 C C . LEU A 1 645 ? 21.334 3.934 -34.217 1.00 90.56 645 LEU A C 1
ATOM 5378 O O . LEU A 1 645 ? 22.397 3.323 -34.081 1.00 90.56 645 LEU A O 1
ATOM 5382 N N . LYS A 1 646 ? 21.129 5.125 -33.643 1.00 90.00 646 LYS A N 1
ATOM 5383 C CA . LYS A 1 646 ? 22.146 5.823 -32.848 1.00 90.00 646 LYS A CA 1
ATOM 5384 C C . LYS A 1 646 ? 22.604 5.034 -31.622 1.00 90.00 646 LYS A C 1
ATOM 5386 O O . LYS A 1 646 ? 23.770 5.133 -31.234 1.00 90.00 646 LYS A O 1
ATOM 5391 N N . LYS A 1 647 ? 21.709 4.260 -31.005 1.00 88.88 647 LYS A N 1
ATOM 5392 C CA . LYS A 1 647 ? 22.006 3.425 -29.830 1.00 88.88 647 LYS A CA 1
ATOM 5393 C C . LYS A 1 647 ? 22.551 2.042 -30.159 1.00 88.88 647 LYS A C 1
ATOM 5395 O O . LYS A 1 647 ? 23.182 1.448 -29.286 1.00 88.88 647 LYS A O 1
ATOM 5400 N N . ARG A 1 648 ? 22.443 1.603 -31.416 1.00 89.88 648 ARG A N 1
ATOM 5401 C CA . ARG A 1 648 ? 22.910 0.296 -31.912 1.00 89.88 648 ARG A CA 1
ATOM 5402 C C . ARG A 1 648 ? 22.114 -0.875 -31.322 1.00 89.88 648 ARG A C 1
ATOM 5404 O O . ARG A 1 648 ? 22.660 -1.952 -31.095 1.00 89.88 648 ARG A O 1
ATOM 5411 N N . GLU A 1 649 ? 20.821 -0.674 -31.085 1.00 89.75 649 GLU A N 1
ATOM 5412 C CA . GLU A 1 649 ? 19.924 -1.706 -30.552 1.00 89.75 649 GLU A CA 1
ATOM 5413 C C . GLU A 1 649 ? 19.448 -2.657 -31.662 1.00 89.75 649 GLU A C 1
ATOM 5415 O O . GLU A 1 649 ? 18.311 -2.585 -32.123 1.00 89.75 649 GLU A O 1
ATOM 5420 N N . ARG A 1 650 ? 20.339 -3.554 -32.112 1.00 89.06 650 ARG A N 1
ATOM 5421 C CA . ARG A 1 650 ? 20.112 -4.451 -33.266 1.00 89.06 650 ARG A CA 1
ATOM 5422 C C . ARG A 1 650 ? 18.790 -5.221 -33.192 1.00 89.06 650 ARG A C 1
ATOM 5424 O O . ARG A 1 650 ? 18.052 -5.207 -34.163 1.00 89.06 650 ARG A O 1
ATOM 5431 N N . LYS A 1 651 ? 18.490 -5.869 -32.058 1.00 89.00 651 LYS A N 1
ATOM 5432 C CA . LYS A 1 651 ? 17.280 -6.702 -31.906 1.00 89.00 651 LYS A CA 1
ATOM 5433 C C . LYS A 1 651 ? 15.989 -5.886 -32.037 1.00 89.00 651 LYS A C 1
ATOM 5435 O O . LYS A 1 651 ? 15.048 -6.334 -32.675 1.00 89.00 651 LYS A O 1
ATOM 5440 N N . LEU A 1 652 ? 15.966 -4.688 -31.449 1.00 88.62 652 LEU A N 1
ATOM 5441 C CA . LEU A 1 652 ? 14.822 -3.776 -31.525 1.00 88.62 652 LEU A CA 1
ATOM 5442 C C . LEU A 1 652 ? 14.647 -3.227 -32.946 1.00 88.62 652 LEU A C 1
ATOM 5444 O O . LEU A 1 652 ? 13.529 -3.145 -33.438 1.00 88.62 652 LEU A O 1
ATOM 5448 N N . LEU A 1 653 ? 15.751 -2.889 -33.621 1.00 90.56 653 LEU A N 1
ATOM 5449 C CA . LEU A 1 653 ? 15.731 -2.453 -35.020 1.00 90.56 653 LEU A CA 1
ATOM 5450 C C . LEU A 1 653 ? 15.232 -3.548 -35.959 1.00 90.56 653 LEU A C 1
ATOM 5452 O O . LEU A 1 653 ? 14.437 -3.267 -36.843 1.00 90.56 653 LEU A O 1
ATOM 5456 N N . GLU A 1 654 ? 15.692 -4.781 -35.767 1.00 91.44 654 GLU A N 1
ATOM 5457 C CA . GLU A 1 654 ? 15.286 -5.931 -36.575 1.00 91.44 654 GLU A CA 1
ATOM 5458 C C . GLU A 1 654 ? 13.778 -6.176 -36.476 1.00 91.44 654 GLU A C 1
ATOM 5460 O O . GLU A 1 654 ? 13.115 -6.262 -37.503 1.00 91.44 654 GLU A O 1
ATOM 5465 N N . GLN A 1 655 ? 13.226 -6.174 -35.260 1.00 88.56 655 GLN A N 1
ATOM 5466 C CA . GLN A 1 655 ? 11.782 -6.283 -35.033 1.00 88.56 655 GLN A CA 1
ATOM 5467 C C . GLN A 1 655 ? 11.003 -5.113 -35.652 1.00 88.56 655 GLN A C 1
ATOM 5469 O O . GLN A 1 655 ? 10.006 -5.327 -36.334 1.00 88.56 655 GLN A O 1
ATOM 5474 N N . LEU A 1 656 ? 11.491 -3.876 -35.490 1.00 87.00 656 LEU A N 1
ATOM 5475 C CA . LEU A 1 656 ? 10.836 -2.688 -36.050 1.00 87.00 656 LEU A CA 1
ATOM 5476 C C . LEU A 1 656 ? 10.771 -2.738 -37.580 1.00 87.00 656 LEU A C 1
ATOM 5478 O O . LEU A 1 656 ? 9.751 -2.392 -38.169 1.00 87.00 656 LEU A O 1
ATOM 5482 N N . LEU A 1 657 ? 11.862 -3.168 -38.215 1.00 88.69 657 LEU A N 1
ATOM 5483 C CA . LEU A 1 657 ? 11.970 -3.283 -39.667 1.00 88.69 657 LEU A CA 1
ATOM 5484 C C . LEU A 1 657 ? 11.169 -4.464 -40.221 1.00 88.69 657 LEU A C 1
ATOM 5486 O O . LEU A 1 657 ? 10.661 -4.369 -41.332 1.00 88.69 657 LEU A O 1
ATOM 5490 N N . GLN A 1 658 ? 11.010 -5.544 -39.451 1.00 88.50 658 GLN A N 1
ATOM 5491 C CA . GLN A 1 658 ? 10.113 -6.646 -39.810 1.00 88.50 658 GLN A CA 1
ATOM 5492 C C . GLN A 1 658 ? 8.646 -6.203 -39.808 1.00 88.50 658 GLN A C 1
ATOM 5494 O O . GLN A 1 658 ? 7.907 -6.559 -40.721 1.00 88.50 658 GLN A O 1
ATOM 5499 N N . SER A 1 659 ? 8.228 -5.408 -38.816 1.00 84.12 659 SER A N 1
ATOM 5500 C CA . SER A 1 659 ? 6.856 -4.883 -38.753 1.00 84.12 659 SER A CA 1
ATOM 5501 C C . SER A 1 659 ? 6.587 -3.732 -39.730 1.00 84.12 659 SER A C 1
ATOM 5503 O O . SER A 1 659 ? 5.449 -3.542 -40.148 1.00 84.12 659 SER A O 1
ATOM 5505 N N . SER A 1 660 ? 7.618 -2.952 -40.065 1.00 84.81 660 SER A N 1
ATOM 5506 C CA . SER A 1 660 ? 7.516 -1.700 -40.827 1.00 84.81 660 SER A CA 1
ATOM 5507 C C . SER A 1 660 ? 8.748 -1.502 -41.733 1.00 84.81 660 SER A C 1
ATOM 5509 O O . SER A 1 660 ? 9.637 -0.702 -41.419 1.00 84.81 660 SER A O 1
ATOM 5511 N N . PRO A 1 661 ? 8.862 -2.231 -42.857 1.00 87.12 661 PRO A N 1
ATOM 5512 C CA . PRO A 1 661 ? 10.020 -2.146 -43.754 1.00 87.12 661 PRO A CA 1
ATOM 5513 C C . PRO A 1 661 ? 10.186 -0.768 -44.421 1.00 87.12 661 PRO A C 1
ATOM 5515 O O . PRO A 1 661 ? 11.291 -0.402 -44.826 1.00 87.12 661 PRO A O 1
ATOM 5518 N N . GLU A 1 662 ? 9.125 0.039 -44.490 1.00 86.12 662 GLU A N 1
ATOM 5519 C CA . GLU A 1 662 ? 9.128 1.396 -45.048 1.00 86.12 662 GLU A CA 1
ATOM 5520 C C . GLU A 1 662 ? 10.155 2.336 -44.392 1.00 86.12 662 GLU A C 1
ATOM 5522 O O . GLU A 1 662 ? 10.649 3.264 -45.038 1.00 86.12 662 GLU A O 1
ATOM 5527 N N . PHE A 1 663 ? 10.559 2.060 -43.148 1.00 86.38 663 PHE A N 1
ATOM 5528 C CA . PHE A 1 663 ? 11.563 2.842 -42.425 1.00 86.38 663 PHE A CA 1
ATOM 5529 C C . PHE A 1 663 ? 12.943 2.871 -43.066 1.00 86.38 663 PHE A C 1
ATOM 5531 O O . PHE A 1 663 ? 13.700 3.811 -42.829 1.00 86.38 663 PHE A O 1
ATOM 5538 N N . LEU A 1 664 ? 13.287 1.878 -43.886 1.00 87.25 664 LEU A N 1
ATOM 5539 C CA . LEU A 1 664 ? 14.558 1.884 -44.614 1.00 87.25 664 LEU A CA 1
ATOM 5540 C C . LEU A 1 664 ? 14.666 3.086 -45.557 1.00 87.25 664 LEU A C 1
ATOM 5542 O O . LEU A 1 664 ? 15.771 3.545 -45.840 1.00 87.25 664 LEU A O 1
ATOM 5546 N N . ASN A 1 665 ? 13.520 3.605 -46.005 1.00 85.81 665 ASN A N 1
ATOM 5547 C CA . ASN A 1 665 ? 13.433 4.722 -46.933 1.00 85.81 665 ASN A CA 1
ATOM 5548 C C . ASN A 1 665 ? 13.240 6.077 -46.239 1.00 85.81 665 ASN A C 1
ATOM 5550 O O . ASN A 1 665 ? 13.287 7.105 -46.924 1.00 85.81 665 ASN A O 1
ATOM 5554 N N . GLU A 1 666 ? 13.049 6.096 -44.916 1.00 88.12 666 GLU A N 1
ATOM 5555 C CA . GLU A 1 666 ? 12.946 7.330 -44.141 1.00 88.12 666 GLU A CA 1
ATOM 5556 C C . GLU A 1 666 ? 14.275 8.085 -44.121 1.00 88.12 666 GLU A C 1
ATOM 5558 O O . GLU A 1 666 ? 15.352 7.504 -43.988 1.00 88.12 666 GLU A O 1
ATOM 5563 N N . LEU A 1 667 ? 14.177 9.409 -44.227 1.00 89.44 667 LEU A N 1
ATOM 5564 C CA . LEU A 1 667 ? 15.321 10.314 -44.305 1.00 89.44 667 LEU A CA 1
ATOM 5565 C C . LEU A 1 667 ? 15.450 11.162 -43.049 1.00 89.44 667 LEU A C 1
ATOM 5567 O O . LEU A 1 667 ? 14.449 11.673 -42.557 1.00 89.44 667 LEU A O 1
ATOM 5571 N N . ASP A 1 668 ? 16.656 11.371 -42.538 1.00 88.25 668 ASP A N 1
ATOM 5572 C CA . ASP A 1 668 ? 16.874 12.348 -41.472 1.00 88.25 668 ASP A CA 1
ATOM 5573 C C . ASP A 1 668 ? 16.842 13.806 -41.985 1.00 88.25 668 ASP A C 1
ATOM 5575 O O . ASP A 1 668 ? 16.528 14.069 -43.143 1.00 88.25 668 ASP A O 1
ATOM 5579 N N . GLU A 1 669 ? 17.132 14.772 -41.107 1.00 85.75 669 GLU A N 1
ATOM 5580 C CA . GLU A 1 669 ? 17.125 16.211 -41.441 1.00 85.75 669 GLU A CA 1
ATOM 5581 C C . GLU A 1 669 ? 18.156 16.610 -42.509 1.00 85.75 669 GLU A C 1
ATOM 5583 O O . GLU A 1 669 ? 17.975 17.630 -43.162 1.00 85.75 669 GLU A O 1
ATOM 5588 N N . ASP A 1 670 ? 19.203 15.804 -42.707 1.00 87.19 670 ASP A N 1
ATOM 5589 C CA . ASP A 1 670 ? 20.254 16.042 -43.703 1.00 87.19 670 ASP A CA 1
ATOM 5590 C C . ASP A 1 670 ? 20.043 15.164 -44.958 1.00 87.19 670 ASP A C 1
ATOM 5592 O O . ASP A 1 670 ? 20.972 14.961 -45.746 1.00 87.19 670 ASP A O 1
ATOM 5596 N N . GLU A 1 671 ? 18.838 14.608 -45.126 1.00 88.25 671 GLU A N 1
ATOM 5597 C CA . GLU A 1 671 ? 18.468 13.668 -46.191 1.00 88.25 671 GLU A CA 1
ATOM 5598 C C . GLU A 1 671 ? 19.300 12.373 -46.204 1.00 88.25 671 GLU A C 1
ATOM 5600 O O . GLU A 1 671 ? 19.486 11.745 -47.245 1.00 88.25 671 GLU A O 1
ATOM 5605 N N . ASN A 1 672 ? 19.804 11.935 -45.047 1.00 89.44 672 ASN A N 1
ATOM 5606 C CA . ASN A 1 672 ? 20.456 10.633 -44.927 1.00 89.44 672 ASN A CA 1
ATOM 5607 C C . ASN A 1 672 ? 19.413 9.547 -44.664 1.00 89.44 672 ASN A C 1
ATOM 5609 O O . ASN A 1 672 ? 18.635 9.650 -43.713 1.00 89.44 672 ASN A O 1
ATOM 5613 N N . ASP A 1 673 ? 19.450 8.471 -45.444 1.00 89.81 673 ASP A N 1
ATOM 5614 C CA . ASP A 1 673 ? 18.727 7.247 -45.106 1.00 89.81 673 ASP A CA 1
ATOM 5615 C C . ASP A 1 673 ? 19.368 6.516 -43.911 1.00 89.81 673 ASP A C 1
ATOM 5617 O O . ASP A 1 673 ? 20.386 6.939 -43.352 1.00 89.81 673 ASP A O 1
ATOM 5621 N N . ALA A 1 674 ? 18.773 5.398 -43.493 1.00 90.19 674 ALA A N 1
ATOM 5622 C CA . ALA A 1 674 ? 19.249 4.604 -42.360 1.00 90.19 674 ALA A CA 1
ATOM 5623 C C . ALA A 1 674 ? 20.734 4.202 -42.470 1.00 90.19 674 ALA A C 1
ATOM 5625 O O . ALA A 1 674 ? 21.464 4.163 -41.467 1.00 90.19 674 ALA A O 1
ATOM 5626 N N . LEU A 1 675 ? 21.183 3.898 -43.688 1.00 90.25 675 LEU A N 1
ATOM 5627 C CA . LEU A 1 675 ? 22.513 3.382 -43.977 1.00 90.25 675 LEU A CA 1
ATOM 5628 C C . LEU A 1 675 ? 23.549 4.512 -43.897 1.00 90.25 675 LEU A C 1
ATOM 5630 O O . LEU A 1 675 ? 24.524 4.417 -43.140 1.00 90.25 675 LEU A O 1
ATOM 5634 N N . LEU A 1 676 ? 23.275 5.629 -44.574 1.00 89.88 676 LEU A N 1
ATOM 5635 C CA . LEU A 1 676 ? 24.069 6.855 -44.521 1.00 89.88 676 LEU A CA 1
ATOM 5636 C C . LEU A 1 676 ? 24.120 7.426 -43.102 1.00 89.88 676 LEU A C 1
ATOM 5638 O O . LEU A 1 676 ? 25.198 7.756 -42.600 1.00 89.88 676 LEU A O 1
ATOM 5642 N N . TYR A 1 677 ? 22.986 7.455 -42.399 1.00 91.44 677 TYR A N 1
ATOM 5643 C CA . TYR A 1 677 ? 22.915 7.881 -41.003 1.00 91.44 677 TYR A CA 1
ATOM 5644 C C . TYR A 1 677 ? 23.863 7.062 -40.122 1.00 91.44 677 TYR A C 1
ATOM 5646 O O . TYR A 1 677 ? 24.625 7.613 -39.318 1.00 91.44 677 TYR A O 1
ATOM 5654 N N . THR A 1 678 ? 23.870 5.738 -40.297 1.00 89.75 678 THR A N 1
ATOM 5655 C CA . THR A 1 678 ? 24.724 4.832 -39.521 1.00 89.75 678 THR A CA 1
ATOM 5656 C C . THR A 1 678 ? 26.212 5.075 -39.799 1.00 89.75 678 THR A C 1
ATOM 5658 O O . THR A 1 678 ? 27.026 5.108 -38.868 1.00 89.75 678 THR A O 1
ATOM 5661 N N . CYS A 1 679 ? 26.583 5.334 -41.053 1.00 87.50 679 CYS A N 1
ATOM 5662 C CA . CYS A 1 679 ? 27.957 5.659 -41.440 1.00 87.50 679 CYS A CA 1
ATOM 5663 C C . CYS A 1 679 ? 28.427 7.038 -40.966 1.00 87.50 679 CYS A C 1
ATOM 5665 O O . CYS A 1 679 ? 29.597 7.203 -40.607 1.00 87.50 679 CYS A O 1
ATOM 5667 N N . LEU A 1 680 ? 27.545 8.035 -40.965 1.00 86.88 680 LEU A N 1
ATOM 5668 C CA . LEU A 1 680 ? 27.922 9.433 -40.752 1.00 86.88 680 LEU A CA 1
ATOM 5669 C C . LEU A 1 680 ? 27.742 9.897 -39.300 1.00 86.88 680 LEU A C 1
ATOM 5671 O O . LEU A 1 680 ? 28.523 10.732 -38.835 1.00 86.88 680 LEU A O 1
ATOM 5675 N N . LYS A 1 681 ? 26.736 9.377 -38.582 1.00 86.25 681 LYS A N 1
ATOM 5676 C CA . LYS A 1 681 ? 26.281 9.915 -37.283 1.00 86.25 681 LYS A CA 1
ATOM 5677 C C . LYS A 1 681 ? 26.372 8.936 -36.109 1.00 86.25 681 LYS A C 1
ATOM 5679 O O . LYS A 1 681 ? 26.266 9.362 -34.956 1.00 86.25 681 LYS A O 1
ATOM 5684 N N . VAL A 1 682 ? 26.596 7.647 -36.359 1.00 84.19 682 VAL A N 1
ATOM 5685 C CA . VAL A 1 682 ? 26.754 6.628 -35.305 1.00 84.19 682 VAL A CA 1
ATOM 5686 C C . VAL A 1 682 ? 28.243 6.371 -35.049 1.00 84.19 682 VAL A C 1
ATOM 5688 O O . VAL A 1 682 ? 29.064 6.491 -35.954 1.00 84.19 682 VAL A O 1
ATOM 5691 N N . SER A 1 683 ? 28.628 6.030 -33.817 1.00 81.25 683 SER A N 1
ATOM 5692 C CA . SER A 1 683 ? 30.022 5.742 -33.446 1.00 81.25 683 SER A CA 1
ATOM 5693 C C . SER A 1 683 ? 30.203 4.321 -32.885 1.00 81.25 683 SER A C 1
ATOM 5695 O O . SER A 1 683 ? 29.269 3.678 -32.396 1.00 81.25 683 SER A O 1
ATOM 5697 N N . GLY A 1 684 ? 31.431 3.796 -32.957 1.00 80.56 684 GLY A N 1
ATOM 5698 C CA . GLY A 1 684 ? 31.794 2.473 -32.431 1.00 80.56 684 GLY A CA 1
ATOM 5699 C C . GLY A 1 684 ? 31.459 1.296 -33.362 1.00 80.56 684 GLY A C 1
ATOM 5700 O O . GLY A 1 684 ? 31.714 1.360 -34.566 1.00 80.56 684 GLY A O 1
ATOM 5701 N N . LEU A 1 685 ? 30.941 0.194 -32.798 1.00 73.88 685 LEU A N 1
ATOM 5702 C CA . LEU A 1 685 ? 30.675 -1.079 -33.495 1.00 73.88 685 LEU A CA 1
ATOM 5703 C C . LEU A 1 685 ? 29.429 -0.995 -34.396 1.00 73.88 685 LEU A C 1
ATOM 5705 O O . LEU A 1 685 ? 28.355 -1.470 -34.043 1.00 73.88 685 LEU A O 1
ATOM 5709 N N . ARG A 1 686 ? 29.587 -0.367 -35.563 1.00 86.12 686 ARG A N 1
ATOM 5710 C CA . ARG A 1 686 ? 28.504 -0.103 -36.529 1.00 86.12 686 ARG A CA 1
ATOM 5711 C C . ARG A 1 686 ? 28.250 -1.222 -37.542 1.00 86.12 686 ARG A C 1
ATOM 5713 O O . ARG A 1 686 ? 27.145 -1.315 -38.060 1.00 86.12 686 ARG A O 1
ATOM 5720 N N . HIS A 1 687 ? 29.242 -2.076 -37.799 1.00 86.56 687 HIS A N 1
ATOM 5721 C CA . HIS A 1 687 ? 29.190 -3.093 -38.860 1.00 86.56 687 HIS A CA 1
ATOM 5722 C C . HIS A 1 687 ? 27.976 -4.030 -38.746 1.00 86.56 687 HIS A C 1
ATOM 5724 O O . HIS A 1 687 ? 27.333 -4.296 -39.747 1.00 86.56 687 HIS A O 1
ATOM 5730 N N . ARG A 1 688 ? 27.584 -4.438 -37.530 1.00 88.56 688 ARG A N 1
ATOM 5731 C CA . ARG A 1 688 ? 26.413 -5.311 -37.304 1.00 88.56 688 ARG A CA 1
ATOM 5732 C C . ARG A 1 688 ? 25.066 -4.660 -37.624 1.00 88.56 688 ARG A C 1
ATOM 5734 O O . ARG A 1 688 ? 24.115 -5.368 -37.923 1.00 88.56 688 ARG A O 1
ATOM 5741 N N . ILE A 1 689 ? 24.962 -3.338 -37.476 1.00 91.88 689 ILE A N 1
ATOM 5742 C CA . ILE A 1 689 ? 23.743 -2.596 -37.832 1.00 91.88 689 ILE A CA 1
ATOM 5743 C C . ILE A 1 689 ? 23.693 -2.406 -39.344 1.00 91.88 689 ILE A C 1
ATOM 5745 O O . ILE A 1 689 ? 22.647 -2.604 -39.940 1.00 91.88 689 ILE A O 1
ATOM 5749 N N . ILE A 1 690 ? 24.832 -2.096 -39.963 1.00 91.25 690 ILE A N 1
ATOM 5750 C CA . ILE A 1 690 ? 24.955 -1.989 -41.422 1.00 91.25 690 ILE A CA 1
ATOM 5751 C C . ILE A 1 690 ? 24.616 -3.321 -42.096 1.00 91.25 690 ILE A C 1
ATOM 5753 O O . ILE A 1 690 ? 23.808 -3.338 -43.013 1.00 91.25 690 ILE A O 1
ATOM 5757 N N . GLU A 1 691 ? 25.148 -4.435 -41.589 1.00 91.81 691 GLU A N 1
ATOM 5758 C CA . GLU A 1 691 ? 24.791 -5.787 -42.036 1.00 91.81 691 GLU A CA 1
ATOM 5759 C C . GLU A 1 691 ? 23.273 -6.018 -41.994 1.00 91.81 691 GLU A C 1
ATOM 5761 O O . GLU A 1 691 ? 22.696 -6.490 -42.968 1.00 91.81 691 GLU A O 1
ATOM 5766 N N . LEU A 1 692 ? 22.620 -5.664 -40.878 1.00 92.31 692 LEU A N 1
ATOM 5767 C CA . LEU A 1 692 ? 21.169 -5.782 -40.731 1.00 92.31 692 LEU A CA 1
ATOM 5768 C C . LEU A 1 692 ? 20.428 -4.927 -41.769 1.00 92.31 692 LEU A C 1
ATOM 5770 O O . LEU A 1 692 ? 19.530 -5.430 -42.429 1.00 92.31 692 LEU A O 1
ATOM 5774 N N . LEU A 1 693 ? 20.803 -3.655 -41.921 1.00 92.69 693 LEU A N 1
ATOM 5775 C CA . LEU A 1 693 ? 20.157 -2.727 -42.854 1.00 92.69 693 LEU A CA 1
ATOM 5776 C C . LEU A 1 693 ? 20.279 -3.195 -44.310 1.00 92.69 693 LEU A C 1
ATOM 5778 O O . LEU A 1 693 ? 19.297 -3.175 -45.048 1.00 92.69 693 LEU A O 1
ATOM 5782 N N . ILE A 1 694 ? 21.456 -3.688 -44.703 1.00 91.12 694 ILE A N 1
ATOM 5783 C CA . ILE A 1 694 ? 21.689 -4.266 -46.032 1.00 91.12 694 ILE A CA 1
ATOM 5784 C C . ILE A 1 694 ? 20.828 -5.516 -46.231 1.00 91.12 694 ILE A C 1
ATOM 5786 O O . ILE A 1 694 ? 20.133 -5.619 -47.237 1.00 91.12 694 ILE A O 1
ATOM 5790 N N . LYS A 1 695 ? 20.810 -6.434 -45.254 1.00 91.19 695 LYS A N 1
ATOM 5791 C CA . LYS A 1 695 ? 19.975 -7.649 -45.303 1.00 91.19 695 LYS A CA 1
ATOM 5792 C C . LYS A 1 695 ? 18.483 -7.341 -45.406 1.00 91.19 695 LYS A C 1
ATOM 5794 O O . LYS A 1 695 ? 17.758 -8.100 -46.036 1.00 91.19 695 LYS A O 1
ATOM 5799 N N . MET A 1 696 ? 18.039 -6.240 -44.804 1.00 90.06 696 MET A N 1
ATOM 5800 C CA . MET A 1 696 ? 16.650 -5.783 -44.868 1.00 90.06 696 MET A CA 1
ATOM 5801 C C . MET A 1 696 ? 16.325 -5.007 -46.157 1.00 90.06 696 MET A C 1
ATOM 5803 O O . MET A 1 696 ? 15.159 -4.718 -46.394 1.00 90.06 696 MET A O 1
ATOM 5807 N N . GLY A 1 697 ? 17.315 -4.706 -47.008 1.00 90.56 697 GLY A N 1
ATOM 5808 C CA . GLY A 1 697 ? 17.104 -4.103 -48.329 1.00 90.56 697 GLY A CA 1
ATOM 5809 C C . GLY A 1 697 ? 17.357 -2.595 -48.421 1.00 90.56 697 GLY A C 1
ATOM 5810 O O . GLY A 1 697 ? 16.763 -1.936 -49.272 1.00 90.56 697 GLY A O 1
ATOM 5811 N N . SER A 1 698 ? 18.210 -2.010 -47.570 1.00 89.75 698 SER A N 1
ATOM 5812 C CA . SER A 1 698 ? 18.620 -0.602 -47.726 1.00 89.75 698 SER A CA 1
ATOM 5813 C C . SER A 1 698 ? 19.280 -0.327 -49.085 1.00 89.75 698 SER A C 1
ATOM 5815 O O . SER A 1 698 ? 20.145 -1.079 -49.531 1.00 89.75 698 SER A O 1
ATOM 5817 N N . ASN A 1 699 ? 18.926 0.800 -49.710 1.00 88.06 699 ASN A N 1
ATOM 5818 C CA . ASN A 1 699 ? 19.495 1.228 -50.987 1.00 88.06 699 ASN A CA 1
ATOM 5819 C C . ASN A 1 699 ? 20.899 1.834 -50.800 1.00 88.06 699 ASN A C 1
ATOM 5821 O O . ASN A 1 699 ? 21.045 2.910 -50.230 1.00 88.06 699 ASN A O 1
ATOM 5825 N N . MET A 1 700 ? 21.933 1.169 -51.319 1.00 88.50 700 MET A N 1
ATOM 5826 C CA . MET A 1 700 ? 23.321 1.643 -51.222 1.00 88.50 700 MET A CA 1
ATOM 5827 C C . MET A 1 700 ? 23.647 2.825 -52.149 1.00 88.50 700 MET A C 1
ATOM 5829 O O . MET A 1 700 ? 24.612 3.551 -51.901 1.00 88.50 700 MET A O 1
ATOM 5833 N N . GLU A 1 701 ? 22.868 3.023 -53.213 1.00 89.19 701 GLU A N 1
ATOM 5834 C CA . GLU A 1 701 ? 23.121 4.034 -54.249 1.00 89.19 701 GLU A CA 1
ATOM 5835 C C . GLU A 1 701 ? 22.475 5.387 -53.941 1.00 89.19 701 GLU A C 1
ATOM 5837 O O . GLU A 1 701 ? 22.780 6.391 -54.594 1.00 89.19 701 GLU A O 1
ATOM 5842 N N . ARG A 1 702 ? 21.583 5.435 -52.944 1.00 87.56 702 ARG A N 1
ATOM 5843 C CA . ARG A 1 702 ? 20.896 6.663 -52.554 1.00 87.56 702 ARG A CA 1
ATOM 5844 C C . ARG A 1 702 ? 21.910 7.708 -52.090 1.00 87.56 702 ARG A C 1
ATOM 5846 O O . ARG A 1 702 ? 22.826 7.408 -51.329 1.00 87.56 702 ARG A O 1
ATOM 5853 N N . ARG A 1 703 ? 21.733 8.946 -52.557 1.00 88.88 703 ARG A N 1
ATOM 5854 C CA . ARG A 1 703 ? 22.582 10.093 -52.213 1.00 88.88 703 ARG A CA 1
ATOM 5855 C C . ARG A 1 703 ? 21.875 10.988 -51.201 1.00 88.88 703 ARG A C 1
ATOM 5857 O O . ARG A 1 703 ? 20.666 11.177 -51.305 1.00 88.88 703 ARG A O 1
ATOM 5864 N N . ASN A 1 704 ? 22.628 11.530 -50.248 1.00 90.56 704 ASN A N 1
ATOM 5865 C CA . ASN A 1 704 ? 22.125 12.562 -49.337 1.00 90.56 704 ASN A CA 1
ATOM 5866 C C . ASN A 1 704 ? 22.163 13.965 -49.970 1.00 90.56 704 ASN A C 1
ATOM 5868 O O . ASN A 1 704 ? 22.599 14.138 -51.110 1.00 90.56 704 ASN A O 1
ATOM 5872 N N . SER A 1 705 ? 21.796 14.978 -49.183 1.00 87.94 705 SER A N 1
ATOM 5873 C CA . SER A 1 705 ? 21.838 16.403 -49.552 1.00 87.94 705 SER A CA 1
ATOM 5874 C C . SER A 1 705 ? 23.218 16.909 -50.010 1.00 87.94 705 SER A C 1
ATOM 5876 O O . SER A 1 705 ? 23.314 17.904 -50.725 1.00 87.94 705 SER A O 1
ATOM 5878 N N . GLN A 1 706 ? 24.301 16.220 -49.634 1.00 88.69 706 GLN A N 1
ATOM 5879 C CA . GLN A 1 706 ? 25.677 16.520 -50.054 1.00 88.69 706 GLN A CA 1
ATOM 5880 C C . GLN A 1 706 ? 26.110 15.726 -51.297 1.00 88.69 706 GLN A C 1
ATOM 5882 O O . GLN A 1 706 ? 27.267 15.799 -51.705 1.00 88.69 706 GLN A O 1
ATOM 5887 N N . GLY A 1 707 ? 25.207 14.942 -51.887 1.00 88.94 707 GLY A N 1
ATOM 5888 C CA . GLY A 1 707 ? 25.480 14.094 -53.040 1.00 88.94 707 GLY A CA 1
ATOM 5889 C C . GLY A 1 707 ? 26.261 12.816 -52.721 1.00 88.94 707 GLY A C 1
ATOM 5890 O O . GLY A 1 707 ? 26.658 12.130 -53.659 1.00 88.94 707 GLY A O 1
ATOM 5891 N N . LEU A 1 708 ? 26.479 12.472 -51.447 1.00 89.81 708 LEU A N 1
ATOM 5892 C CA . LEU A 1 708 ? 27.256 11.296 -51.034 1.00 89.81 708 LEU A CA 1
ATOM 5893 C C . LEU A 1 708 ? 26.363 10.056 -50.928 1.00 89.81 708 LEU A C 1
ATOM 5895 O O . LEU A 1 708 ? 25.321 10.112 -50.271 1.00 89.81 708 LEU A O 1
ATOM 5899 N N . ASN A 1 709 ? 26.790 8.937 -51.519 1.00 91.31 709 ASN A N 1
ATOM 5900 C CA . ASN A 1 709 ? 26.174 7.619 -51.327 1.00 91.31 709 ASN A CA 1
ATOM 5901 C C . ASN A 1 709 ? 26.917 6.774 -50.271 1.00 91.31 709 ASN A C 1
ATOM 5903 O O . ASN A 1 709 ? 27.931 7.195 -49.710 1.00 91.31 709 ASN A O 1
ATOM 5907 N N . PHE A 1 710 ? 26.426 5.564 -49.980 1.00 91.00 710 PHE A N 1
ATOM 5908 C CA . PHE A 1 710 ? 27.011 4.710 -48.941 1.00 91.00 710 PHE A CA 1
ATOM 5909 C C . PHE A 1 710 ? 28.506 4.443 -49.159 1.00 91.00 710 PHE A C 1
ATOM 5911 O O . PHE A 1 710 ? 29.292 4.599 -48.219 1.00 91.00 710 PHE A O 1
ATOM 5918 N N . MET A 1 711 ? 28.911 4.128 -50.390 1.00 89.19 711 MET A N 1
ATOM 5919 C CA . MET A 1 711 ? 30.310 3.867 -50.736 1.00 89.19 711 MET A CA 1
ATOM 5920 C C . MET A 1 711 ? 31.179 5.117 -50.569 1.00 89.19 711 MET A C 1
ATOM 5922 O O . MET A 1 711 ? 32.233 5.039 -49.931 1.00 89.19 711 MET A O 1
ATOM 5926 N N . ASP A 1 712 ? 30.699 6.282 -51.009 1.00 89.69 712 ASP A N 1
ATOM 5927 C CA . ASP A 1 712 ? 31.379 7.569 -50.821 1.00 89.69 712 ASP A CA 1
ATOM 5928 C C . ASP A 1 712 ? 31.613 7.845 -49.321 1.00 89.69 712 ASP A C 1
ATOM 5930 O O . ASP A 1 712 ? 32.693 8.266 -48.895 1.00 89.69 712 ASP A O 1
ATOM 5934 N N . THR A 1 713 ? 30.621 7.543 -48.470 1.00 89.00 713 THR A N 1
ATOM 5935 C CA . THR A 1 713 ? 30.745 7.754 -47.018 1.00 89.00 713 THR A CA 1
ATOM 5936 C C . THR A 1 713 ? 31.714 6.795 -46.324 1.00 89.00 713 THR A C 1
ATOM 5938 O O . THR A 1 713 ? 32.279 7.152 -45.281 1.00 89.00 713 THR A O 1
ATOM 5941 N N . LEU A 1 714 ? 31.929 5.591 -46.865 1.00 87.69 714 LEU A N 1
ATOM 5942 C CA . LEU A 1 714 ? 32.890 4.621 -46.329 1.00 87.69 714 LEU A CA 1
ATOM 5943 C C . LEU A 1 714 ? 34.342 5.028 -46.604 1.00 87.69 714 LEU A C 1
ATOM 5945 O O . LEU A 1 714 ? 35.212 4.738 -45.779 1.00 87.69 714 LEU A O 1
ATOM 5949 N N . GLN A 1 715 ? 34.590 5.753 -47.700 1.00 88.25 715 GLN A N 1
ATOM 5950 C CA . GLN A 1 715 ? 35.916 6.267 -48.065 1.00 88.25 715 GLN A CA 1
ATOM 5951 C C . GLN A 1 715 ? 36.382 7.435 -47.180 1.00 88.25 715 GLN A C 1
ATOM 5953 O O . GLN A 1 715 ? 37.578 7.738 -47.113 1.00 88.25 715 GLN A O 1
ATOM 5958 N N . LEU A 1 716 ? 35.465 8.076 -46.444 1.00 88.25 716 LEU A N 1
ATOM 5959 C CA . LEU A 1 716 ? 35.806 9.170 -45.536 1.00 88.25 716 LEU A CA 1
ATOM 5960 C C . LEU A 1 716 ? 36.842 8.720 -44.484 1.00 88.25 716 LEU A C 1
ATOM 5962 O O . LEU A 1 716 ? 36.693 7.646 -43.892 1.00 88.25 716 LEU A O 1
ATOM 5966 N N . PRO A 1 717 ? 37.842 9.560 -44.136 1.00 86.75 717 PRO A N 1
ATOM 5967 C CA . PRO A 1 717 ? 38.904 9.193 -43.192 1.00 86.75 717 PRO A CA 1
ATOM 5968 C C . PRO A 1 717 ? 38.397 8.622 -41.859 1.00 86.75 717 PRO A C 1
ATOM 5970 O O . PRO A 1 717 ? 38.957 7.660 -41.334 1.00 86.75 717 PRO A O 1
ATOM 5973 N N . ARG A 1 718 ? 37.281 9.157 -41.346 1.00 86.56 718 ARG A N 1
ATOM 5974 C CA . ARG A 1 718 ? 36.631 8.708 -40.102 1.00 86.56 718 ARG A CA 1
ATOM 5975 C C . ARG A 1 718 ? 36.044 7.289 -40.154 1.00 86.56 718 ARG A C 1
ATOM 5977 O O . ARG A 1 718 ? 35.781 6.703 -39.104 1.00 86.56 718 ARG A O 1
ATOM 5984 N N . ASN A 1 719 ? 35.822 6.741 -41.347 1.00 88.62 719 ASN A N 1
ATOM 5985 C CA . ASN A 1 719 ? 35.171 5.450 -41.567 1.00 88.62 719 ASN A CA 1
ATOM 5986 C C . ASN A 1 719 ? 36.124 4.355 -42.067 1.00 88.62 719 ASN A C 1
ATOM 5988 O O . ASN A 1 719 ? 35.695 3.212 -42.188 1.00 88.62 719 ASN A O 1
ATOM 5992 N N . ARG A 1 720 ? 37.429 4.627 -42.217 1.00 86.19 720 ARG A N 1
ATOM 5993 C CA . ARG A 1 720 ? 38.433 3.625 -42.639 1.00 86.19 720 ARG A CA 1
ATOM 5994 C C . ARG A 1 720 ? 38.397 2.332 -41.816 1.00 86.19 720 ARG A C 1
ATOM 5996 O O . ARG A 1 720 ? 38.417 1.240 -42.369 1.00 86.19 720 ARG A O 1
ATOM 6003 N N . ASN A 1 721 ? 38.289 2.441 -40.490 1.00 86.94 721 ASN A N 1
ATOM 6004 C CA . ASN A 1 721 ? 38.193 1.269 -39.609 1.00 86.94 721 ASN A CA 1
ATOM 6005 C C . ASN A 1 721 ? 36.857 0.523 -39.742 1.00 86.94 721 ASN A C 1
ATOM 6007 O O . ASN A 1 721 ? 36.797 -0.671 -39.471 1.00 86.94 721 ASN A O 1
ATOM 6011 N N . LEU A 1 722 ? 35.781 1.223 -40.109 1.00 86.94 722 LEU A N 1
ATOM 6012 C CA . LEU A 1 722 ? 34.484 0.605 -40.366 1.00 86.94 722 LEU A CA 1
ATOM 6013 C C . LEU A 1 722 ? 34.513 -0.152 -41.695 1.00 86.94 722 LEU A C 1
ATOM 6015 O O . LEU A 1 722 ? 34.134 -1.314 -41.706 1.00 86.94 722 LEU A O 1
ATOM 6019 N N . SER A 1 723 ? 35.021 0.474 -42.759 1.00 86.69 723 SER A N 1
ATOM 6020 C CA . SER A 1 723 ? 35.219 -0.148 -44.073 1.00 86.69 723 SER A CA 1
ATOM 6021 C C . SER A 1 723 ? 36.044 -1.436 -43.961 1.00 86.69 723 SER A C 1
ATOM 6023 O O . SER A 1 723 ? 35.559 -2.488 -44.361 1.00 86.69 723 SER A O 1
ATOM 6025 N N . LYS A 1 724 ? 37.204 -1.401 -43.281 1.00 87.38 724 LYS A N 1
ATOM 6026 C CA . LYS A 1 724 ? 38.013 -2.610 -43.025 1.00 87.38 724 LYS A CA 1
ATOM 6027 C C . LYS A 1 724 ? 37.218 -3.734 -42.358 1.00 87.38 724 LYS A C 1
ATOM 6029 O O . LYS A 1 724 ? 37.311 -4.871 -42.791 1.00 87.38 724 LYS A O 1
ATOM 6034 N N . LYS A 1 725 ? 36.413 -3.413 -41.338 1.00 88.81 725 LYS A N 1
ATOM 6035 C CA . LYS A 1 725 ? 35.571 -4.402 -40.647 1.00 88.81 725 LYS A CA 1
ATOM 6036 C C . LYS A 1 725 ? 34.443 -4.938 -41.524 1.00 88.81 725 LYS A C 1
ATOM 6038 O O . LYS A 1 725 ? 34.090 -6.098 -41.397 1.00 88.81 725 LYS A O 1
ATOM 6043 N N . LEU A 1 726 ? 33.841 -4.102 -42.369 1.00 89.44 726 LEU A N 1
ATOM 6044 C CA . LEU A 1 726 ? 32.790 -4.549 -43.285 1.00 89.44 726 LEU A CA 1
ATOM 6045 C C . LEU A 1 726 ? 33.342 -5.530 -44.326 1.00 89.44 726 LEU A C 1
ATOM 6047 O O . LEU A 1 726 ? 32.656 -6.495 -44.634 1.00 89.44 726 LEU A O 1
ATOM 6051 N N . VAL A 1 727 ? 34.574 -5.319 -44.799 1.00 88.38 727 VAL A N 1
ATOM 6052 C CA . VAL A 1 727 ? 35.282 -6.265 -45.680 1.00 88.38 727 VAL A CA 1
ATOM 6053 C C . VAL A 1 727 ? 35.687 -7.532 -44.920 1.00 88.38 727 VAL A C 1
ATOM 6055 O O . VAL A 1 727 ? 35.437 -8.631 -45.395 1.00 88.38 727 VAL A O 1
ATOM 6058 N N . GLU A 1 728 ? 36.258 -7.397 -43.718 1.00 89.38 728 GLU A N 1
ATOM 6059 C CA . GLU A 1 728 ? 36.671 -8.528 -42.865 1.00 89.38 728 GLU A CA 1
ATOM 6060 C C . GLU A 1 728 ? 35.510 -9.477 -42.532 1.00 89.38 728 GLU A C 1
ATOM 6062 O O . GLU A 1 728 ? 35.700 -10.687 -42.480 1.00 89.38 728 GLU A O 1
ATOM 6067 N N . PHE A 1 729 ? 34.309 -8.936 -42.318 1.00 86.94 729 PHE A N 1
ATOM 6068 C CA . PHE A 1 729 ? 33.098 -9.719 -42.060 1.00 86.94 729 PHE A CA 1
ATOM 6069 C C . PHE A 1 729 ? 32.301 -10.062 -43.328 1.00 86.94 729 PHE A C 1
ATOM 6071 O O . PHE A 1 729 ? 31.158 -10.494 -43.200 1.00 86.94 729 PHE A O 1
ATOM 6078 N N . GLU A 1 730 ? 32.862 -9.839 -44.523 1.00 87.50 730 GLU A N 1
ATOM 6079 C CA . GLU A 1 730 ? 32.232 -10.146 -45.820 1.00 87.50 730 GLU A CA 1
ATOM 6080 C C . GLU A 1 730 ? 30.843 -9.496 -46.002 1.00 87.50 730 GLU A C 1
ATOM 6082 O O . GLU A 1 730 ? 29.961 -10.017 -46.680 1.00 87.50 730 GLU A O 1
ATOM 6087 N N . ILE A 1 731 ? 30.625 -8.336 -45.375 1.00 85.56 731 ILE A N 1
ATOM 6088 C CA . ILE A 1 731 ? 29.372 -7.571 -45.482 1.00 85.56 731 ILE A CA 1
ATOM 6089 C C . ILE A 1 731 ? 29.352 -6.763 -46.784 1.00 85.56 731 ILE A C 1
ATOM 6091 O O . ILE A 1 731 ? 28.292 -6.559 -47.371 1.00 85.56 731 ILE A O 1
ATOM 6095 N N . ILE A 1 732 ? 30.520 -6.284 -47.215 1.00 85.19 732 ILE A N 1
ATOM 6096 C CA . ILE A 1 732 ? 30.730 -5.653 -48.519 1.00 85.19 732 ILE A CA 1
ATOM 6097 C C . ILE A 1 732 ? 31.915 -6.330 -49.199 1.00 85.19 732 ILE A C 1
ATOM 6099 O O . ILE A 1 732 ? 32.903 -6.663 -48.541 1.00 85.19 732 ILE A O 1
ATOM 6103 N N . PHE A 1 733 ? 31.825 -6.497 -50.512 1.00 80.38 733 PHE A N 1
ATOM 6104 C CA . PHE A 1 733 ? 32.927 -7.001 -51.316 1.00 80.38 733 PHE A CA 1
ATOM 6105 C C . PHE A 1 733 ? 33.748 -5.822 -51.823 1.00 80.38 733 PHE A C 1
ATOM 6107 O O . PHE A 1 733 ? 33.208 -4.788 -52.217 1.00 80.38 733 PHE A O 1
ATOM 6114 N N . ASN A 1 734 ? 35.065 -5.953 -51.730 1.00 62.66 734 ASN A N 1
ATOM 6115 C CA . ASN A 1 734 ? 35.977 -4.937 -52.216 1.00 62.66 734 ASN A CA 1
ATOM 6116 C C . ASN A 1 734 ? 36.130 -5.146 -53.727 1.00 62.66 734 ASN A C 1
ATOM 6118 O O . ASN A 1 734 ? 36.931 -5.975 -54.153 1.00 62.66 734 ASN A O 1
ATOM 6122 N N . ASP A 1 735 ? 35.372 -4.403 -54.527 1.00 54.69 735 ASP A N 1
ATOM 6123 C CA . ASP A 1 735 ? 35.655 -4.265 -55.957 1.00 54.69 735 ASP A CA 1
ATOM 6124 C C . ASP A 1 735 ? 36.792 -3.242 -56.112 1.00 54.69 735 ASP A C 1
ATOM 6126 O O . ASP A 1 735 ? 36.550 -2.101 -56.477 1.00 54.69 735 ASP A O 1
ATOM 6130 N N . ASN A 1 736 ? 38.003 -3.654 -55.706 1.00 37.81 736 ASN A N 1
ATOM 6131 C CA . ASN A 1 736 ? 39.307 -2.969 -55.823 1.00 37.81 736 ASN A CA 1
ATOM 6132 C C . ASN A 1 736 ? 39.344 -1.433 -55.738 1.00 37.81 736 ASN A C 1
ATOM 6134 O O . ASN A 1 736 ? 39.108 -0.754 -56.762 1.00 37.81 736 ASN A O 1
#

Mean predicted aligned error: 18.3 Å

Organism: NCBI:txid433720

Nearest PDB structures (foldseek):
  6oij-assembly1_R  TM=7.110E-01  e=4.185E-01  Homo sapiens
  7x5h-assembly1_R  TM=6.858E-01  e=7.945E-01  Escherichia coli

Secondary structure (DSSP, 8-state):
---------SSS--HHHHHHHHHHHHHHHHHHHHHHHHHHHHHHHHHT-GGGHHHHT-HHHHHHHHHHHHHHHHHTTHHHHHTGGGEEEETTTEEEE-GGGHHHHHHHHIIIIIHHHHHHHHHHHHHHHHHHHHTTT--SS-S-HHHHHHHHHHHHHHHHHHHHHHHHHHHHHHH-TT-STTHHHHHHHHHHHHHHHHHHHHHHHH--------HHHHHHHHHHHHHH-GGGHHHHHTS-HHHHHHHHHHSS-HHHHHHHHTTT-HHHHHHHH-TTSHHHHHHTT----HHHHTSHHHHHHHHHHHTPPS---HHHHHHHHHHHHHHHHHHHHHHHHHHHHHHHHHHHHHHHTS-HHHHHHHHHHHHHHHHHHTTT---HHHHHHHHHHHHHH--------STTS--HHHHIIIIIIHHHH-SS------HHHHHHHHHHHHHH-GGGGG--B--STT---B-HHHHHHHHHHHHHHHHHHHHSS-TT-HHHHHHHHHHHHHHHHHHHHHHH--SS-HHHHHHHHHHHTS--S-HHHHHHHHHHHHHHHHH--TTS-TTHHHHHHHHHHHHHHHHHTT-HHHHHHHHH-TTS-HHHHHHS-HHHHHHHHHHHHTSHHHHHHHHHHHHHS-HHHHS-HHHHHHHHHHHT-HHHHHHHHHH-GGGGG---TTS--HHHHHHHH--SS-HHHHHHHHHTT--TT---TTS--HHHHHHSGGGHHHHHHHHHTTSS----

Radius of gyration: 37.91 Å; Cα contacts (8 Å, |Δi|>4): 717; chains: 1; bounding box: 78×77×119 Å

InterPro domains:
  IPR000276 G protein-coupled receptor, rhodopsin-like [PF00001] (16-178)
  IPR017452 GPCR, rhodopsin-like, 7TM [PS50262] (1-172)

Sequence (736 aa):
MVVFIPFYPIGKDSRTFCILRAYLTAVSTTLLTSSFLLQALSRLFHTVFPMHRRCLLTWKFHYFLIAVQWMMGFLTPITILINHENIIYRTGIFCTIGLDHMFHLYYIYLTEYFIPILIIFIIYIIIIYRVNYYSSASQQHRSNPAREAKLLKNILIFIGIFTVGGLPSIIYTCLMAPKRILSIHFFILTLVSIPLAVAIEKLKGGHLYEKEGPFAIQTNGAITFILTNKEYDTMFEDLPDEILMIIFQYSGDPYTILTTYLGLNQRINRILIDKHLHLLTNFLYTKYNSDYYDSEIFQNASQQLLMLNSNIDKTKLDEIFRPLILFHIRQTYIQQGQEFQLLTEQHNSIRQNLSNNEKRQVDCEVKIQFLNLNKLDRSIEIFQNIKKLILKQGARCECEDGPGYFNLISAVKYLLLVHISEPNFTSPISPHLLTQTFKALLVSNNNLLYNQDYVGYTGDPMDIWKLIDIIVFTISSLKCHFHDRNSSTLVNMKYYHEIVHFYLFIIQCRKQTHHEQEKNMFLMLDYISNMNDNLLIQLTNTELLKMVVEETNFNDTEDNYWLETHLRQKVEYVVKAKQFHVIVYLAQSERIPWKKTFNEPKNFIRKFINAIILDESGRRFLLQIMETISLDLLFFKKQVFFLLLKKRERKLLEQLLQSSPEFLNELDEDENDALLYTCLKVSGLRHRIIELLIK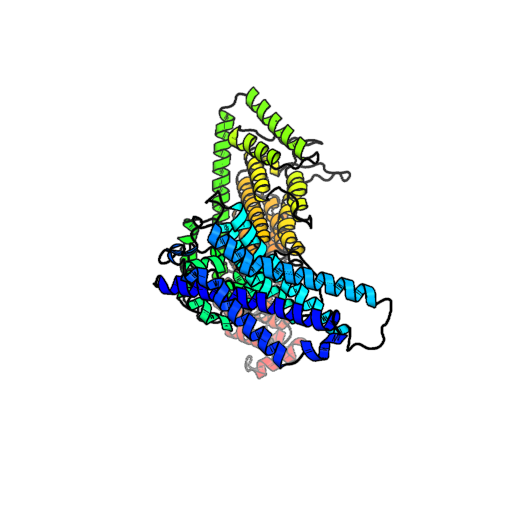MGSNMERRNSQGLNFMDTLQLPRNRNLSKKLVEFEIIFNDN